Protein AF-A0A971SE73-F1 (afdb_monomer)

Mean predicted aligned error: 17.75 Å

Nearest PDB structures (foldseek):
  4hss-assembly1_A  TM=2.407E-01  e=1.839E-06  Corynebacterium diphtheriae NCTC 13129
  4hss-assembly2_B  TM=2.444E-01  e=2.147E-06  Corynebacterium diphtheriae NCTC 13129
  2xid-assembly2_B  TM=2.393E-01  e=1.839E-06  Streptococcus pyogenes
  2ww8-assembly1_A  TM=3.023E-01  e=3.687E-05  Streptococcus pneumoniae
  4hsq-assembly1_A  TM=2.725E-01  e=2.835E-03  Corynebacterium diphtheriae NCTC 13129

Foldseek 3Di:
DDPPPPDDDDDDDDDPVDDDAFDQDPVGDTDDDDDDPDDDQADPVRHGDDDDDDDPDDPPQWDFPDWDWDQDPNDTDIDTDIAGNFAFDKQKAKEFEFFAALQDDKFKKWKWKDLVVPDIDTDDIDIDRLPQAPVNDSGMRMDIDGGHGQDDSVRRGMQMAMDTPDDDPQWDWDADPSRRYIYTAGHFDWDKAKEKEAEAFEALADDKWKKWKWKAFVVGDIDTQDIDIDGQVQADPDPVRSRMGMDMDTGTGQADRNRGGIDMEMDTPDQDPQWDWDADPPGNYIYTQGFFDWFKFKEAEAEPFQQLADDWDKAKFKWWWDADPNDIDTHFFAASVRHGFGWDQDPVRMIMTGRTRQADSNRDGIKMWIDMDGCPPHQKDWDDKDIATFDADPVRDGDRDPVRRYIYTYIAGHQFFAKFKEAEAEPPQVPHDDWWKKKWKWKQDPVRDTDFDADPVRDGDMFTQDPRRMTMDGRHGQADRNRHGIKIWIDMDGCPPHQKDWDDKDIFRQWDQDVSHIDGDPVRRYIYTYIYRHDDDPDDDDDDDDDDDDDDDDDDDDDDDDDDDDDDDDDDDDDDDDDDDDDDDDDDDDDDDDDDDDDDDDDDDDDDDDDDDD

Structure (mmCIF, N/CA/C/O backbone):
data_AF-A0A971SE73-F1
#
_entry.id   AF-A0A971SE73-F1
#
loop_
_atom_site.group_PDB
_atom_site.id
_atom_site.type_symbol
_atom_site.label_atom_id
_atom_site.label_alt_id
_atom_site.label_comp_id
_atom_site.label_asym_id
_atom_site.label_entity_id
_atom_site.label_seq_id
_atom_site.pdbx_PDB_ins_code
_atom_site.Cartn_x
_atom_site.Cartn_y
_atom_site.Cartn_z
_atom_site.occupancy
_atom_site.B_iso_or_equiv
_atom_site.auth_seq_id
_atom_site.auth_comp_id
_atom_site.auth_asym_id
_atom_site.auth_atom_id
_atom_site.pdbx_PDB_model_num
ATOM 1 N N . ALA A 1 1 ? -63.101 -26.708 114.778 1.00 33.25 1 ALA A N 1
ATOM 2 C CA . ALA A 1 1 ? -63.716 -26.900 113.452 1.00 33.25 1 ALA A CA 1
ATOM 3 C C . ALA A 1 1 ? -64.573 -25.680 113.173 1.00 33.25 1 ALA A C 1
ATOM 5 O O . ALA A 1 1 ? -65.470 -25.439 113.961 1.00 33.25 1 ALA A O 1
ATOM 6 N N . GLY A 1 2 ? -64.327 -24.844 112.178 1.00 38.25 2 GLY A N 1
ATOM 7 C CA . GLY A 1 2 ? -63.104 -24.512 111.451 1.00 38.25 2 GLY A CA 1
ATOM 8 C C . GLY A 1 2 ? -63.043 -22.978 111.435 1.00 38.25 2 GLY A C 1
ATOM 9 O O . GLY A 1 2 ? -64.086 -22.339 111.562 1.00 38.25 2 GLY A O 1
ATOM 10 N N . VAL A 1 3 ? -61.849 -22.390 111.385 1.00 39.81 3 VAL A N 1
ATOM 11 C CA . VAL A 1 3 ? -61.738 -20.963 111.061 1.00 39.81 3 VAL A CA 1
ATOM 12 C C . VAL A 1 3 ? -62.053 -20.891 109.571 1.00 39.81 3 VAL A C 1
ATOM 14 O O . VAL A 1 3 ? -61.292 -21.414 108.762 1.00 39.81 3 VAL A O 1
ATOM 17 N N . GLU A 1 4 ? -63.244 -20.405 109.226 1.00 43.09 4 GLU A N 1
ATOM 18 C CA . GLU A 1 4 ? -63.487 -19.901 107.878 1.00 43.09 4 GLU A CA 1
ATOM 19 C C . GLU A 1 4 ? -62.623 -18.648 107.756 1.00 43.09 4 GLU A C 1
ATOM 21 O O . GLU A 1 4 ? -62.978 -17.598 108.290 1.00 43.09 4 GLU A O 1
ATOM 26 N N . ASP A 1 5 ? -61.461 -18.779 107.117 1.00 41.34 5 ASP A N 1
ATOM 27 C CA . ASP A 1 5 ? -60.777 -17.632 106.531 1.00 41.34 5 ASP A CA 1
ATOM 28 C C . ASP A 1 5 ? -61.692 -17.116 105.415 1.00 41.34 5 ASP A C 1
ATOM 30 O O . ASP A 1 5 ? -61.697 -17.620 104.292 1.00 41.34 5 ASP A O 1
ATOM 34 N N . THR A 1 6 ? -62.565 -16.169 105.751 1.00 50.62 6 THR A N 1
ATOM 35 C CA . THR A 1 6 ? -63.307 -15.401 104.755 1.00 50.62 6 THR A CA 1
ATOM 36 C C . THR A 1 6 ? -62.349 -14.378 104.159 1.00 50.62 6 THR A C 1
ATOM 38 O O . THR A 1 6 ? -62.182 -13.296 104.719 1.00 50.62 6 THR A O 1
ATOM 41 N N . GLU A 1 7 ? -61.700 -14.715 103.045 1.00 53.50 7 GLU A N 1
ATOM 42 C CA . GLU A 1 7 ? -61.069 -13.704 102.192 1.00 53.50 7 GLU A CA 1
ATOM 43 C C . GLU A 1 7 ? -62.166 -12.796 101.615 1.00 53.50 7 GLU A C 1
ATOM 45 O O . GLU A 1 7 ? -63.123 -13.267 100.996 1.00 53.50 7 GLU A O 1
ATOM 50 N N . PHE A 1 8 ? -62.064 -11.491 101.870 1.00 61.59 8 PHE A N 1
ATOM 51 C CA . PHE A 1 8 ? -62.980 -10.480 101.346 1.00 61.59 8 PHE A CA 1
ATOM 52 C C . PHE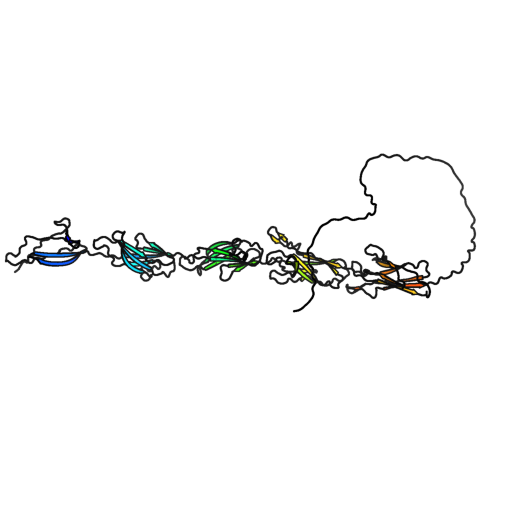 A 1 8 ? -62.237 -9.640 100.301 1.00 61.59 8 PHE A C 1
ATOM 54 O O . PHE A 1 8 ? -61.351 -8.862 100.650 1.00 61.59 8 PHE A O 1
ATOM 61 N N . ASN A 1 9 ? -62.589 -9.794 99.021 1.00 63.38 9 ASN A N 1
ATOM 62 C CA . ASN A 1 9 ? -61.958 -9.048 97.927 1.00 63.38 9 ASN A CA 1
ATOM 63 C C . ASN A 1 9 ? -62.709 -7.734 97.660 1.00 63.38 9 ASN A C 1
ATOM 65 O O . ASN A 1 9 ? -63.932 -7.727 97.521 1.00 63.38 9 ASN A O 1
ATOM 69 N N . MET A 1 10 ? -61.972 -6.626 97.537 1.00 74.50 10 MET A N 1
ATOM 70 C CA . MET A 1 10 ? -62.496 -5.298 97.181 1.00 74.50 10 MET A CA 1
ATOM 71 C C . MET A 1 10 ? -61.895 -4.834 95.840 1.00 74.50 10 MET A C 1
ATOM 73 O O . MET A 1 10 ? -60.922 -4.075 95.848 1.00 74.50 10 MET A O 1
ATOM 77 N N . PRO A 1 11 ? -62.422 -5.300 94.689 1.00 72.12 11 PRO A N 1
ATOM 78 C CA . PRO A 1 11 ? -61.826 -5.035 93.381 1.00 72.12 11 PRO A CA 1
ATOM 79 C C . PRO A 1 11 ? -61.981 -3.569 92.962 1.00 72.12 11 PRO A C 1
ATOM 81 O O . PRO A 1 11 ? -63.023 -2.949 93.179 1.00 72.12 11 PRO A O 1
ATOM 84 N N . VAL A 1 12 ? -60.947 -3.032 92.314 1.00 72.94 12 VAL A N 1
ATOM 85 C CA . VAL A 1 12 ? -60.910 -1.675 91.751 1.00 72.94 12 VAL A CA 1
ATOM 86 C C . VAL A 1 12 ? -60.341 -1.748 90.337 1.00 72.94 12 VAL A C 1
ATOM 88 O O . VAL A 1 12 ? -59.410 -2.506 90.080 1.00 72.94 12 VAL A O 1
ATOM 91 N N . THR A 1 13 ? -60.889 -0.953 89.418 1.00 68.06 13 THR A N 1
ATOM 92 C CA . THR A 1 13 ? -60.384 -0.817 88.044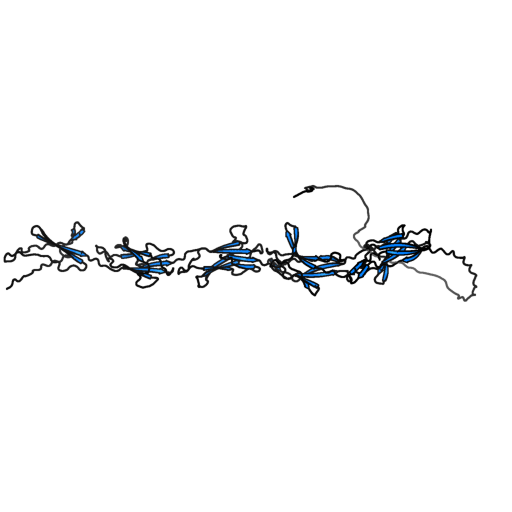 1.00 68.06 13 THR A CA 1
ATOM 93 C C . THR A 1 13 ? -59.889 0.608 87.825 1.00 68.06 13 THR A C 1
ATOM 95 O O . THR A 1 13 ? -60.645 1.556 88.035 1.00 68.06 13 THR A O 1
ATOM 98 N N . LEU A 1 14 ? -58.637 0.755 87.389 1.00 70.25 14 LEU A N 1
ATOM 99 C CA . LEU A 1 14 ? -58.025 2.038 87.036 1.00 70.25 14 LEU A CA 1
ATOM 100 C C . LEU A 1 14 ? -57.964 2.137 85.506 1.00 70.25 14 LEU A C 1
ATOM 102 O O . LEU A 1 14 ? -57.345 1.292 84.864 1.00 70.25 14 LEU A O 1
ATOM 106 N N . ASN A 1 15 ? -58.681 3.097 84.917 1.00 61.75 15 ASN A N 1
ATOM 107 C CA . ASN A 1 15 ? -58.697 3.377 83.477 1.00 61.75 15 ASN A CA 1
ATOM 108 C C . ASN A 1 15 ? -59.142 4.831 83.214 1.00 61.75 15 ASN A C 1
ATOM 110 O O . ASN A 1 15 ? -59.680 5.483 84.105 1.00 61.75 15 ASN A O 1
ATOM 114 N N . GLU A 1 16 ? -58.986 5.317 81.977 1.00 55.78 16 GLU A N 1
ATOM 115 C CA . GLU A 1 16 ? -59.330 6.696 81.565 1.00 55.78 16 GLU A CA 1
ATOM 116 C C . GLU A 1 16 ? -60.827 7.066 81.688 1.00 55.78 16 GLU A C 1
ATOM 118 O O . GLU A 1 16 ? -61.207 8.219 81.497 1.00 55.78 16 GLU A O 1
ATOM 123 N N . GLN A 1 17 ? -61.705 6.098 81.964 1.00 52.16 17 GLN A N 1
ATOM 124 C CA . GLN A 1 17 ? -63.161 6.284 82.057 1.00 52.16 17 GLN A CA 1
ATOM 125 C C . GLN A 1 17 ? -63.696 6.050 83.487 1.00 52.16 17 GLN A C 1
ATOM 127 O O . GLN A 1 17 ? -64.889 6.230 83.741 1.00 52.16 17 GLN A O 1
ATOM 132 N N . GLY A 1 18 ? -62.822 5.651 84.414 1.00 46.50 18 GLY A N 1
ATOM 133 C CA . GLY A 1 1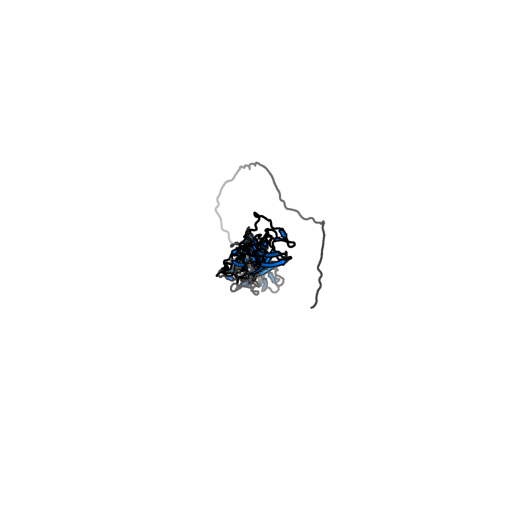8 ? -63.052 5.425 85.838 1.00 46.50 18 GLY A CA 1
ATOM 134 C C . GLY A 1 18 ? -62.462 6.562 86.672 1.00 46.50 18 GLY A C 1
ATOM 135 O O . GLY A 1 18 ? -61.909 7.512 86.137 1.00 46.50 18 GLY A O 1
ATOM 136 N N . GLN A 1 19 ? -62.641 6.526 87.991 1.00 49.53 19 GLN A N 1
ATOM 137 C CA . GLN A 1 19 ? -62.668 7.746 88.806 1.00 49.53 19 GLN A CA 1
ATOM 138 C C . GLN A 1 19 ? -61.375 8.574 88.941 1.00 49.53 19 GLN A C 1
ATOM 140 O O . GLN A 1 19 ? -61.496 9.634 89.543 1.00 49.53 19 GLN A O 1
ATOM 145 N N . GLU A 1 20 ? -60.209 8.228 88.378 1.00 56.81 20 GLU A N 1
ATOM 146 C CA . GLU A 1 20 ? -59.034 9.126 88.375 1.00 56.81 20 GLU A CA 1
ATOM 147 C C . GLU A 1 20 ? -58.127 8.942 87.139 1.00 56.81 20 GLU A C 1
ATOM 149 O O . GLU A 1 20 ? -57.825 7.818 86.742 1.00 56.81 20 GLU A O 1
ATOM 154 N N . ASN A 1 21 ? -57.681 10.065 86.556 1.00 54.16 21 ASN A N 1
ATOM 155 C CA . ASN A 1 21 ? -56.699 10.131 85.463 1.00 54.16 21 ASN A CA 1
ATOM 156 C C . ASN A 1 21 ? -55.265 9.919 85.987 1.00 54.16 21 ASN A C 1
ATOM 158 O O . ASN A 1 21 ? -54.983 10.305 87.125 1.00 54.16 21 ASN A O 1
ATOM 162 N N . PRO A 1 22 ? -54.334 9.412 85.159 1.00 64.75 22 PRO A N 1
ATOM 163 C CA . PRO A 1 22 ? -52.943 9.277 85.561 1.00 64.75 22 PRO A CA 1
ATOM 164 C C . PRO A 1 22 ? -52.305 10.660 85.721 1.00 64.75 22 PRO A C 1
ATOM 166 O O . PRO A 1 22 ? -52.560 11.575 84.933 1.00 64.75 22 PRO A O 1
ATOM 169 N N . LEU A 1 23 ? -51.455 10.812 86.736 1.00 60.31 23 LEU A N 1
ATOM 170 C CA . LEU A 1 23 ? -50.593 11.982 86.893 1.00 60.31 23 LEU A CA 1
ATOM 171 C C . LEU A 1 23 ? -49.153 11.569 86.564 1.00 60.31 23 LEU A C 1
ATOM 173 O O . LEU A 1 23 ? -48.710 10.523 87.043 1.00 60.31 23 LEU A O 1
ATOM 177 N N . PRO A 1 24 ? -48.412 12.351 85.762 1.00 57.25 24 PRO A N 1
ATOM 178 C CA . PRO A 1 24 ? -46.993 12.099 85.571 1.00 57.25 24 PRO A CA 1
ATOM 179 C C . PRO A 1 24 ? -46.245 12.358 86.886 1.00 57.25 24 PRO A C 1
ATOM 181 O O . PRO A 1 24 ? -46.482 13.378 87.541 1.00 57.25 24 PRO A O 1
ATOM 184 N N . ASP A 1 25 ? -45.352 11.452 87.280 1.00 67.75 25 ASP A N 1
ATOM 185 C CA . ASP A 1 25 ? -44.418 11.701 88.385 1.00 67.75 25 ASP A CA 1
ATOM 186 C C . ASP A 1 25 ? -43.281 12.665 87.976 1.00 67.75 25 ASP A C 1
ATOM 188 O O . ASP A 1 25 ? -43.220 13.140 86.838 1.00 67.75 25 ASP A O 1
ATOM 192 N N . GLU A 1 26 ? -42.365 12.981 88.904 1.00 62.94 26 GLU A N 1
ATOM 193 C CA . GLU A 1 26 ? -41.221 13.880 88.641 1.00 62.94 26 GLU A CA 1
ATOM 194 C C . GLU A 1 26 ? -40.262 13.356 87.547 1.00 62.94 26 GLU A C 1
ATOM 196 O O . GLU A 1 26 ? -39.436 14.115 87.039 1.00 62.94 26 GLU A O 1
ATOM 201 N N . GLU A 1 27 ? -40.394 12.088 87.147 1.00 63.06 27 GLU A N 1
ATOM 202 C CA . GLU A 1 27 ? -39.611 11.419 86.102 1.00 63.06 27 GLU A CA 1
ATOM 203 C C . GLU A 1 27 ? -40.415 11.219 84.799 1.00 63.06 27 GLU A C 1
ATOM 205 O O . GLU A 1 27 ? -39.880 10.698 83.818 1.00 63.06 27 GLU A O 1
ATOM 210 N N . GLY A 1 28 ? -41.678 11.662 84.757 1.00 60.47 28 GLY A N 1
ATOM 211 C CA . GLY A 1 28 ? -42.557 11.572 83.591 1.00 60.47 28 GLY A CA 1
ATOM 212 C C . GLY A 1 28 ? -43.202 10.201 83.369 1.00 60.47 28 GLY A C 1
ATOM 213 O O . GLY A 1 28 ? -43.691 9.948 82.268 1.00 60.47 28 GLY A O 1
ATOM 214 N N . LYS A 1 29 ? -43.213 9.313 84.372 1.00 66.94 29 LYS A N 1
ATOM 215 C CA . LYS A 1 29 ? -43.939 8.035 84.319 1.00 66.94 29 LYS A CA 1
ATOM 216 C C . LYS A 1 29 ? -45.411 8.256 84.625 1.00 66.94 29 LYS A C 1
ATOM 218 O O . LYS A 1 29 ? -45.757 9.021 85.523 1.00 66.94 29 LYS A O 1
ATOM 223 N N . GLU A 1 30 ? -46.279 7.556 83.906 1.00 70.62 30 GLU A N 1
ATOM 224 C CA . GLU A 1 30 ? -47.711 7.562 84.194 1.00 70.62 30 GLU A CA 1
ATOM 225 C C . GLU A 1 30 ? -47.986 6.816 85.499 1.00 70.62 30 GLU A C 1
ATOM 227 O O . GLU A 1 30 ? -47.786 5.603 85.595 1.00 70.62 30 GLU A O 1
ATOM 232 N N . VAL A 1 31 ? -48.454 7.548 86.510 1.00 73.62 31 VAL A N 1
ATOM 233 C CA . VAL A 1 31 ? -48.818 6.978 87.804 1.00 73.62 31 VAL A CA 1
ATOM 234 C C . VAL A 1 31 ? -50.327 7.018 87.972 1.00 73.62 31 VAL A C 1
ATOM 236 O O . VAL A 1 31 ? -50.958 8.075 87.936 1.00 73.62 31 VAL A O 1
ATOM 239 N N . TRP A 1 32 ? -50.890 5.842 88.218 1.00 77.94 32 TRP A N 1
ATOM 240 C CA . TRP A 1 32 ? -52.274 5.657 88.630 1.00 77.94 32 TRP A CA 1
ATOM 241 C C . TRP A 1 32 ? -52.296 5.409 90.137 1.00 77.94 32 TRP A C 1
ATOM 243 O O . TRP A 1 32 ? -51.492 4.627 90.647 1.00 77.94 32 TRP A O 1
ATOM 253 N N . SER A 1 33 ? -53.199 6.065 90.866 1.00 76.94 33 SER A N 1
ATOM 254 C CA . SER A 1 33 ? -53.289 5.919 92.321 1.00 76.94 33 SER A CA 1
ATOM 255 C C . SER A 1 33 ? -54.713 5.618 92.769 1.00 76.94 33 SER A C 1
ATOM 257 O O . SER A 1 33 ? -55.672 6.062 92.149 1.00 76.94 33 SER A O 1
ATOM 259 N N . TYR A 1 34 ? -54.851 4.855 93.852 1.00 79.75 34 TYR A N 1
ATOM 260 C CA . TYR A 1 34 ? -56.133 4.608 94.504 1.00 79.75 34 TYR A CA 1
ATOM 261 C C . TYR A 1 34 ? -55.932 4.437 96.008 1.00 79.75 34 TYR A C 1
ATOM 263 O O . TYR A 1 34 ? -54.919 3.897 96.455 1.00 79.75 34 TYR A O 1
ATOM 271 N N . THR A 1 35 ? -56.893 4.901 96.807 1.00 81.50 35 THR A N 1
ATOM 272 C CA . THR A 1 35 ? -56.892 4.716 98.263 1.00 81.50 35 THR A CA 1
ATOM 273 C C . THR A 1 35 ? -58.209 4.076 98.694 1.00 81.50 35 THR A C 1
ATOM 275 O O . THR A 1 35 ? -59.261 4.694 98.571 1.00 81.50 35 THR A O 1
ATOM 278 N N . TRP A 1 36 ? -58.145 2.869 99.260 1.00 80.44 36 TRP A N 1
ATOM 279 C CA . TRP A 1 36 ? -59.260 2.298 100.020 1.00 80.44 36 TRP A CA 1
ATOM 280 C C . TRP A 1 36 ? -59.380 3.022 101.372 1.00 80.44 36 TRP A C 1
ATOM 282 O O . TRP A 1 36 ? -58.388 3.149 102.094 1.00 80.44 36 TRP A O 1
ATOM 292 N N . THR A 1 37 ? -60.575 3.507 101.715 1.00 79.69 37 THR A N 1
ATOM 293 C CA . THR A 1 37 ? -60.887 4.127 103.018 1.00 79.69 37 THR A CA 1
ATOM 294 C C . THR A 1 37 ? -61.823 3.240 103.835 1.00 79.69 37 THR A C 1
ATOM 296 O O . THR A 1 37 ? -62.405 2.298 103.305 1.00 79.69 37 THR A O 1
ATOM 299 N N . ASP A 1 38 ? -61.960 3.539 105.131 1.00 79.62 38 ASP A N 1
ATOM 300 C CA . ASP A 1 38 ? -62.925 2.886 106.034 1.00 79.62 38 ASP A CA 1
ATOM 301 C C . ASP A 1 38 ? -62.744 1.361 106.176 1.00 79.62 38 ASP A C 1
ATOM 303 O O . ASP A 1 38 ? -63.705 0.616 106.354 1.00 79.62 38 ASP A O 1
ATOM 307 N N . LEU A 1 39 ? -61.491 0.900 106.113 1.00 80.25 39 LEU A N 1
ATOM 308 C CA . LEU A 1 39 ? -61.119 -0.496 106.335 1.00 80.25 39 LEU A CA 1
ATOM 309 C C . LEU A 1 39 ? -61.042 -0.823 107.834 1.00 80.25 39 LEU A C 1
ATOM 311 O O . LEU A 1 39 ? -60.464 -0.063 108.615 1.00 80.25 39 LEU A O 1
ATOM 315 N N . ASP A 1 40 ? -61.575 -1.979 108.233 1.00 80.81 40 ASP A N 1
ATOM 316 C CA . ASP A 1 40 ? -61.532 -2.438 109.624 1.00 80.81 40 ASP A CA 1
ATOM 317 C C . ASP A 1 40 ? -60.089 -2.744 110.059 1.00 80.81 40 ASP A C 1
ATOM 319 O O . ASP A 1 40 ? -59.347 -3.440 109.371 1.00 80.81 40 ASP A O 1
ATOM 323 N N . LEU A 1 41 ? -59.665 -2.270 111.232 1.00 75.88 41 LEU A N 1
ATOM 324 C CA . LEU A 1 41 ? -58.312 -2.555 111.734 1.00 75.88 41 LEU A CA 1
ATOM 325 C C . LEU A 1 41 ? -58.188 -3.980 112.300 1.00 75.88 41 LEU A C 1
ATOM 327 O O . LEU A 1 41 ? -57.131 -4.605 112.215 1.00 75.88 41 LEU A O 1
ATOM 331 N N . THR A 1 42 ? -59.266 -4.496 112.891 1.00 76.31 42 THR A N 1
ATOM 332 C CA . THR A 1 42 ? -59.311 -5.809 113.539 1.00 76.31 42 THR A CA 1
ATOM 333 C C . THR A 1 42 ? -60.620 -6.524 113.242 1.00 76.31 42 THR A C 1
ATOM 335 O O . THR A 1 42 ? -61.651 -5.878 113.064 1.00 76.31 42 THR A O 1
ATOM 338 N N . ASP A 1 43 ? -60.616 -7.852 113.297 1.00 76.56 43 ASP A N 1
ATOM 339 C CA . ASP A 1 43 ? -61.842 -8.643 113.276 1.00 76.56 43 ASP A CA 1
ATOM 340 C C . ASP A 1 43 ? -62.708 -8.417 114.539 1.00 76.56 43 ASP A C 1
ATOM 342 O O . ASP A 1 43 ? -62.325 -7.735 115.498 1.00 76.56 43 ASP A O 1
ATOM 346 N N . LYS A 1 44 ? -63.888 -9.051 114.582 1.00 81.56 44 LYS A N 1
ATOM 347 C CA . LYS A 1 44 ? -64.812 -9.012 115.737 1.00 81.56 44 LYS A CA 1
ATOM 348 C C . LYS A 1 44 ? -64.215 -9.538 117.057 1.00 81.56 44 LYS A C 1
ATOM 350 O O . LYS A 1 44 ? -64.850 -9.393 118.100 1.00 81.56 44 LYS A O 1
ATOM 355 N N . ASN A 1 45 ? -63.038 -10.167 117.015 1.00 82.56 45 ASN A N 1
ATOM 356 C CA . ASN A 1 45 ? -62.316 -10.720 118.159 1.00 82.56 45 ASN A CA 1
ATOM 357 C C . ASN A 1 45 ? -61.035 -9.926 118.496 1.00 82.56 45 ASN A C 1
ATOM 359 O O . ASN A 1 45 ? -60.239 -10.401 119.306 1.00 82.56 45 ASN A O 1
ATOM 363 N N . ALA A 1 46 ? -60.846 -8.731 117.919 1.00 77.38 46 ALA A N 1
ATOM 364 C CA . ALA A 1 46 ? -59.668 -7.871 118.076 1.00 77.38 46 ALA A CA 1
ATOM 365 C C . ALA A 1 46 ? -58.352 -8.431 117.486 1.00 77.38 46 ALA A C 1
ATOM 367 O O . ALA A 1 46 ? -57.265 -8.001 117.874 1.00 77.38 46 ALA A O 1
ATOM 368 N N . THR A 1 47 ? -58.428 -9.358 116.527 1.00 79.50 47 THR A N 1
ATOM 369 C CA . THR A 1 47 ? -57.268 -9.840 115.758 1.00 79.50 47 THR A CA 1
ATOM 370 C C . THR A 1 47 ? -57.001 -8.882 114.592 1.00 79.50 47 THR A C 1
ATOM 372 O O . THR A 1 47 ? -57.928 -8.646 113.818 1.00 79.50 47 THR A O 1
ATOM 375 N N . PRO A 1 48 ? -55.790 -8.314 114.431 1.00 78.94 48 PRO A N 1
ATOM 376 C CA . PRO A 1 48 ? -55.492 -7.401 113.326 1.00 78.94 48 PRO A CA 1
ATOM 377 C C . PRO A 1 48 ? -55.674 -8.055 111.957 1.00 78.94 48 PRO A C 1
ATOM 379 O O . PRO A 1 48 ? -55.197 -9.170 111.737 1.00 78.94 48 PRO A O 1
ATOM 382 N N . TYR A 1 49 ? -56.314 -7.346 111.027 1.00 77.56 49 TYR A N 1
ATOM 383 C CA . TYR A 1 49 ? -56.307 -7.753 109.624 1.00 77.56 49 TYR A CA 1
ATOM 384 C C . TYR A 1 49 ? -54.944 -7.458 108.994 1.00 77.56 49 TYR A C 1
ATOM 386 O O . TYR A 1 49 ? -54.303 -6.453 109.297 1.00 77.56 49 TYR A O 1
ATOM 394 N N . THR A 1 50 ? -54.507 -8.332 108.087 1.00 72.44 50 THR A N 1
ATOM 395 C CA . THR A 1 50 ? -53.374 -8.056 107.197 1.00 72.44 50 THR A CA 1
ATOM 396 C C . THR A 1 50 ? -53.924 -7.757 105.814 1.00 72.44 50 THR A C 1
ATOM 398 O O . THR A 1 50 ? -54.457 -8.645 105.154 1.00 72.44 50 THR A O 1
ATOM 401 N N . TYR A 1 51 ? -53.796 -6.506 105.381 1.00 76.75 51 TYR A N 1
ATOM 402 C CA . TYR A 1 51 ? -54.183 -6.095 104.037 1.00 76.75 51 TYR A CA 1
ATOM 403 C C . TYR A 1 51 ? -53.035 -6.312 103.057 1.00 76.75 51 TYR A C 1
ATOM 405 O O . TYR A 1 51 ? -51.865 -6.098 103.379 1.00 76.75 51 TYR A O 1
ATOM 413 N N . TYR A 1 52 ? -53.375 -6.711 101.840 1.00 71.25 52 TYR A N 1
ATOM 414 C CA . TYR A 1 52 ? -52.441 -6.797 100.732 1.00 71.25 52 TYR A CA 1
ATOM 415 C C . TYR A 1 52 ? -53.151 -6.383 99.445 1.00 71.25 52 TYR A C 1
ATOM 417 O O . TYR A 1 52 ? -54.354 -6.582 99.295 1.00 71.25 52 TYR A O 1
ATOM 425 N N . VAL A 1 53 ? -52.401 -5.777 98.530 1.00 79.50 53 VAL A N 1
ATOM 426 C CA . VAL A 1 53 ? -52.878 -5.459 97.184 1.00 79.50 53 VAL A CA 1
ATOM 427 C C . VAL A 1 53 ? -52.362 -6.544 96.251 1.00 79.50 53 VAL A C 1
ATOM 429 O O . VAL A 1 53 ? -51.218 -6.977 96.377 1.00 79.50 53 VAL A O 1
ATOM 432 N N . VAL A 1 54 ? -53.211 -6.996 95.336 1.00 75.06 54 VAL A N 1
ATOM 433 C CA . VAL A 1 54 ? -52.823 -7.854 94.217 1.00 75.06 54 VAL A CA 1
ATOM 434 C C . VAL A 1 54 ? -53.353 -7.199 92.959 1.00 75.06 54 VAL A C 1
ATOM 436 O O . VAL A 1 54 ? -54.503 -6.771 92.910 1.00 75.06 54 VAL A O 1
ATOM 439 N N . GLU A 1 55 ? -52.509 -7.123 91.941 1.00 79.94 55 GLU A N 1
ATOM 440 C CA . GLU A 1 55 ? -52.985 -6.843 90.596 1.00 79.94 55 GLU A CA 1
ATOM 441 C C . GLU A 1 55 ? -53.543 -8.151 90.033 1.00 79.94 55 GLU A C 1
ATOM 443 O O . GLU A 1 55 ? -52.786 -9.089 89.782 1.00 79.94 55 GLU A O 1
ATOM 448 N N . GLU A 1 56 ? -54.870 -8.242 89.923 1.00 77.94 56 GLU A N 1
ATOM 449 C CA . GLU A 1 56 ? -55.541 -9.477 89.496 1.00 77.94 56 GLU A CA 1
ATOM 450 C C . GLU A 1 56 ? -55.244 -9.827 88.032 1.00 77.94 56 GLU A C 1
ATOM 452 O O . GLU A 1 56 ? -55.156 -11.004 87.683 1.00 77.94 56 GLU A O 1
ATOM 457 N N . VAL A 1 57 ? -55.076 -8.817 87.174 1.00 76.69 57 VAL A N 1
ATOM 458 C CA . VAL A 1 57 ? -54.798 -8.990 85.746 1.00 76.69 57 VAL A CA 1
ATOM 459 C C . VAL A 1 57 ? -53.723 -7.998 85.334 1.00 76.69 57 VAL A C 1
ATOM 461 O O . VAL A 1 57 ? -53.972 -6.796 85.306 1.00 76.69 57 VAL A O 1
ATOM 464 N N . VAL A 1 58 ? -52.545 -8.508 84.975 1.00 78.38 58 VAL A N 1
ATOM 465 C CA . VAL A 1 58 ? -51.536 -7.693 84.294 1.00 78.38 58 VAL A CA 1
ATOM 466 C C . VAL A 1 58 ? -52.065 -7.381 82.889 1.00 78.38 58 VAL A C 1
ATOM 468 O O . VAL A 1 58 ? -52.470 -8.316 82.183 1.00 78.38 58 VAL A O 1
ATOM 471 N N . PRO A 1 59 ? -52.104 -6.104 82.465 1.00 76.56 59 PRO A N 1
ATOM 472 C CA . PRO A 1 59 ? -52.558 -5.740 81.131 1.00 76.56 59 PRO A CA 1
ATOM 473 C C . PRO A 1 59 ? -51.815 -6.521 80.043 1.00 76.56 59 PRO A C 1
ATOM 475 O O . PRO A 1 59 ? -50.605 -6.738 80.116 1.00 76.56 59 PRO A O 1
ATOM 478 N N . THR A 1 60 ? -52.540 -6.947 79.008 1.00 72.50 60 THR A N 1
ATOM 479 C CA . THR A 1 60 ? -51.923 -7.629 77.862 1.00 72.50 60 THR A CA 1
ATOM 480 C C . THR A 1 60 ? -50.865 -6.716 77.232 1.00 72.50 60 THR A C 1
ATOM 482 O O . THR A 1 60 ? -51.159 -5.562 76.937 1.00 72.50 60 THR A O 1
ATOM 485 N N . GLY A 1 61 ? -49.643 -7.224 77.039 1.00 72.31 61 GLY A N 1
ATOM 486 C CA . GLY A 1 61 ? -48.508 -6.440 76.530 1.00 72.31 61 GLY A CA 1
ATOM 487 C C . GLY A 1 61 ? -47.645 -5.775 77.610 1.00 72.31 61 GLY A C 1
ATOM 488 O O . GLY A 1 61 ? -46.713 -5.055 77.271 1.00 72.31 61 GLY A O 1
ATOM 489 N N . TYR A 1 62 ? -47.912 -6.029 78.893 1.00 79.25 62 TYR A N 1
ATOM 490 C CA . TYR A 1 62 ? -47.101 -5.560 80.016 1.00 79.25 62 TYR A CA 1
ATOM 491 C C . TYR A 1 62 ? -46.657 -6.733 80.892 1.00 79.25 62 TYR A C 1
ATOM 493 O O . TYR A 1 62 ? -47.341 -7.752 80.985 1.00 79.25 62 TYR A O 1
ATOM 501 N N . ASN A 1 63 ? -45.507 -6.587 81.548 1.00 81.00 63 ASN A N 1
ATOM 502 C CA . ASN A 1 63 ? -45.071 -7.467 82.627 1.00 81.00 63 ASN A CA 1
ATOM 503 C C . ASN A 1 63 ? -45.103 -6.695 83.943 1.00 81.00 63 ASN A C 1
ATOM 505 O O . ASN A 1 63 ? -44.576 -5.586 84.022 1.00 81.00 63 ASN A O 1
ATOM 509 N N . LYS A 1 64 ? -45.633 -7.317 84.998 1.00 82.56 64 LYS A N 1
ATOM 510 C CA . LYS A 1 64 ? -45.484 -6.808 86.361 1.00 82.56 64 LYS A CA 1
ATOM 511 C C . LYS A 1 64 ? -44.049 -7.052 86.826 1.00 82.56 64 LYS A C 1
ATOM 513 O O . LYS A 1 64 ? -43.662 -8.198 87.058 1.00 82.56 64 LYS A O 1
ATOM 518 N N . THR A 1 65 ? -43.251 -5.994 86.939 1.00 79.12 65 THR A N 1
ATOM 519 C CA . THR A 1 65 ? -41.813 -6.084 87.257 1.00 79.12 65 THR A CA 1
ATOM 520 C C . THR A 1 65 ? -41.491 -5.771 88.709 1.00 79.12 65 THR A C 1
ATOM 522 O O . THR A 1 65 ? -40.428 -6.153 89.200 1.00 79.12 65 THR A O 1
ATOM 525 N N . GLY A 1 66 ? -42.415 -5.140 89.434 1.00 72.25 66 GLY A N 1
ATOM 526 C CA . GLY A 1 66 ? -42.196 -4.783 90.826 1.00 72.25 66 GLY A CA 1
ATOM 527 C C . GLY A 1 66 ? -43.480 -4.677 91.631 1.00 72.25 66 GLY A C 1
ATOM 528 O O . GLY A 1 66 ? -44.518 -4.236 91.144 1.00 72.25 66 GLY A O 1
ATOM 529 N N . GLU A 1 67 ? -43.380 -5.067 92.897 1.00 78.69 67 GLU A N 1
ATOM 530 C CA . GLU A 1 67 ? -44.367 -4.751 93.918 1.00 78.69 67 GLU A CA 1
ATOM 531 C C . GLU A 1 67 ? -43.625 -4.310 95.177 1.00 78.69 67 GLU A C 1
ATOM 533 O O . GLU A 1 67 ? -42.941 -5.108 95.822 1.00 78.69 67 GLU A O 1
ATOM 538 N N . VAL A 1 68 ? -43.729 -3.029 95.517 1.00 77.44 68 VAL A N 1
ATOM 539 C CA . VAL A 1 68 ? -43.163 -2.491 96.757 1.00 77.44 68 VAL A CA 1
ATOM 540 C C . VAL A 1 68 ? -44.292 -2.319 97.758 1.00 77.44 68 VAL A C 1
ATOM 542 O O . VAL A 1 68 ? -45.306 -1.694 97.453 1.00 77.44 68 VAL A O 1
ATOM 545 N N . LYS A 1 69 ? -44.107 -2.873 98.960 1.00 77.56 69 LYS A N 1
ATOM 546 C CA . LYS A 1 69 ? -45.005 -2.689 100.103 1.00 77.56 69 LYS A CA 1
ATOM 547 C C . LYS A 1 69 ? -44.271 -1.911 101.173 1.00 77.56 69 LYS A C 1
ATOM 549 O O . LYS A 1 69 ? -43.233 -2.360 101.655 1.00 77.56 69 LYS A O 1
ATOM 554 N N . GLN A 1 70 ? -44.813 -0.763 101.547 1.00 79.44 70 GLN A N 1
ATOM 555 C CA . GLN A 1 70 ? -44.270 0.052 102.619 1.00 79.44 70 GLN A CA 1
ATOM 556 C C . GLN A 1 70 ? -45.389 0.482 103.558 1.00 79.44 70 GLN A C 1
ATOM 558 O O . GLN A 1 70 ? -46.483 0.828 103.120 1.00 79.44 70 GLN A O 1
ATOM 563 N N . GLU A 1 71 ? -45.102 0.477 104.854 1.00 74.25 71 GLU A N 1
ATOM 564 C CA . GLU A 1 71 ? -45.963 1.083 105.861 1.00 74.25 71 GLU A CA 1
ATOM 565 C C . GLU A 1 71 ? -45.365 2.438 106.249 1.00 74.25 71 GLU A C 1
ATOM 567 O O . GLU A 1 71 ? -44.230 2.513 106.725 1.00 74.25 71 GLU A O 1
ATOM 572 N N . VAL A 1 72 ? -46.102 3.517 105.986 1.00 75.19 72 VAL A N 1
ATOM 573 C CA . VAL A 1 72 ? -45.701 4.897 106.301 1.00 75.19 72 VAL A CA 1
ATOM 574 C C . VAL A 1 72 ? -46.823 5.526 107.118 1.00 75.19 72 VAL A C 1
ATOM 576 O O . VAL A 1 72 ? -47.965 5.546 106.668 1.00 75.19 72 VAL A O 1
ATOM 579 N N . ASP A 1 73 ? -46.520 5.988 108.335 1.00 74.50 73 ASP A N 1
ATOM 580 C CA . ASP A 1 73 ? -47.484 6.604 109.266 1.00 74.50 73 ASP A CA 1
ATOM 581 C C . ASP A 1 73 ? -48.776 5.784 109.493 1.00 74.50 73 ASP A C 1
ATOM 583 O O . ASP A 1 73 ? -49.868 6.332 109.633 1.00 74.50 73 ASP A O 1
ATOM 587 N N . GLY A 1 74 ? -48.665 4.449 109.523 1.00 69.56 74 GLY A N 1
ATOM 588 C CA . GLY A 1 74 ? -49.802 3.534 109.704 1.00 69.56 74 GLY A CA 1
ATOM 589 C C . GLY A 1 74 ? -50.678 3.337 108.458 1.00 69.56 74 GLY A C 1
ATOM 590 O O . GLY A 1 74 ? -51.736 2.717 108.553 1.00 69.56 74 GLY A O 1
ATOM 591 N N . LYS A 1 75 ? -50.260 3.844 107.288 1.00 74.31 75 LYS A N 1
ATOM 592 C CA . LYS A 1 75 ? -50.885 3.582 105.984 1.00 74.31 75 LYS A CA 1
ATOM 593 C C . LYS A 1 75 ? -50.065 2.550 105.209 1.00 74.31 75 LYS A C 1
ATOM 595 O O . LYS A 1 75 ? -48.859 2.719 105.027 1.00 74.31 75 LYS A O 1
ATOM 600 N N . LEU A 1 76 ? -50.735 1.518 104.696 1.00 75.69 76 LEU A N 1
ATOM 601 C CA . LEU A 1 76 ? -50.150 0.595 103.726 1.00 75.69 76 LEU A CA 1
ATOM 602 C C . LEU A 1 76 ? -50.093 1.274 102.350 1.00 75.69 76 LEU A C 1
ATOM 604 O O . LEU A 1 76 ? -51.124 1.654 101.796 1.00 75.69 76 LEU A O 1
ATOM 608 N N . ILE A 1 77 ? -48.891 1.411 101.797 1.00 79.00 77 ILE A N 1
ATOM 609 C CA . ILE A 1 77 ? -48.646 1.853 100.425 1.00 79.00 77 ILE A CA 1
ATOM 610 C C . ILE A 1 77 ? -48.167 0.639 99.637 1.00 79.00 77 ILE A C 1
ATOM 612 O O . ILE A 1 77 ? -47.161 0.018 99.987 1.00 79.00 77 ILE A O 1
ATOM 616 N N . SER A 1 78 ? -48.892 0.306 98.571 1.00 78.94 78 SER A N 1
ATOM 617 C CA . SER A 1 78 ? -48.476 -0.701 97.602 1.00 78.94 78 SER A CA 1
ATOM 618 C C . SER A 1 78 ? -48.261 -0.029 96.253 1.00 78.94 78 SER A C 1
ATOM 620 O O . SER A 1 78 ? -49.176 0.601 95.730 1.00 78.94 78 SER A O 1
ATOM 622 N N . VAL A 1 79 ? -47.050 -0.150 95.715 1.00 82.19 79 VAL A N 1
ATOM 623 C CA . VAL A 1 79 ? -46.704 0.315 94.368 1.00 82.19 79 VAL A CA 1
ATOM 624 C C . VAL A 1 79 ? -46.560 -0.910 93.486 1.00 82.19 79 VAL A C 1
ATOM 626 O O . VAL A 1 79 ? -45.724 -1.768 93.770 1.00 82.19 79 VAL A O 1
ATOM 629 N N . VAL A 1 80 ? -47.382 -0.990 92.445 1.00 81.31 80 VAL A N 1
ATOM 630 C CA . VAL A 1 80 ? -47.293 -2.014 91.403 1.00 81.31 80 VAL A CA 1
ATOM 631 C C . VAL A 1 80 ? -46.680 -1.366 90.168 1.00 81.31 80 VAL A C 1
ATOM 633 O O . VAL A 1 80 ? -47.193 -0.357 89.690 1.00 81.31 80 VAL A O 1
ATOM 636 N N . THR A 1 81 ? -45.583 -1.935 89.672 1.00 81.44 81 THR A N 1
ATOM 637 C CA . THR A 1 81 ? -44.894 -1.445 88.473 1.00 81.44 81 THR A CA 1
ATOM 638 C C . THR A 1 81 ? -45.124 -2.409 87.322 1.00 81.44 81 THR A C 1
ATOM 640 O O . THR A 1 81 ? -44.761 -3.584 87.420 1.00 81.44 81 THR A O 1
ATOM 643 N N . ASN A 1 82 ? -45.681 -1.886 86.229 1.00 77.56 82 ASN A N 1
ATOM 644 C CA . ASN A 1 82 ? -45.825 -2.586 84.961 1.00 77.56 82 ASN A CA 1
ATOM 645 C C . ASN A 1 82 ? -44.860 -1.994 83.935 1.00 77.56 82 ASN A C 1
ATOM 647 O O . ASN A 1 82 ? -44.866 -0.788 83.698 1.00 77.56 82 ASN A O 1
ATOM 651 N N . GLU A 1 83 ? -44.057 -2.844 83.305 1.00 77.81 83 GLU A N 1
ATOM 652 C CA . GLU A 1 83 ? -43.197 -2.458 82.187 1.00 77.81 83 GLU A CA 1
ATOM 653 C C . GLU A 1 83 ? -43.796 -2.949 80.875 1.00 77.81 83 GLU A C 1
ATOM 655 O O . GLU A 1 83 ? -44.224 -4.102 80.760 1.00 77.81 83 GLU A O 1
ATOM 660 N N . TYR A 1 84 ? -43.831 -2.054 79.887 1.00 77.50 84 TYR A N 1
ATOM 661 C CA . TYR A 1 84 ? -44.285 -2.377 78.543 1.00 77.50 84 TYR A CA 1
ATOM 662 C C . TYR A 1 84 ? -43.352 -3.410 77.908 1.00 77.50 84 TYR A C 1
ATOM 664 O O . TYR A 1 84 ? -42.132 -3.233 77.865 1.00 77.50 84 TYR A O 1
ATOM 672 N N . ILE A 1 85 ? -43.933 -4.494 77.405 1.00 77.38 85 ILE A N 1
ATOM 673 C CA . ILE A 1 85 ? -43.206 -5.524 76.675 1.00 77.38 85 ILE A CA 1
ATOM 674 C C . ILE A 1 85 ? -43.059 -5.031 75.240 1.00 77.38 85 ILE A C 1
ATOM 676 O O . ILE A 1 85 ? -44.003 -5.086 74.454 1.00 77.38 85 ILE A O 1
ATOM 680 N N . VAL A 1 86 ? -41.858 -4.572 74.889 1.00 82.12 86 VAL A N 1
ATOM 681 C CA . VAL A 1 86 ? -41.538 -4.235 73.500 1.00 82.12 86 VAL A CA 1
ATOM 682 C C . VAL A 1 86 ? -41.534 -5.523 72.687 1.00 82.12 86 VAL A C 1
ATOM 684 O O . VAL A 1 86 ? -40.626 -6.350 72.799 1.00 82.12 86 VAL A O 1
ATOM 687 N N . GLU A 1 87 ? -42.569 -5.707 71.872 1.00 87.00 87 GLU A N 1
ATOM 688 C CA . GLU A 1 87 ? -42.590 -6.796 70.907 1.00 87.00 87 GLU A CA 1
ATOM 689 C C . GLU A 1 87 ? -41.438 -6.636 69.915 1.00 87.00 87 GLU A C 1
ATOM 691 O O . GLU A 1 87 ? -41.107 -5.531 69.480 1.00 87.00 87 GLU A O 1
ATOM 696 N N . VAL A 1 88 ? -40.855 -7.762 69.519 1.00 89.31 88 VAL A N 1
ATOM 697 C CA . VAL A 1 88 ? -39.805 -7.806 68.504 1.00 89.31 88 VAL A CA 1
ATOM 698 C C . VAL A 1 88 ? -40.310 -8.479 67.234 1.00 89.31 88 VAL A C 1
ATOM 700 O O . VAL A 1 88 ? -41.276 -9.246 67.247 1.00 89.31 88 VAL A O 1
ATOM 703 N N . MET A 1 89 ? -39.659 -8.177 66.122 1.00 91.25 89 MET A N 1
ATOM 704 C CA . MET A 1 89 ? -39.860 -8.812 64.829 1.00 91.25 89 MET A CA 1
ATOM 705 C C . MET A 1 89 ? -38.519 -9.053 64.149 1.00 91.25 89 MET A C 1
ATOM 707 O O . MET A 1 89 ? -37.517 -8.425 64.482 1.00 91.25 89 MET A O 1
ATOM 711 N N . ASP A 1 90 ? -38.520 -9.933 63.161 1.00 94.94 90 ASP A N 1
ATOM 712 C CA . ASP A 1 90 ? -37.379 -10.102 62.277 1.00 94.94 90 ASP A CA 1
ATOM 713 C C . ASP A 1 90 ? -37.550 -9.169 61.073 1.00 94.94 90 ASP A C 1
ATOM 715 O O . ASP A 1 90 ? -38.614 -9.140 60.449 1.00 94.94 90 ASP A O 1
ATOM 719 N N . VAL A 1 91 ? -36.511 -8.396 60.754 1.00 95.31 91 VAL A N 1
ATOM 720 C CA . VAL A 1 91 ? -36.468 -7.548 59.556 1.00 95.31 91 VAL A CA 1
ATOM 721 C C . VAL A 1 91 ? -35.609 -8.257 58.524 1.00 95.31 91 VAL A C 1
ATOM 723 O O . VAL A 1 91 ? -34.417 -8.473 58.743 1.00 95.31 91 VAL A O 1
ATOM 726 N N . LYS A 1 92 ? -36.223 -8.646 57.409 1.00 94.06 92 LYS A N 1
ATOM 727 C CA . LYS A 1 92 ? -35.521 -9.256 56.281 1.00 94.06 92 LYS A CA 1
ATOM 728 C C . LYS A 1 92 ? -35.081 -8.175 55.304 1.00 94.06 92 LYS A C 1
ATOM 730 O O . LYS A 1 92 ? -35.866 -7.282 54.998 1.00 94.06 92 LYS A O 1
ATOM 735 N N . ALA A 1 93 ? -33.846 -8.276 54.837 1.00 94.38 93 ALA A N 1
ATOM 736 C CA . ALA A 1 93 ? -33.260 -7.394 53.845 1.00 94.38 93 ALA A CA 1
ATOM 737 C C . ALA A 1 93 ? -32.661 -8.206 52.693 1.00 94.38 93 ALA A C 1
ATOM 739 O O . ALA A 1 93 ? -32.169 -9.317 52.906 1.00 94.38 93 ALA A O 1
ATOM 740 N N . GLU A 1 94 ? -32.680 -7.631 51.492 1.00 94.12 94 GLU A N 1
ATOM 741 C CA . GLU A 1 94 ? -32.158 -8.252 50.273 1.00 94.12 94 GLU A CA 1
ATOM 742 C C . GLU A 1 94 ? -31.090 -7.368 49.615 1.00 94.12 94 GLU A C 1
ATOM 744 O O . GLU A 1 94 ? -31.261 -6.160 49.435 1.00 94.12 94 GLU A O 1
ATOM 749 N N . LYS A 1 95 ? -29.991 -7.989 49.195 1.00 94.75 95 LYS A N 1
ATOM 750 C CA . LYS A 1 95 ? -28.980 -7.406 48.320 1.00 94.75 95 LYS A CA 1
ATOM 751 C C . LYS A 1 95 ? -29.058 -8.080 46.961 1.00 94.75 95 LYS A C 1
ATOM 753 O O . LYS A 1 95 ? -28.788 -9.266 46.864 1.00 94.75 95 LYS A O 1
ATOM 758 N N . LYS A 1 96 ? -29.362 -7.327 45.908 1.00 95.00 96 LYS A N 1
ATOM 759 C CA . LYS A 1 96 ? -29.416 -7.832 44.530 1.00 95.00 96 LYS A CA 1
ATOM 760 C C . LYS A 1 96 ? -28.224 -7.350 43.718 1.00 95.00 96 LYS A C 1
ATOM 762 O O . LYS A 1 96 ? -27.803 -6.198 43.849 1.00 95.00 96 LYS A O 1
ATOM 767 N N . TRP A 1 97 ? -27.711 -8.221 42.862 1.00 95.56 97 TRP A N 1
ATOM 768 C CA . TRP A 1 97 ? -26.678 -7.923 41.878 1.00 95.56 97 TRP A CA 1
ATOM 769 C C . TRP A 1 97 ? -27.253 -8.079 40.471 1.00 95.56 97 TRP A C 1
ATOM 771 O O . TRP A 1 97 ? -27.896 -9.077 40.158 1.00 95.56 97 TRP A O 1
ATOM 781 N N . VAL A 1 98 ? -27.016 -7.086 39.619 1.00 95.69 98 VAL A N 1
ATOM 782 C CA . VAL A 1 98 ? -27.370 -7.106 38.197 1.00 95.69 98 VAL A CA 1
ATOM 783 C C . VAL A 1 98 ? -26.079 -6.939 37.399 1.00 95.69 98 VAL A C 1
ATOM 785 O O . VAL A 1 98 ? -25.468 -5.872 37.433 1.00 95.69 98 VAL A O 1
ATOM 788 N N . GLY A 1 99 ? -25.660 -7.996 36.698 1.00 94.62 99 GLY A N 1
ATOM 789 C CA . GLY A 1 99 ? -24.389 -8.040 35.964 1.00 94.62 99 GLY A CA 1
ATOM 790 C C . GLY A 1 99 ? -23.151 -8.097 36.870 1.00 94.62 99 GLY A C 1
ATOM 791 O O . GLY A 1 99 ? -23.262 -8.250 38.083 1.00 94.62 99 GLY A O 1
ATOM 792 N N . GLY A 1 100 ? -21.961 -7.978 36.284 1.00 94.19 100 GLY A N 1
ATOM 793 C CA . GLY A 1 100 ? -20.642 -8.027 36.913 1.00 94.19 100 GLY A CA 1
ATOM 794 C C . GLY A 1 100 ? -20.105 -9.445 37.137 1.00 94.19 100 GLY A C 1
ATOM 795 O O . GLY A 1 100 ? -20.783 -10.424 36.842 1.00 94.19 100 GLY A O 1
ATOM 796 N N . SER A 1 101 ? -18.903 -9.551 37.712 1.00 91.38 101 SER A N 1
ATOM 797 C CA . SER A 1 101 ? -18.232 -10.840 37.961 1.00 91.38 101 SER A CA 1
ATOM 798 C C . SER A 1 101 ? -18.994 -11.714 38.956 1.00 91.38 101 SER A C 1
ATOM 800 O O . SER A 1 101 ? -19.449 -11.204 39.980 1.00 91.38 101 SER A O 1
ATOM 802 N N . GLU A 1 102 ? -19.024 -13.029 38.720 1.00 87.94 102 GLU A N 1
ATOM 803 C CA . GLU A 1 102 ? -19.519 -14.037 39.677 1.00 87.94 102 GLU A CA 1
ATOM 804 C C . GLU A 1 102 ? -18.863 -13.901 41.065 1.00 87.94 102 GLU A C 1
ATOM 806 O O . GLU A 1 102 ? -19.494 -14.136 42.093 1.00 87.94 102 GLU A O 1
ATOM 811 N N . ASN A 1 103 ? -17.612 -13.429 41.122 1.00 88.25 103 ASN A N 1
ATOM 812 C CA . ASN A 1 103 ? -16.939 -13.107 42.378 1.00 88.25 103 ASN A CA 1
ATOM 813 C C . ASN A 1 103 ? -17.376 -11.723 42.879 1.00 88.25 103 ASN A C 1
ATOM 815 O O . ASN A 1 103 ? -16.694 -10.714 42.676 1.00 88.25 103 ASN A O 1
ATOM 819 N N . ARG A 1 104 ? -18.535 -11.679 43.537 1.00 90.12 104 ARG A N 1
ATOM 820 C CA . ARG A 1 104 ? -19.117 -10.448 44.084 1.00 90.12 104 ARG A CA 1
ATOM 821 C C . ARG A 1 104 ? -18.280 -9.890 45.252 1.00 90.12 104 ARG A C 1
ATOM 823 O O . ARG A 1 104 ? -17.871 -10.648 46.135 1.00 90.12 104 ARG A O 1
ATOM 830 N N . PRO A 1 105 ? -18.048 -8.568 45.319 1.00 92.44 105 PRO A N 1
ATOM 831 C CA . PRO A 1 105 ? -17.353 -7.950 46.445 1.00 92.44 105 PRO A CA 1
ATOM 832 C C . PRO A 1 105 ? -18.227 -7.945 47.707 1.00 92.44 105 PRO A C 1
ATOM 834 O O . PRO A 1 105 ? -19.449 -7.822 47.634 1.00 92.44 105 PRO A O 1
ATOM 837 N N . SER A 1 106 ? -17.601 -8.024 48.883 1.00 93.12 106 SER A N 1
ATOM 838 C CA . SER A 1 106 ? -18.318 -7.857 50.150 1.00 93.12 106 SER A CA 1
ATOM 839 C C . SER A 1 106 ? -18.763 -6.409 50.347 1.00 93.12 106 SER A C 1
ATOM 841 O O . SER A 1 106 ? -17.971 -5.498 50.097 1.00 93.12 106 SER A O 1
ATOM 843 N N . ILE A 1 107 ? -19.964 -6.201 50.882 1.00 95.38 107 ILE A N 1
ATOM 844 C CA . ILE A 1 107 ? -20.537 -4.868 51.105 1.00 95.38 107 ILE A CA 1
ATOM 845 C C . ILE A 1 107 ? -20.960 -4.663 52.570 1.00 95.38 107 ILE A C 1
ATOM 847 O O . ILE A 1 107 ? -21.397 -5.613 53.227 1.00 95.38 107 ILE A O 1
ATOM 851 N N . PRO A 1 108 ? -20.844 -3.443 53.117 1.00 95.81 108 PRO A N 1
ATOM 852 C CA . PRO A 1 108 ? -21.421 -3.093 54.409 1.00 95.81 108 PRO A CA 1
ATOM 853 C C . PRO A 1 108 ? -22.897 -2.690 54.264 1.00 95.81 108 PRO A C 1
ATOM 855 O O . PRO A 1 108 ? -23.226 -1.758 53.531 1.00 95.81 108 PRO A O 1
ATOM 858 N N . LEU A 1 109 ? -23.779 -3.359 55.006 1.00 96.06 109 LEU A N 1
ATOM 859 C CA . LEU A 1 109 ? -25.210 -3.075 55.050 1.00 96.06 109 LEU A CA 1
ATOM 860 C C . LEU A 1 109 ? -25.615 -2.548 56.432 1.00 96.06 109 LEU A C 1
ATOM 862 O O . LEU A 1 109 ? -25.518 -3.255 57.435 1.00 96.06 109 LEU A O 1
ATOM 866 N N . GLN A 1 110 ? -26.066 -1.298 56.480 1.00 97.44 110 GLN A N 1
ATOM 867 C CA . GLN A 1 110 ? -26.529 -0.614 57.685 1.00 97.44 110 GLN A CA 1
ATOM 868 C C . GLN A 1 110 ? -28.053 -0.699 57.780 1.00 97.44 110 GLN A C 1
ATOM 870 O O . GLN A 1 110 ? -28.746 -0.264 56.867 1.00 97.44 110 GLN A O 1
ATOM 875 N N . LEU A 1 111 ? -28.577 -1.214 58.894 1.00 97.50 111 LEU A N 1
ATOM 876 C CA . LEU A 1 111 ? -29.992 -1.097 59.248 1.00 97.50 111 LEU A CA 1
ATOM 877 C C . LEU A 1 111 ? -30.209 0.197 60.034 1.00 97.50 111 LEU A C 1
ATOM 879 O O . LEU A 1 111 ? -29.546 0.420 61.052 1.00 97.50 111 LEU A O 1
ATOM 883 N N . SER A 1 112 ? -31.174 1.004 59.614 1.00 97.25 112 SER A N 1
ATOM 884 C CA . SER A 1 112 ? -31.605 2.203 60.333 1.00 97.25 112 SER A CA 1
ATOM 885 C C . SER A 1 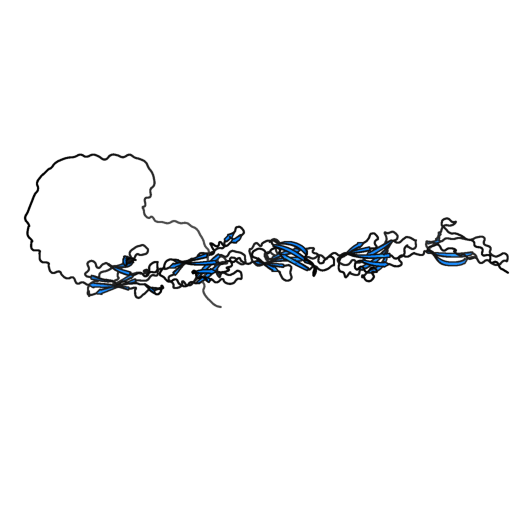112 ? -33.104 2.122 60.624 1.00 97.25 112 SER A C 1
ATOM 887 O O . SER A 1 112 ? -33.856 1.439 59.921 1.00 97.25 112 SER A O 1
ATOM 889 N N . ARG A 1 113 ? -33.557 2.827 61.661 1.00 96.50 113 ARG A N 1
ATOM 890 C CA . ARG A 1 113 ? -34.975 2.882 62.045 1.00 96.50 113 ARG A CA 1
ATOM 891 C C . ARG A 1 113 ? -35.447 4.304 62.320 1.00 96.50 113 ARG A C 1
ATOM 893 O O . ARG A 1 113 ? -34.636 5.180 62.612 1.00 96.50 113 ARG A O 1
ATOM 900 N N . SER A 1 114 ? -36.756 4.517 62.246 1.00 96.31 114 SER A N 1
ATOM 901 C CA . SER A 1 114 ? -37.404 5.801 62.529 1.00 96.31 114 SER A CA 1
ATOM 902 C C . SER A 1 114 ? -38.841 5.602 63.018 1.00 96.31 114 SER A C 1
ATOM 904 O O . SER A 1 114 ? -39.501 4.655 62.594 1.00 96.31 114 SER A O 1
ATOM 906 N N . THR A 1 115 ? -39.330 6.475 63.902 1.00 94.00 115 THR A N 1
ATOM 907 C CA . THR A 1 115 ? -40.743 6.508 64.332 1.00 94.00 115 THR A CA 1
ATOM 908 C C . THR A 1 115 ? -41.575 7.559 63.596 1.00 94.00 115 THR A C 1
ATOM 910 O O . THR A 1 115 ? -42.799 7.458 63.577 1.00 94.00 115 THR A O 1
ATOM 913 N N . ASP A 1 116 ? -40.933 8.556 62.981 1.00 92.12 116 ASP A N 1
ATOM 914 C CA . ASP A 1 116 ? -41.580 9.656 62.254 1.00 92.12 116 ASP A CA 1
ATOM 915 C C . ASP A 1 116 ? -41.354 9.596 60.730 1.00 92.12 116 ASP A C 1
ATOM 917 O O . ASP A 1 116 ? -42.027 10.296 59.977 1.00 92.12 116 ASP A O 1
ATOM 921 N N . GLY A 1 117 ? -40.440 8.736 60.269 1.00 88.94 117 GLY A N 1
ATOM 922 C CA . GLY A 1 117 ? -40.038 8.591 58.869 1.00 88.94 117 GLY A CA 1
ATOM 923 C C . GLY A 1 117 ? -39.045 9.654 58.383 1.00 88.94 117 GLY A C 1
ATOM 924 O O . GLY A 1 117 ? -38.511 9.524 57.278 1.00 88.94 117 GLY A O 1
ATOM 925 N N . GLU A 1 118 ? -38.744 10.668 59.195 1.00 91.06 118 GLU A N 1
ATOM 926 C CA . GLU A 1 118 ? -37.892 11.806 58.837 1.00 91.06 118 GLU A CA 1
ATOM 927 C C . GLU A 1 118 ? -36.515 11.709 59.499 1.00 91.06 118 GLU A C 1
ATOM 929 O O . GLU A 1 118 ? -35.488 11.842 58.827 1.00 91.06 118 GLU A O 1
ATOM 934 N N . VAL A 1 119 ? -36.477 11.427 60.803 1.00 93.31 119 VAL A N 1
ATOM 935 C CA . VAL A 1 119 ? -35.241 11.278 61.570 1.00 93.31 119 VAL A CA 1
ATOM 936 C C . VAL A 1 119 ? -34.922 9.798 61.704 1.00 93.31 119 VAL A C 1
ATOM 938 O O . VAL A 1 119 ? -35.672 9.029 62.303 1.00 93.31 119 VAL A O 1
ATOM 941 N N . TRP A 1 120 ? -33.789 9.401 61.133 1.00 96.00 120 TRP A N 1
ATOM 942 C CA . TRP A 1 120 ? -33.328 8.018 61.120 1.00 96.00 120 TRP A CA 1
ATOM 943 C C . TRP A 1 120 ? -32.134 7.849 62.052 1.00 96.00 120 TRP A C 1
ATOM 945 O O . TRP A 1 120 ? -31.205 8.655 62.021 1.00 96.00 120 TRP A O 1
ATOM 955 N N . GLU A 1 121 ? -32.155 6.787 62.853 1.00 95.12 121 GLU A N 1
ATOM 956 C CA . GLU A 1 121 ? -31.021 6.370 63.676 1.00 95.12 121 GLU A CA 1
ATOM 957 C C . GLU A 1 121 ? -30.480 5.016 63.219 1.00 95.12 121 GLU A C 1
ATOM 959 O O . GLU A 1 121 ? -31.237 4.125 62.821 1.00 95.12 121 GLU A O 1
ATOM 964 N N . ASP A 1 122 ? -29.161 4.864 63.288 1.00 96.19 122 ASP A N 1
ATOM 965 C CA . ASP A 1 122 ? -28.469 3.632 62.931 1.00 96.19 122 ASP A CA 1
ATOM 966 C C . ASP A 1 122 ? -28.586 2.600 64.051 1.00 96.19 122 ASP A C 1
ATOM 968 O O . ASP A 1 122 ? -28.328 2.884 65.221 1.00 96.19 122 ASP A O 1
ATOM 972 N N . VAL A 1 123 ? -28.977 1.382 63.680 1.00 93.50 123 VAL A N 1
ATOM 973 C CA . VAL A 1 123 ? -29.211 0.279 64.615 1.00 93.50 123 VAL A CA 1
ATOM 974 C C . VAL A 1 123 ? -28.005 -0.651 64.647 1.00 93.50 123 VAL A C 1
ATOM 976 O O . VAL A 1 123 ? -27.394 -0.859 65.693 1.00 93.50 123 VAL A O 1
ATOM 979 N N . ILE A 1 124 ? -27.668 -1.233 63.496 1.00 93.06 124 ILE A N 1
ATOM 980 C CA . ILE A 1 124 ? -26.600 -2.222 63.366 1.00 93.06 124 ILE A CA 1
ATOM 981 C C . ILE A 1 124 ? -26.087 -2.262 61.926 1.00 93.06 124 ILE A C 1
ATOM 983 O O . ILE A 1 124 ? -26.876 -2.206 60.985 1.00 93.06 124 ILE A O 1
ATOM 987 N N . GLN A 1 125 ? -24.769 -2.387 61.766 1.00 95.00 125 GLN A N 1
ATOM 988 C CA . GLN A 1 125 ? -24.134 -2.651 60.477 1.00 95.00 125 GLN A CA 1
ATOM 989 C C . GLN A 1 125 ? -23.652 -4.096 60.424 1.00 95.00 125 GLN A C 1
ATOM 991 O O . GLN A 1 125 ? -23.047 -4.590 61.378 1.00 95.00 125 GLN A O 1
ATOM 996 N N . VAL A 1 126 ? -23.868 -4.747 59.289 1.00 93.25 126 VAL A N 1
ATOM 997 C CA . VAL A 1 126 ? -23.364 -6.089 58.991 1.00 93.25 126 VAL A CA 1
ATOM 998 C C . VAL A 1 126 ? -22.569 -6.061 57.693 1.00 93.25 126 VAL A C 1
ATOM 1000 O O . VAL A 1 126 ? -22.757 -5.173 56.866 1.00 93.25 126 VAL A O 1
ATOM 1003 N N . THR A 1 127 ? -21.663 -7.015 57.508 1.00 93.56 127 THR A N 1
ATOM 1004 C CA . THR A 1 127 ? -20.941 -7.181 56.242 1.00 93.56 127 THR A CA 1
ATOM 1005 C C . THR A 1 127 ? -21.520 -8.382 55.519 1.00 93.56 127 THR A C 1
ATOM 1007 O O . THR A 1 127 ? -21.445 -9.489 56.043 1.00 93.56 127 THR A O 1
ATOM 1010 N N . LEU A 1 128 ? -22.060 -8.172 54.321 1.00 92.00 128 LEU A N 1
ATOM 1011 C CA . LEU A 1 128 ? -22.496 -9.259 53.451 1.00 92.00 128 LEU A CA 1
ATOM 1012 C C . LEU A 1 128 ? -21.354 -9.646 52.514 1.00 92.00 128 LEU A C 1
ATOM 1014 O O . LEU A 1 128 ? -20.744 -8.785 51.884 1.00 92.00 128 LEU A O 1
ATOM 1018 N N . ASN A 1 129 ? -21.057 -10.939 52.434 1.00 88.38 129 ASN A N 1
ATOM 1019 C CA . ASN A 1 129 ? -19.993 -11.517 51.606 1.00 88.38 129 ASN A CA 1
ATOM 1020 C C . ASN A 1 129 ? -20.483 -12.706 50.755 1.00 88.38 129 ASN A C 1
ATOM 1022 O O . ASN A 1 129 ? -19.662 -13.477 50.266 1.00 88.38 129 ASN A O 1
ATOM 1026 N N . GLY A 1 130 ? -21.803 -12.885 50.642 1.00 81.94 130 GLY A N 1
ATOM 1027 C CA . GLY A 1 130 ? -22.439 -13.986 49.912 1.00 81.94 130 GLY A CA 1
ATOM 1028 C C . GLY A 1 130 ? -22.436 -15.351 50.610 1.00 81.94 130 GLY A C 1
ATOM 1029 O O . GLY A 1 130 ? -22.987 -16.293 50.058 1.00 81.94 130 GLY A O 1
ATOM 1030 N N . VAL A 1 131 ? -21.848 -15.489 51.806 1.00 72.56 131 VAL A N 1
ATOM 1031 C CA . VAL A 1 131 ? -21.785 -16.781 52.528 1.00 72.56 131 VAL A CA 1
ATOM 1032 C C . VAL A 1 131 ? -23.018 -17.024 53.408 1.00 72.56 131 VAL A C 1
ATOM 1034 O O . VAL A 1 131 ? -23.385 -18.172 53.643 1.00 72.56 131 VAL A O 1
ATOM 1037 N N . ASP A 1 132 ? -23.660 -15.953 53.879 1.00 60.56 132 ASP A N 1
ATOM 1038 C CA . ASP A 1 132 ? -24.782 -16.004 54.829 1.00 60.56 132 ASP A CA 1
ATOM 1039 C C . ASP A 1 132 ? -26.167 -16.008 54.147 1.00 60.56 132 ASP A C 1
ATOM 1041 O O . ASP A 1 132 ? -27.176 -15.772 54.811 1.00 60.56 132 ASP A O 1
ATOM 1045 N N . ASP A 1 133 ? -26.226 -16.261 52.836 1.00 66.31 133 ASP A N 1
ATOM 1046 C CA . ASP A 1 133 ? -27.482 -16.279 52.083 1.00 66.31 133 ASP A CA 1
ATOM 1047 C C . ASP A 1 133 ? -28.242 -17.609 52.265 1.00 66.31 133 ASP A C 1
ATOM 1049 O O . ASP A 1 133 ? -27.729 -18.687 51.954 1.00 66.31 133 ASP A O 1
ATOM 1053 N N . GLU A 1 134 ? -29.475 -17.539 52.781 1.00 65.88 134 GLU A N 1
ATOM 1054 C CA . GLU A 1 134 ? -30.319 -18.721 53.023 1.00 65.88 134 GLU A CA 1
ATOM 1055 C C . GLU A 1 134 ? -30.885 -19.319 51.720 1.00 65.88 134 GLU A C 1
ATOM 1057 O O . GLU A 1 134 ? -31.133 -20.528 51.670 1.00 65.88 134 GLU A O 1
ATOM 1062 N N . ASP A 1 135 ? -31.056 -18.501 50.675 1.00 67.25 135 ASP A N 1
ATOM 1063 C CA . ASP A 1 135 ? -31.738 -18.876 49.428 1.00 67.25 135 ASP A CA 1
ATOM 1064 C C . ASP A 1 135 ? -30.787 -19.434 48.343 1.00 67.25 135 ASP A C 1
ATOM 1066 O O . ASP A 1 135 ? -31.249 -20.045 47.376 1.00 67.25 135 ASP A O 1
ATOM 1070 N N . GLN A 1 136 ? -29.467 -19.324 48.550 1.00 68.38 136 GLN A N 1
ATOM 1071 C CA . GLN A 1 136 ? -28.394 -19.758 47.638 1.00 68.38 136 GLN A CA 1
ATOM 1072 C C . GLN A 1 136 ? -28.523 -19.200 46.212 1.00 68.38 136 GLN A C 1
ATOM 1074 O O . GLN A 1 136 ? -28.119 -19.854 45.247 1.00 68.38 136 GLN A O 1
ATOM 1079 N N . ASP A 1 137 ? -29.076 -17.997 46.070 1.00 79.44 137 ASP A N 1
ATOM 1080 C CA . ASP A 1 137 ? -29.078 -17.292 44.794 1.00 79.44 137 ASP A CA 1
ATOM 1081 C C . ASP A 1 137 ? -27.802 -16.449 44.715 1.00 79.44 137 ASP A C 1
ATOM 1083 O O . ASP A 1 137 ? -27.612 -15.475 45.440 1.00 79.44 137 ASP A O 1
ATOM 1087 N N . GLU A 1 138 ? -26.897 -16.812 43.809 1.00 77.62 138 GLU A N 1
ATOM 1088 C CA . GLU A 1 138 ? -25.605 -16.132 43.647 1.00 77.62 138 GLU A CA 1
ATOM 1089 C C . GLU A 1 138 ? -25.750 -14.625 43.339 1.00 77.62 138 GLU A C 1
ATOM 1091 O O . GLU A 1 138 ? -24.820 -13.846 43.574 1.00 77.62 138 GLU A O 1
ATOM 1096 N N . ASN A 1 139 ? -26.924 -14.193 42.859 1.00 88.19 139 ASN A N 1
ATOM 1097 C CA . ASN A 1 139 ? -27.239 -12.800 42.555 1.00 88.19 139 ASN A CA 1
ATOM 1098 C C . ASN A 1 139 ? -28.129 -12.115 43.599 1.00 88.19 139 ASN A C 1
ATOM 1100 O O . ASN A 1 139 ? -28.361 -10.908 43.479 1.00 88.19 139 ASN A O 1
ATOM 1104 N N . VAL A 1 140 ? -28.613 -12.828 44.618 1.00 91.12 140 VAL A N 1
ATOM 1105 C CA . VAL A 1 140 ? -29.443 -12.257 45.683 1.00 91.12 140 VAL A CA 1
ATOM 1106 C C . VAL A 1 140 ? -28.940 -12.729 47.035 1.00 91.12 140 VAL A C 1
ATOM 1108 O O . VAL A 1 140 ? -29.088 -13.885 47.382 1.00 91.12 140 VAL A O 1
ATOM 1111 N N . TRP A 1 141 ? -28.389 -11.824 47.840 1.00 92.69 141 TRP A N 1
ATOM 1112 C CA . TRP A 1 141 ? -28.016 -12.139 49.215 1.00 92.69 141 TRP A CA 1
ATOM 1113 C C . TRP A 1 141 ? -29.093 -11.671 50.172 1.00 92.69 141 TRP A C 1
ATOM 1115 O O . TRP A 1 141 ? -29.429 -10.486 50.216 1.00 92.69 141 TRP A O 1
ATOM 1125 N N . THR A 1 142 ? -29.601 -12.589 50.976 1.00 90.81 142 THR A N 1
ATOM 1126 C CA . THR A 1 142 ? -30.568 -12.292 52.026 1.00 90.81 142 THR A CA 1
ATOM 1127 C C . THR A 1 142 ? -29.882 -12.130 53.381 1.00 90.81 142 THR A C 1
ATOM 1129 O O . THR A 1 142 ? -28.879 -12.774 53.685 1.00 90.81 142 THR A O 1
ATOM 1132 N N . TYR A 1 143 ? -30.412 -11.244 54.226 1.00 91.69 143 TYR A N 1
ATOM 1133 C CA . TYR A 1 143 ? -29.996 -11.138 55.624 1.00 91.69 143 TYR A CA 1
ATOM 1134 C C . TYR A 1 143 ? -31.194 -10.845 56.519 1.00 91.69 143 TYR A C 1
ATOM 1136 O O . TYR A 1 143 ? -32.014 -9.974 56.227 1.00 91.69 143 TYR A O 1
ATOM 1144 N N . THR A 1 144 ? -31.292 -11.562 57.639 1.00 93.38 144 THR A N 1
ATOM 1145 C CA . THR A 1 144 ? -32.372 -11.373 58.614 1.00 93.38 144 THR A CA 1
ATOM 1146 C C . THR A 1 144 ? -31.830 -10.755 59.898 1.00 93.38 144 THR A C 1
ATOM 1148 O O . THR A 1 144 ? -31.151 -11.416 60.686 1.00 93.38 144 THR A O 1
ATOM 1151 N N . PHE A 1 145 ? -32.192 -9.498 60.153 1.00 93.38 145 PHE A N 1
ATOM 1152 C CA . PHE A 1 145 ? -31.957 -8.833 61.431 1.00 93.38 145 PHE A CA 1
ATOM 1153 C C . PHE A 1 145 ? -32.975 -9.346 62.453 1.00 93.38 145 PHE A C 1
ATOM 1155 O O . PHE A 1 145 ? -34.155 -8.991 62.408 1.00 93.38 145 PHE A O 1
ATOM 1162 N N . LYS A 1 146 ? -32.523 -10.218 63.358 1.00 92.12 146 LYS A N 1
ATOM 1163 C CA . LYS A 1 146 ? -33.394 -10.881 64.338 1.00 92.12 146 LYS A CA 1
ATOM 1164 C C . LYS A 1 146 ? -33.706 -9.997 65.537 1.00 92.12 146 LYS A C 1
ATOM 1166 O O . LYS A 1 146 ? -32.841 -9.260 66.005 1.00 92.12 146 LYS A O 1
ATOM 1171 N N . SER A 1 147 ? -34.904 -10.155 66.091 1.00 91.06 147 SER A N 1
ATOM 1172 C CA . SER A 1 147 ? -35.315 -9.512 67.350 1.00 91.06 147 SER A CA 1
ATOM 1173 C C . SER A 1 147 ? -35.255 -7.973 67.331 1.00 91.06 147 SER A C 1
ATOM 1175 O O . SER A 1 147 ? -34.878 -7.344 68.321 1.00 91.06 147 SER A O 1
ATOM 1177 N N . MET A 1 148 ? -35.631 -7.353 66.212 1.00 95.31 148 MET A N 1
ATOM 1178 C CA . MET A 1 148 ? -35.719 -5.899 66.072 1.00 95.31 148 MET A CA 1
ATOM 1179 C C . MET A 1 148 ? -37.004 -5.357 66.728 1.00 95.31 148 MET A C 1
ATOM 1181 O O . MET A 1 148 ? -38.083 -5.894 66.472 1.00 95.31 148 MET A O 1
ATOM 1185 N N . PRO A 1 149 ? -36.942 -4.307 67.571 1.00 92.94 149 PRO A N 1
ATOM 1186 C CA . PRO A 1 149 ? -38.119 -3.725 68.228 1.00 92.94 149 PRO A CA 1
ATOM 1187 C C . PRO A 1 149 ? -39.218 -3.278 67.255 1.00 92.94 149 PRO A C 1
ATOM 1189 O O . PRO A 1 149 ? -38.940 -2.566 66.294 1.00 92.94 149 PRO A O 1
ATOM 1192 N N . LYS A 1 150 ? -40.484 -3.608 67.512 1.00 91.94 150 LYS A N 1
ATOM 1193 C CA . LYS A 1 150 ? -41.602 -3.091 66.702 1.00 91.94 150 LYS A CA 1
ATOM 1194 C C . LYS A 1 150 ? -41.941 -1.638 67.018 1.00 91.94 150 LYS A C 1
ATOM 1196 O O . LYS A 1 150 ? -42.419 -0.930 66.138 1.00 91.94 150 LYS A O 1
ATOM 1201 N N . THR A 1 151 ? -41.711 -1.199 68.252 1.00 89.94 151 THR A N 1
ATOM 1202 C CA . THR A 1 151 ? -42.027 0.154 68.717 1.00 89.94 151 THR A CA 1
ATOM 1203 C C . THR A 1 151 ? -40.907 0.721 69.579 1.00 89.94 151 THR A C 1
ATOM 1205 O O . THR A 1 151 ? -40.076 -0.024 70.107 1.00 89.94 151 THR A O 1
ATOM 1208 N N . ASP A 1 152 ? -40.911 2.037 69.770 1.00 87.81 152 ASP A N 1
ATOM 1209 C CA . ASP A 1 152 ? -40.158 2.673 70.848 1.00 87.81 152 ASP A CA 1
ATOM 1210 C C . ASP A 1 152 ? -40.792 2.376 72.229 1.00 87.81 152 ASP A C 1
ATOM 1212 O O . ASP A 1 152 ? -41.817 1.694 72.347 1.00 87.81 152 ASP A O 1
ATOM 1216 N N . LEU A 1 153 ? -40.185 2.909 73.295 1.00 83.00 153 LEU A N 1
ATOM 1217 C CA . LEU A 1 153 ? -40.686 2.770 74.672 1.00 83.00 153 LEU A CA 1
ATOM 1218 C C . LEU A 1 153 ? -42.014 3.506 74.928 1.00 83.00 153 LEU A C 1
ATOM 1220 O O . LEU A 1 153 ? -42.621 3.308 75.976 1.00 83.00 153 LEU A O 1
ATOM 1224 N N . LYS A 1 154 ? -42.452 4.362 74.001 1.00 82.75 154 LYS A N 1
ATOM 1225 C CA . LYS A 1 154 ? -43.723 5.094 74.056 1.00 82.75 154 LYS A CA 1
ATOM 1226 C C . LYS A 1 154 ? -44.810 4.417 73.211 1.00 82.75 154 LYS A C 1
ATOM 1228 O O . LYS A 1 154 ? -45.913 4.943 73.121 1.00 82.75 154 LYS A O 1
ATOM 1233 N N . GLY A 1 155 ? -44.507 3.276 72.588 1.00 81.56 155 GLY A N 1
ATOM 1234 C CA . GLY A 1 155 ? -45.428 2.541 71.725 1.00 81.56 155 GLY A CA 1
ATOM 1235 C C . GLY A 1 155 ? -45.528 3.069 70.289 1.00 81.56 155 GLY A C 1
ATOM 1236 O O . GLY A 1 155 ? -46.369 2.582 69.536 1.00 81.56 155 GLY A O 1
ATOM 1237 N N . ASN A 1 156 ? -44.686 4.022 69.867 1.00 87.88 156 ASN A N 1
ATOM 1238 C CA . ASN A 1 156 ? -44.669 4.488 68.476 1.00 87.88 156 ASN A CA 1
ATOM 1239 C C . ASN A 1 156 ? -44.004 3.433 67.580 1.00 87.88 156 ASN A C 1
ATOM 1241 O O . ASN A 1 156 ? -42.899 2.994 67.910 1.00 87.88 156 ASN A O 1
ATOM 1245 N N . PRO A 1 157 ? -44.620 3.026 66.457 1.00 93.44 157 PRO A N 1
ATOM 1246 C CA . PRO A 1 157 ? -44.076 1.982 65.599 1.00 93.44 157 PRO A CA 1
ATOM 1247 C C . PRO A 1 157 ? -42.789 2.427 64.903 1.00 93.44 157 PRO A C 1
ATOM 1249 O O . PRO A 1 157 ? -42.694 3.547 64.404 1.00 93.44 157 PRO A O 1
ATOM 1252 N N . TYR A 1 158 ? -41.814 1.524 64.829 1.00 95.50 158 TYR A N 1
ATOM 1253 C CA . TYR A 1 158 ? -40.617 1.719 64.023 1.00 95.50 158 TYR A CA 1
ATOM 1254 C C . TYR A 1 158 ? -40.869 1.323 62.569 1.00 95.50 158 TYR A C 1
ATOM 1256 O O . TYR A 1 158 ? -41.394 0.250 62.276 1.00 95.50 158 TYR A O 1
ATOM 1264 N N . THR A 1 159 ? -40.405 2.171 61.657 1.00 96.56 159 THR A N 1
ATOM 1265 C CA . THR A 1 159 ? -40.133 1.817 60.263 1.00 96.56 159 THR A CA 1
ATOM 1266 C C . THR A 1 159 ? -38.643 1.541 60.121 1.00 96.56 159 THR A C 1
ATOM 1268 O O . THR A 1 159 ? -37.825 2.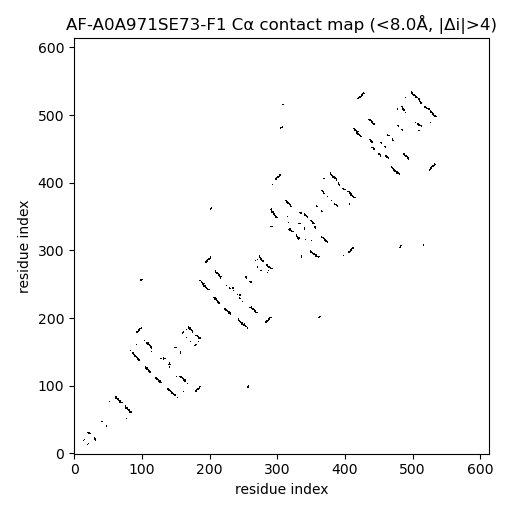270 60.684 1.00 96.56 159 THR A O 1
ATOM 1271 N N . TYR A 1 160 ? -38.294 0.499 59.372 1.00 97.19 160 TYR A N 1
ATOM 1272 C CA . TYR A 1 160 ? -36.916 0.088 59.118 1.00 97.19 160 TYR A CA 1
ATOM 1273 C C . TYR A 1 160 ? -36.549 0.317 57.656 1.00 97.19 160 TYR A C 1
ATOM 1275 O O . TYR A 1 160 ? -37.396 0.163 56.783 1.00 97.19 160 TYR A O 1
ATOM 1283 N N . LYS A 1 161 ? -35.284 0.653 57.404 1.00 97.25 161 LYS A N 1
ATOM 1284 C CA . LYS A 1 161 ? -34.691 0.687 56.064 1.00 97.25 161 LYS A CA 1
ATOM 1285 C C . LYS A 1 161 ? -33.228 0.274 56.129 1.00 97.25 161 LYS A C 1
ATOM 1287 O O . LYS A 1 161 ? -32.606 0.363 57.190 1.00 97.25 161 LYS A O 1
ATOM 1292 N N . ILE A 1 162 ? -32.676 -0.117 54.993 1.00 97.75 162 ILE A N 1
ATOM 1293 C CA . ILE A 1 162 ? -31.255 -0.396 54.836 1.00 97.75 162 ILE A CA 1
ATOM 1294 C C . ILE A 1 162 ? -30.547 0.723 54.075 1.00 97.75 162 ILE A C 1
ATOM 1296 O O . ILE A 1 162 ? -31.156 1.471 53.313 1.00 97.75 162 ILE A O 1
ATOM 1300 N N . ASN A 1 163 ? -29.239 0.813 54.283 1.00 95.38 163 ASN A N 1
ATOM 1301 C CA . ASN A 1 163 ? -28.331 1.658 53.528 1.00 95.38 163 ASN A CA 1
ATOM 1302 C C . ASN A 1 163 ? -27.013 0.904 53.290 1.00 95.38 163 ASN A C 1
ATOM 1304 O O . ASN A 1 163 ? -26.400 0.404 54.233 1.00 95.38 163 ASN A O 1
ATOM 1308 N N . GLU A 1 164 ? -26.569 0.824 52.042 1.00 96.25 164 GLU A N 1
ATOM 1309 C CA . GLU A 1 164 ? -25.242 0.338 51.667 1.00 96.25 164 GLU A CA 1
ATOM 1310 C C . GLU A 1 164 ? -24.248 1.488 51.804 1.00 96.25 164 GLU A C 1
ATOM 1312 O O . GLU A 1 164 ? -24.281 2.460 51.052 1.00 96.25 164 GLU A O 1
ATOM 1317 N N . THR A 1 165 ? -23.376 1.416 52.809 1.00 93.81 165 THR A N 1
ATOM 1318 C CA . THR A 1 165 ? -22.506 2.554 53.150 1.00 93.81 165 THR A CA 1
ATOM 1319 C C . THR A 1 165 ? -21.290 2.677 52.233 1.00 93.81 165 THR A C 1
ATOM 1321 O O . THR A 1 165 ? -20.656 3.732 52.202 1.00 93.81 165 THR A O 1
ATOM 1324 N N . ILE A 1 166 ? -20.962 1.621 51.480 1.00 95.06 166 ILE A N 1
ATOM 1325 C CA . ILE A 1 166 ? -19.887 1.596 50.485 1.00 95.06 166 ILE A CA 1
ATOM 1326 C C . ILE A 1 166 ? -20.356 0.785 49.282 1.00 95.06 166 ILE A C 1
ATOM 1328 O O . ILE A 1 166 ? -20.531 -0.428 49.386 1.00 95.06 166 ILE A O 1
ATOM 1332 N N . VAL A 1 167 ? -20.489 1.458 48.144 1.00 95.31 167 VAL A N 1
ATOM 1333 C CA . VAL A 1 167 ? -20.839 0.839 46.863 1.00 95.31 167 VAL A CA 1
ATOM 1334 C C . VAL A 1 167 ? -19.543 0.463 46.137 1.00 95.31 167 VAL A C 1
ATOM 1336 O O . VAL A 1 167 ? -18.635 1.298 46.053 1.00 95.31 167 VAL A O 1
ATOM 1339 N N . PRO A 1 168 ? -19.396 -0.778 45.644 1.00 95.00 168 PRO A N 1
ATOM 1340 C CA . PRO A 1 168 ? -18.189 -1.200 44.944 1.00 95.00 168 PRO A CA 1
ATOM 1341 C C . PRO A 1 168 ? -17.941 -0.429 43.644 1.00 95.00 168 PRO A C 1
ATOM 1343 O O . PRO A 1 168 ? -18.866 0.047 42.988 1.00 95.00 168 PRO A O 1
ATOM 1346 N N . GLU A 1 169 ? -16.674 -0.367 43.234 1.00 94.31 169 GLU A N 1
ATOM 1347 C CA . GLU A 1 169 ? -16.277 0.248 41.966 1.00 94.31 169 GLU A CA 1
ATOM 1348 C C . GLU A 1 169 ? -16.991 -0.414 40.778 1.00 94.31 169 GLU A C 1
ATOM 1350 O O . GLU A 1 169 ? -17.153 -1.634 40.750 1.00 94.31 169 GLU A O 1
ATOM 1355 N N . ASN A 1 170 ? -17.379 0.391 39.784 1.00 95.50 170 ASN A N 1
ATOM 1356 C CA . ASN A 1 170 ? -18.117 -0.041 38.591 1.00 95.50 170 ASN A CA 1
ATOM 1357 C C . ASN A 1 170 ? -19.544 -0.544 38.864 1.00 95.50 170 ASN A C 1
ATOM 1359 O O . ASN A 1 170 ? -20.128 -1.203 38.008 1.00 95.50 170 ASN A O 1
ATOM 1363 N N . TYR A 1 171 ? -20.128 -0.220 40.020 1.00 96.31 171 TYR A N 1
ATOM 1364 C CA . TYR A 1 171 ? -21.544 -0.453 40.301 1.00 96.31 171 TYR A CA 1
ATOM 1365 C C . TYR A 1 171 ? -22.276 0.845 40.643 1.00 96.31 171 TYR A C 1
ATOM 1367 O O . TYR A 1 171 ? -21.686 1.802 41.141 1.00 96.31 171 TYR A O 1
ATOM 1375 N N . THR A 1 172 ? -23.583 0.848 40.395 1.00 96.12 172 THR A N 1
ATOM 1376 C CA . THR A 1 172 ? -24.523 1.870 40.874 1.00 96.12 172 THR A CA 1
ATOM 1377 C C . THR A 1 172 ? -25.633 1.219 41.686 1.00 96.12 172 THR A C 1
ATOM 1379 O O . THR A 1 172 ? -26.173 0.190 41.266 1.00 96.12 172 THR A O 1
ATOM 1382 N N . GLU A 1 173 ? -26.006 1.827 42.803 1.00 96.94 173 GLU A N 1
ATOM 1383 C CA . GLU A 1 173 ? -27.003 1.332 43.744 1.00 96.94 173 GLU A CA 1
ATOM 1384 C C . GLU A 1 173 ? -28.396 1.941 43.525 1.00 96.94 173 GLU A C 1
ATOM 1386 O O . GLU A 1 173 ? -28.561 3.101 43.148 1.00 96.94 173 GLU A O 1
ATOM 1391 N N . THR A 1 174 ? -29.430 1.149 43.801 1.00 97.88 174 THR A N 1
ATOM 1392 C CA . THR A 1 174 ? -30.834 1.586 43.856 1.00 97.88 174 THR A CA 1
ATOM 1393 C C . THR A 1 174 ? -31.557 0.866 44.989 1.00 97.88 174 THR A C 1
ATOM 1395 O O . THR A 1 174 ? -31.159 -0.236 45.365 1.00 97.88 174 THR A O 1
ATOM 1398 N N . TYR A 1 175 ? -32.622 1.466 45.524 1.00 97.44 175 TYR A N 1
ATOM 1399 C CA . TYR A 1 175 ? -33.398 0.904 46.633 1.00 97.44 175 TYR A CA 1
ATOM 1400 C C . TYR A 1 175 ? -34.848 0.643 46.224 1.00 97.44 175 TYR A C 1
ATOM 1402 O O . TYR A 1 175 ? -35.401 1.369 45.396 1.00 97.44 175 TYR A O 1
ATOM 1410 N N . SER A 1 176 ? -35.461 -0.383 46.811 1.00 97.38 176 SER A N 1
ATOM 1411 C CA . SER A 1 176 ? -36.905 -0.624 46.718 1.00 97.38 176 SER A CA 1
ATOM 1412 C C . SER A 1 176 ? -37.713 0.441 47.466 1.00 97.38 176 SER A C 1
ATOM 1414 O O . SER A 1 176 ? -37.200 1.118 48.356 1.00 97.38 176 SER A O 1
ATOM 1416 N N . ASP A 1 177 ? -39.007 0.550 47.150 1.00 95.88 177 ASP A N 1
ATOM 1417 C CA . ASP A 1 177 ? -39.921 1.511 47.789 1.00 95.88 177 ASP A CA 1
ATOM 1418 C C . ASP A 1 177 ? -40.051 1.307 49.310 1.00 95.88 177 ASP A C 1
ATOM 1420 O O . ASP A 1 177 ? -40.254 2.267 50.051 1.00 95.88 177 ASP A O 1
ATOM 1424 N N . ASP A 1 178 ? -39.922 0.064 49.789 1.00 94.38 178 ASP A N 1
ATOM 1425 C CA . ASP A 1 178 ? -39.912 -0.265 51.221 1.00 94.38 178 ASP A CA 1
ATOM 1426 C C . ASP A 1 178 ? -38.552 -0.016 51.895 1.00 94.38 178 ASP A C 1
ATOM 1428 O O . ASP A 1 178 ? -38.439 -0.112 53.115 1.00 94.38 178 ASP A O 1
ATOM 1432 N N . GLY A 1 179 ? -37.520 0.311 51.112 1.00 96.12 179 GLY A N 1
ATOM 1433 C CA . GLY A 1 179 ? -36.170 0.566 51.588 1.00 96.12 179 GLY A CA 1
ATOM 1434 C C . GLY A 1 179 ? -35.473 -0.651 52.189 1.00 96.12 179 GLY A C 1
ATOM 1435 O O . GLY A 1 179 ? -34.522 -0.449 52.933 1.00 96.12 179 GLY A O 1
ATOM 1436 N N . LEU A 1 180 ? -35.924 -1.883 51.922 1.00 96.94 180 LEU A N 1
ATOM 1437 C CA . LEU A 1 180 ? -35.340 -3.123 52.463 1.00 96.94 180 LEU A CA 1
ATOM 1438 C C . LEU A 1 180 ? -34.643 -3.994 51.409 1.00 96.94 180 LEU A C 1
ATOM 1440 O O . LEU A 1 180 ? -34.059 -5.021 51.748 1.00 96.94 180 LEU A O 1
ATOM 1444 N N . THR A 1 181 ? -34.647 -3.576 50.144 1.00 97.00 181 THR A N 1
ATOM 1445 C CA . THR A 1 181 ? -33.833 -4.169 49.080 1.00 97.00 181 THR A CA 1
ATOM 1446 C C . THR A 1 181 ? -32.896 -3.122 48.501 1.00 97.00 181 THR A C 1
ATOM 1448 O O . THR A 1 181 ? -33.337 -2.027 48.156 1.00 97.00 181 THR A O 1
ATOM 1451 N N . VAL A 1 182 ? -31.622 -3.472 48.332 1.00 97.81 182 VAL A N 1
ATOM 1452 C CA . VAL A 1 182 ? -30.643 -2.663 47.597 1.00 97.81 182 VAL A CA 1
ATOM 1453 C C . VAL A 1 182 ? -30.129 -3.448 46.392 1.00 97.81 182 VAL A C 1
ATOM 1455 O O . VAL A 1 182 ? -29.747 -4.608 46.518 1.00 97.81 182 VAL A O 1
ATOM 1458 N N . THR A 1 183 ? -30.118 -2.836 45.209 1.00 97.56 183 THR A N 1
ATOM 1459 C CA . THR A 1 183 ? -29.688 -3.466 43.950 1.00 97.56 183 THR A CA 1
ATOM 1460 C C . THR A 1 183 ? -28.459 -2.758 43.398 1.00 97.56 183 THR A C 1
ATOM 1462 O O . THR A 1 183 ? -28.548 -1.578 43.068 1.00 97.56 183 THR A O 1
ATOM 1465 N N . ASN A 1 184 ? -27.338 -3.476 43.260 1.00 97.50 184 ASN A N 1
ATOM 1466 C CA . ASN A 1 184 ? -26.152 -2.995 42.545 1.00 97.50 184 ASN A CA 1
ATOM 1467 C C . ASN A 1 184 ? -26.210 -3.433 41.087 1.00 97.50 184 ASN A C 1
ATOM 1469 O O . ASN A 1 184 ? -26.290 -4.625 40.800 1.00 97.50 184 ASN A O 1
ATOM 1473 N N . THR A 1 185 ? -26.115 -2.468 40.177 1.00 97.25 185 THR A N 1
ATOM 1474 C CA . THR A 1 185 ? -26.055 -2.706 38.731 1.00 97.25 185 THR A CA 1
ATOM 1475 C C . THR A 1 185 ? -24.649 -2.431 38.223 1.00 97.25 185 THR A C 1
ATOM 1477 O O . THR A 1 185 ? -24.130 -1.335 38.433 1.00 97.25 185 THR A O 1
ATOM 1480 N N . TYR A 1 186 ? -24.028 -3.424 37.587 1.00 97.50 186 TYR A N 1
ATOM 1481 C CA . TYR A 1 186 ? -22.692 -3.304 37.017 1.00 97.50 186 TYR A CA 1
ATOM 1482 C C . TYR A 1 186 ? -22.685 -2.365 35.809 1.00 97.50 186 TYR A C 1
ATOM 1484 O O . TYR A 1 186 ? -23.588 -2.379 34.976 1.00 97.50 186 TYR A O 1
ATOM 1492 N N . SER A 1 187 ? -21.636 -1.560 35.702 1.00 96.25 187 SER A N 1
ATOM 1493 C CA . SER A 1 187 ? -21.352 -0.684 34.572 1.00 96.25 187 SER A CA 1
ATOM 1494 C C . SER A 1 187 ? -19.906 -0.892 34.147 1.00 96.25 187 SER A C 1
ATOM 1496 O O . SER A 1 187 ? -18.996 -0.588 34.913 1.00 96.25 187 SER A O 1
ATOM 1498 N N . SER A 1 188 ? -19.677 -1.384 32.926 1.00 96.75 188 SER A N 1
ATOM 1499 C CA . SER A 1 188 ? -18.315 -1.575 32.414 1.00 96.75 188 SER A CA 1
ATOM 1500 C C . SER A 1 188 ? -17.510 -0.265 32.485 1.00 96.75 188 SER A C 1
ATOM 1502 O O . SER A 1 188 ? -18.000 0.774 32.020 1.00 96.75 188 SER A O 1
ATOM 1504 N N . PRO A 1 189 ? -16.245 -0.306 32.953 1.00 96.69 189 PRO A N 1
ATOM 1505 C CA . PRO A 1 189 ? -15.294 0.777 32.737 1.00 96.69 189 PRO A CA 1
ATOM 1506 C C . PRO A 1 189 ? -15.220 1.165 31.258 1.00 96.69 189 PRO A C 1
ATOM 1508 O O . PRO A 1 189 ? -15.403 0.321 30.374 1.00 96.69 189 PRO A O 1
ATOM 1511 N N . LYS A 1 190 ? -14.925 2.439 30.988 1.00 96.25 190 LYS A N 1
ATOM 1512 C CA . LYS A 1 190 ? -14.752 2.957 29.627 1.00 96.25 190 LYS A CA 1
ATOM 1513 C C . LYS A 1 190 ? -13.274 3.087 29.280 1.00 96.25 190 LYS A C 1
ATOM 1515 O O . LYS A 1 190 ? -12.490 3.579 30.088 1.00 96.25 190 LYS A O 1
ATOM 1520 N N . ILE A 1 191 ? -12.910 2.668 28.075 1.00 97.62 191 ILE A N 1
ATOM 1521 C CA . ILE A 1 191 ? -11.551 2.733 27.534 1.00 97.62 191 ILE A CA 1
ATOM 1522 C C . ILE A 1 191 ? -11.544 3.364 26.142 1.00 97.62 191 ILE A C 1
ATOM 1524 O O . ILE A 1 191 ? -12.584 3.541 25.504 1.00 97.62 191 ILE A O 1
ATOM 1528 N N . GLU A 1 192 ? -10.344 3.669 25.663 1.00 97.62 192 GLU A N 1
ATOM 1529 C CA . GLU A 1 192 ? -10.090 4.103 24.295 1.00 97.62 192 GLU A CA 1
ATOM 1530 C C . GLU A 1 192 ? -9.201 3.098 23.550 1.00 97.62 192 GLU A C 1
ATOM 1532 O O . GLU A 1 192 ? -8.391 2.381 24.149 1.00 97.62 192 GLU A O 1
ATOM 1537 N N . LYS A 1 193 ? -9.357 3.030 22.227 1.00 97.50 193 LYS A N 1
ATOM 1538 C CA . LYS A 1 193 ? -8.534 2.207 21.334 1.00 97.50 193 LYS A CA 1
ATOM 1539 C C . LYS A 1 193 ? -8.095 3.024 20.128 1.00 97.50 193 LYS A C 1
ATOM 1541 O O . LYS A 1 193 ? -8.924 3.587 19.418 1.00 97.50 193 LYS A O 1
ATOM 1546 N N . VAL A 1 194 ? -6.789 3.047 19.881 1.00 96.00 194 VAL A N 1
ATOM 1547 C CA . VAL A 1 194 ? -6.190 3.760 18.747 1.00 96.00 194 VAL A CA 1
ATOM 1548 C C . VAL A 1 194 ? -5.967 2.791 17.596 1.00 96.00 194 VAL A C 1
ATOM 1550 O O . VAL A 1 194 ? -5.277 1.785 17.763 1.00 96.00 194 VAL A O 1
ATOM 1553 N N . VAL A 1 195 ? -6.524 3.116 16.432 1.00 96.69 195 VAL A N 1
ATOM 1554 C CA . VAL A 1 195 ? -6.244 2.445 15.163 1.00 96.69 195 VAL A CA 1
ATOM 1555 C C . VAL A 1 195 ? -5.159 3.207 14.414 1.00 96.69 195 VAL A C 1
ATOM 1557 O O . VAL A 1 195 ? -5.192 4.437 14.350 1.00 96.69 195 VAL A O 1
ATOM 1560 N N . ILE A 1 196 ? -4.203 2.470 13.848 1.00 94.88 196 ILE A N 1
ATOM 1561 C CA . ILE A 1 196 ? -3.068 3.020 13.097 1.00 94.88 196 ILE A CA 1
ATOM 1562 C C . ILE A 1 196 ? -3.111 2.490 11.665 1.00 94.88 196 ILE A C 1
ATOM 1564 O O . ILE A 1 196 ? -3.148 1.283 11.435 1.00 94.88 196 ILE A O 1
ATOM 1568 N N . LYS A 1 197 ? -3.051 3.386 10.687 1.00 95.81 197 LYS A N 1
ATOM 1569 C CA . LYS A 1 197 ? -2.846 3.050 9.284 1.00 95.81 197 LYS A CA 1
ATOM 1570 C C . LYS A 1 197 ? -1.483 3.549 8.855 1.00 95.81 197 LYS A C 1
ATOM 1572 O O . LYS A 1 197 ? -1.217 4.734 8.967 1.00 95.81 197 LYS A O 1
ATOM 1577 N N . GLU A 1 198 ? -0.659 2.667 8.317 1.00 94.88 198 GLU A N 1
ATOM 1578 C CA . GLU A 1 198 ? 0.626 3.036 7.726 1.00 94.88 198 GLU A CA 1
ATOM 1579 C C . GLU A 1 198 ? 0.609 2.725 6.227 1.00 94.88 198 GLU A C 1
ATOM 1581 O O . GLU A 1 198 ? 0.111 1.683 5.795 1.00 94.88 198 GLU A O 1
ATOM 1586 N N . TRP A 1 199 ? 1.132 3.640 5.423 1.00 95.19 199 TRP A N 1
ATOM 1587 C CA . TRP A 1 199 ? 1.332 3.482 3.991 1.00 95.19 199 TRP A CA 1
ATOM 1588 C C . TRP A 1 199 ? 2.824 3.335 3.713 1.00 95.19 199 TRP A C 1
ATOM 1590 O O . TRP A 1 199 ? 3.629 4.163 4.120 1.00 95.19 199 TRP A O 1
ATOM 1600 N N . VAL A 1 200 ? 3.211 2.288 2.990 1.00 93.88 200 VAL A N 1
ATOM 1601 C CA . VAL A 1 200 ? 4.596 2.094 2.551 1.00 93.88 200 VAL A CA 1
ATOM 1602 C C . VAL A 1 200 ? 4.630 2.240 1.037 1.00 93.88 200 VAL A C 1
ATOM 1604 O O . VAL A 1 200 ? 4.259 1.320 0.306 1.00 93.88 200 VAL A O 1
ATOM 1607 N N . GLY A 1 201 ? 5.064 3.414 0.581 1.00 91.00 201 GLY A N 1
ATOM 1608 C CA . GLY A 1 201 ? 5.106 3.782 -0.832 1.00 91.00 201 GLY A CA 1
ATOM 1609 C C . GLY A 1 201 ? 3.735 4.110 -1.439 1.00 91.00 201 GLY A C 1
ATOM 1610 O O . GLY A 1 201 ? 2.737 4.345 -0.754 1.00 91.00 201 GLY A O 1
ATOM 1611 N N . GLY A 1 202 ? 3.704 4.110 -2.766 1.00 90.38 202 GLY A N 1
ATOM 1612 C CA . GLY A 1 202 ? 2.578 4.453 -3.618 1.00 90.38 202 GLY A CA 1
ATOM 1613 C C . GLY A 1 202 ? 2.441 5.950 -3.888 1.00 90.38 202 GLY A C 1
ATOM 1614 O O . GLY A 1 202 ? 3.248 6.751 -3.407 1.00 90.38 202 GLY A O 1
ATOM 1615 N N . PRO A 1 203 ? 1.405 6.329 -4.660 1.00 88.88 203 PRO A N 1
ATOM 1616 C CA . PRO A 1 203 ? 1.118 7.715 -5.007 1.00 88.88 203 PRO A CA 1
ATOM 1617 C C . PRO A 1 203 ? 1.079 8.638 -3.792 1.00 88.88 203 PRO A C 1
ATOM 1619 O O . PRO A 1 203 ? 0.747 8.226 -2.679 1.00 88.88 203 PRO A O 1
ATOM 1622 N N . LYS A 1 204 ? 1.387 9.921 -4.013 1.00 86.19 204 LYS A N 1
ATOM 1623 C CA . LYS A 1 204 ? 1.286 10.951 -2.970 1.00 86.19 204 LYS A CA 1
ATOM 1624 C C . LYS A 1 204 ? -0.109 10.963 -2.338 1.00 86.19 204 LYS A C 1
ATOM 1626 O O . LYS A 1 204 ? -0.223 10.941 -1.115 1.00 86.19 204 LYS A O 1
ATOM 1631 N N . ASP A 1 205 ? -1.136 10.951 -3.180 1.00 88.56 205 ASP A N 1
ATOM 1632 C CA . ASP A 1 205 ? -2.527 10.901 -2.753 1.00 88.56 205 ASP A CA 1
ATOM 1633 C C . ASP A 1 205 ? -2.907 9.450 -2.449 1.00 88.56 205 ASP A C 1
ATOM 1635 O O . ASP A 1 205 ? -2.879 8.585 -3.326 1.00 88.56 205 ASP A O 1
ATOM 1639 N N . LYS A 1 206 ? -3.233 9.178 -1.185 1.00 90.69 206 LYS A N 1
ATOM 1640 C CA . LYS A 1 206 ? -3.590 7.837 -0.719 1.00 90.69 206 LYS A CA 1
ATOM 1641 C C . LYS A 1 206 ? -5.112 7.645 -0.755 1.00 90.69 206 LYS A C 1
ATOM 1643 O O . LYS A 1 206 ? -5.849 8.581 -0.430 1.00 90.69 206 LYS A O 1
ATOM 1648 N N . PRO A 1 207 ? -5.603 6.451 -1.120 1.00 92.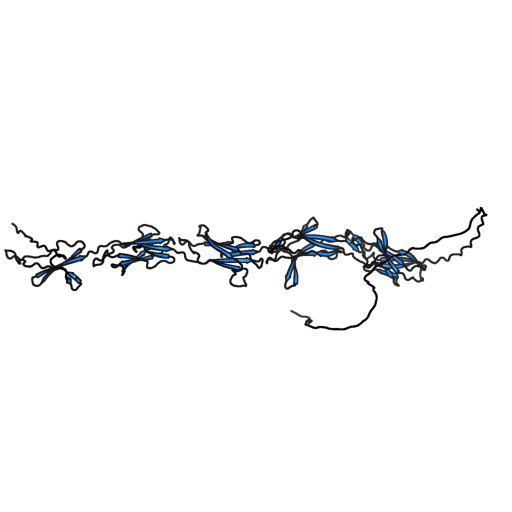81 207 PRO A N 1
ATOM 1649 C CA . PRO A 1 207 ? -7.034 6.174 -1.145 1.00 92.81 207 PRO A CA 1
ATOM 1650 C C . PRO A 1 207 ? -7.620 6.128 0.272 1.00 92.81 207 PRO A C 1
ATOM 1652 O O . PRO A 1 207 ? -6.937 5.777 1.234 1.00 92.81 207 PRO A O 1
ATOM 1655 N N . ALA A 1 208 ? -8.907 6.456 0.397 1.00 95.00 208 ALA A N 1
ATOM 1656 C CA . ALA A 1 208 ? -9.635 6.274 1.648 1.00 95.00 208 ALA A CA 1
ATOM 1657 C C . ALA A 1 208 ? -9.761 4.779 1.987 1.00 95.00 208 ALA A C 1
ATOM 1659 O O . ALA A 1 208 ? -9.927 3.951 1.090 1.00 95.00 208 ALA A O 1
ATOM 1660 N N . VAL A 1 209 ? -9.708 4.445 3.275 1.00 96.69 209 VAL A N 1
ATOM 1661 C CA . VAL A 1 209 ? -9.803 3.062 3.768 1.00 96.69 209 VAL A CA 1
ATOM 1662 C C . VAL A 1 209 ? -10.757 2.980 4.950 1.00 96.69 209 VAL A C 1
ATOM 1664 O O . VAL A 1 209 ? -10.752 3.849 5.823 1.00 96.69 209 VAL A O 1
ATOM 1667 N N . THR A 1 210 ? -11.580 1.936 4.990 1.00 97.50 210 THR A N 1
ATOM 1668 C CA . THR A 1 210 ? -12.568 1.731 6.053 1.00 97.50 210 THR A CA 1
ATOM 1669 C C . THR A 1 210 ? -12.095 0.651 7.013 1.00 97.50 210 THR A C 1
ATOM 1671 O O . THR A 1 210 ? -11.766 -0.461 6.604 1.00 97.50 210 THR A O 1
ATOM 1674 N N . PHE A 1 211 ? -12.074 0.991 8.298 1.00 97.38 211 PHE A N 1
ATOM 1675 C CA . PHE A 1 211 ? -11.730 0.103 9.394 1.00 97.38 211 PHE A CA 1
ATOM 1676 C C . PHE A 1 211 ? -12.963 -0.237 10.219 1.00 97.38 211 PHE A C 1
ATOM 1678 O O . PHE A 1 211 ? -13.743 0.646 10.586 1.00 97.38 211 PHE A O 1
ATOM 1685 N N . VAL A 1 212 ? -13.082 -1.515 10.566 1.00 97.62 212 VAL A N 1
ATOM 1686 C CA . VAL A 1 212 ? -14.060 -2.022 11.527 1.00 97.62 212 VAL A CA 1
ATOM 1687 C C . VAL A 1 212 ? -13.306 -2.496 12.762 1.00 97.62 212 VAL A C 1
ATOM 1689 O O . VAL A 1 212 ? -12.435 -3.366 12.681 1.00 97.62 212 VAL A O 1
ATOM 1692 N N . LEU A 1 213 ? -13.624 -1.887 13.901 1.00 98.12 213 LEU A N 1
ATOM 1693 C CA . LEU A 1 213 ? -13.169 -2.314 15.213 1.00 98.12 213 LEU A CA 1
ATOM 1694 C C . LEU A 1 213 ? -14.140 -3.375 15.723 1.00 98.12 213 LEU A C 1
ATOM 1696 O O . LEU A 1 213 ? -15.324 -3.096 15.905 1.00 98.12 213 LEU A O 1
ATOM 1700 N N . ASN A 1 214 ? -13.629 -4.569 15.991 1.00 97.50 214 ASN A N 1
ATOM 1701 C CA . ASN A 1 214 ? -14.392 -5.657 16.581 1.00 97.50 214 ASN A CA 1
ATOM 1702 C C . ASN A 1 214 ? -13.954 -5.905 18.026 1.00 97.50 214 ASN A C 1
ATOM 1704 O O . ASN A 1 214 ? -12.789 -5.697 18.378 1.00 97.50 214 ASN A O 1
ATOM 1708 N N . ARG A 1 215 ? -14.877 -6.406 18.840 1.00 97.69 215 ARG A N 1
ATOM 1709 C CA . ARG A 1 215 ? -14.642 -6.892 20.200 1.00 97.69 215 ARG A CA 1
ATOM 1710 C C . ARG A 1 215 ? -15.199 -8.305 20.357 1.00 97.69 215 ARG A C 1
ATOM 1712 O O . ARG A 1 215 ? -16.129 -8.681 19.655 1.00 97.69 215 ARG A O 1
ATOM 1719 N N . GLN A 1 216 ? -14.629 -9.074 21.271 1.00 97.56 216 GLN A N 1
ATOM 1720 C CA . GLN A 1 216 ? -15.142 -10.383 21.685 1.00 97.56 216 GLN A CA 1
ATOM 1721 C C . GLN A 1 216 ? -14.616 -10.716 23.080 1.00 97.56 216 GLN A C 1
ATOM 1723 O O . GLN A 1 216 ? -13.535 -10.258 23.446 1.00 97.56 216 GLN A O 1
ATOM 1728 N N . ILE A 1 217 ? -15.335 -11.530 23.842 1.00 96.88 217 ILE A N 1
ATOM 1729 C CA . ILE A 1 217 ? -14.774 -12.190 25.030 1.00 96.88 217 ILE A CA 1
ATOM 1730 C C . ILE A 1 217 ? -14.035 -13.470 24.612 1.00 96.88 217 ILE A C 1
ATOM 1732 O O . ILE A 1 217 ? -14.181 -13.942 23.481 1.00 96.88 217 ILE A O 1
ATOM 1736 N N . GLU A 1 218 ? -13.222 -14.047 25.496 1.00 94.94 218 GLU A N 1
ATOM 1737 C CA . GLU A 1 218 ? -12.509 -15.293 25.195 1.00 94.94 218 GLU A CA 1
ATOM 1738 C C . GLU A 1 218 ? -13.494 -16.427 24.846 1.00 94.94 218 GLU A C 1
ATOM 1740 O O . GLU A 1 218 ? -14.346 -16.803 25.646 1.00 94.94 218 GLU A O 1
ATOM 1745 N N . GLY A 1 219 ? -13.394 -16.961 23.622 1.00 92.06 219 GLY A N 1
ATOM 1746 C CA . GLY A 1 219 ? -14.297 -18.001 23.113 1.00 92.06 219 GLY A CA 1
ATOM 1747 C C . GLY A 1 219 ? -15.696 -17.518 22.696 1.00 92.06 219 GLY A C 1
ATOM 1748 O O . GLY A 1 219 ? -16.522 -18.356 22.334 1.00 92.06 219 GLY A O 1
ATOM 1749 N N . GLY A 1 220 ? -15.960 -16.207 22.736 1.00 93.44 220 GLY A N 1
ATOM 1750 C CA . GLY A 1 220 ? -17.221 -15.595 22.309 1.00 93.44 220 GLY A CA 1
ATOM 1751 C C . GLY A 1 220 ? -17.315 -15.335 20.802 1.00 93.44 220 GLY A C 1
ATOM 1752 O O . GLY A 1 220 ? -16.396 -15.631 20.037 1.00 93.44 220 GLY A O 1
ATOM 1753 N N . GLU A 1 221 ? -18.445 -14.766 20.374 1.00 94.88 221 GLU A N 1
ATOM 1754 C CA . GLU A 1 221 ? -18.621 -14.285 19.000 1.00 94.88 221 GLU A CA 1
ATOM 1755 C C . GLU A 1 221 ? -17.995 -12.895 18.811 1.00 94.88 221 GLU A C 1
ATOM 1757 O O . GLU A 1 221 ? -17.910 -12.091 19.741 1.00 94.88 221 GLU A O 1
ATOM 1762 N N . LEU A 1 222 ? -17.547 -12.620 17.584 1.00 95.38 222 LEU A N 1
ATOM 1763 C CA . LEU A 1 222 ? -17.056 -11.304 17.182 1.00 95.38 222 LEU A CA 1
ATOM 1764 C C . LEU A 1 222 ? -18.225 -10.337 17.002 1.00 95.38 222 LEU A C 1
ATOM 1766 O O . LEU A 1 222 ? -19.119 -10.576 16.192 1.00 95.38 222 LEU A O 1
ATOM 1770 N N . GLU A 1 223 ? -18.153 -9.208 17.694 1.00 96.56 223 GLU A N 1
ATOM 1771 C CA . GLU A 1 223 ? -19.108 -8.110 17.602 1.00 96.56 223 GLU A CA 1
ATOM 1772 C C . GLU A 1 223 ? -18.430 -6.846 17.082 1.00 96.56 223 GLU A C 1
ATOM 1774 O O . GLU A 1 223 ? -17.301 -6.527 17.455 1.00 96.56 223 GLU A O 1
ATOM 1779 N N . GLU A 1 224 ? -19.139 -6.072 16.266 1.00 97.38 224 GLU A N 1
ATOM 1780 C CA . GLU A 1 224 ? -18.670 -4.755 15.846 1.00 97.38 224 GLU A CA 1
ATOM 1781 C C . GLU A 1 224 ? -18.795 -3.750 17.000 1.00 97.38 224 GLU A C 1
ATOM 1783 O O . GLU A 1 224 ? -19.890 -3.458 17.479 1.00 97.38 224 GLU A O 1
ATOM 1788 N N . ALA A 1 225 ? -17.663 -3.184 17.416 1.00 97.19 225 ALA A N 1
ATOM 1789 C CA . ALA A 1 225 ? -17.581 -2.130 18.424 1.00 97.19 225 ALA A CA 1
ATOM 1790 C C . ALA A 1 225 ? -17.537 -0.722 17.804 1.00 97.19 225 ALA A C 1
ATOM 1792 O O . ALA A 1 225 ? -17.815 0.266 18.482 1.00 97.19 225 ALA A O 1
ATOM 1793 N N . GLY A 1 226 ? -17.180 -0.611 16.522 1.00 97.12 226 GLY A N 1
ATOM 1794 C CA . GLY A 1 226 ? -17.186 0.654 15.795 1.00 97.12 226 GLY A CA 1
ATOM 1795 C C . GLY A 1 226 ? -16.697 0.530 14.355 1.00 97.12 226 GLY A C 1
ATOM 1796 O O . GLY A 1 226 ? -16.052 -0.446 13.977 1.00 97.12 226 GLY A O 1
ATOM 1797 N N . ARG A 1 227 ? -16.970 1.559 13.548 1.00 97.38 227 ARG A N 1
ATOM 1798 C CA . ARG A 1 227 ? -16.526 1.665 12.152 1.00 97.38 227 ARG A CA 1
ATOM 1799 C C . ARG A 1 227 ? -16.076 3.091 11.850 1.00 97.38 227 ARG A C 1
ATOM 1801 O O . ARG A 1 227 ? -16.740 4.043 12.252 1.00 97.38 227 ARG A O 1
ATOM 1808 N N . ILE A 1 228 ? -14.983 3.236 11.107 1.00 97.25 228 ILE A N 1
ATOM 1809 C CA . ILE A 1 228 ? -14.461 4.533 10.663 1.00 97.25 228 ILE A CA 1
ATOM 1810 C C . ILE A 1 228 ? -13.887 4.439 9.250 1.00 97.25 228 ILE A C 1
ATOM 1812 O O . ILE A 1 228 ? -13.297 3.430 8.882 1.00 97.25 228 ILE A O 1
ATOM 1816 N N . THR A 1 229 ? -14.036 5.497 8.453 1.00 96.62 229 THR A N 1
ATOM 1817 C CA . THR A 1 229 ? -13.308 5.648 7.184 1.00 96.62 229 THR A CA 1
ATOM 1818 C C . THR A 1 229 ? -12.217 6.689 7.360 1.00 96.62 229 THR A C 1
ATOM 1820 O O . THR A 1 229 ? -12.514 7.849 7.639 1.00 96.62 229 THR A O 1
ATOM 1823 N N . LEU A 1 230 ? -10.964 6.267 7.206 1.00 95.38 230 LEU A N 1
ATOM 1824 C CA . LEU A 1 230 ? -9.804 7.145 7.257 1.00 95.38 230 LEU A CA 1
ATOM 1825 C C . LEU A 1 230 ? -9.518 7.721 5.872 1.00 95.38 230 LEU A C 1
ATOM 1827 O O . LEU A 1 230 ? -9.620 7.044 4.848 1.00 95.38 230 LEU A O 1
ATOM 1831 N N . THR A 1 231 ? -9.139 8.990 5.877 1.00 93.12 231 THR A N 1
ATOM 1832 C CA . THR A 1 231 ? -8.737 9.790 4.718 1.00 93.12 231 THR A CA 1
ATOM 1833 C C . THR A 1 231 ? -7.447 10.530 5.065 1.00 93.12 231 THR A C 1
ATOM 1835 O O . THR A 1 231 ? -6.993 10.491 6.211 1.00 93.12 231 THR A O 1
ATOM 1838 N N . SER A 1 232 ? -6.901 11.282 4.110 1.00 88.25 232 SER A N 1
ATOM 1839 C CA . SER A 1 232 ? -5.738 12.153 4.316 1.00 88.25 232 SER A CA 1
ATOM 1840 C C . SER A 1 232 ? -5.888 13.187 5.439 1.00 88.25 232 SER A C 1
ATOM 1842 O O . SER A 1 232 ? -4.889 13.774 5.827 1.00 88.25 232 SER A O 1
ATOM 1844 N N . ASP A 1 233 ? -7.091 13.422 5.969 1.00 87.25 233 ASP A N 1
ATOM 1845 C CA . ASP A 1 233 ? -7.321 14.370 7.070 1.00 87.25 233 ASP A CA 1
ATOM 1846 C C . ASP A 1 233 ? -7.011 13.768 8.455 1.00 87.25 233 ASP A C 1
ATOM 1848 O O . ASP A 1 233 ? -6.967 14.486 9.451 1.00 87.25 233 ASP A O 1
ATOM 1852 N N . HIS A 1 234 ? -6.778 12.454 8.532 1.00 89.38 234 HIS A N 1
ATOM 1853 C CA . HIS A 1 234 ? -6.528 11.719 9.776 1.00 89.38 234 HIS A CA 1
ATOM 1854 C C . HIS A 1 234 ? -5.030 11.510 10.061 1.00 89.38 234 HIS A C 1
ATOM 1856 O O . HIS A 1 234 ? -4.647 10.481 10.614 1.00 89.38 234 HIS A O 1
ATOM 1862 N N . LEU A 1 235 ? -4.164 12.446 9.661 1.00 82.25 235 LEU A N 1
ATOM 1863 C CA . LEU A 1 235 ? -2.710 12.317 9.832 1.00 82.25 235 LEU A CA 1
ATOM 1864 C C . LEU A 1 235 ? -2.313 12.187 11.310 1.00 82.25 235 LEU A C 1
ATOM 1866 O O . LEU A 1 235 ? -2.843 12.891 12.174 1.00 82.25 235 LEU A O 1
ATOM 1870 N N . ALA A 1 236 ? -1.315 11.345 11.588 1.00 76.62 236 ALA A N 1
ATOM 1871 C CA . ALA A 1 236 ? -0.588 11.409 12.850 1.00 76.62 236 ALA A CA 1
ATOM 1872 C C . ALA A 1 236 ? 0.015 12.821 13.011 1.00 76.62 236 ALA A C 1
ATOM 1874 O O . ALA A 1 236 ? 0.416 13.434 12.028 1.00 76.62 236 ALA A O 1
ATOM 1875 N N . THR A 1 237 ? 0.037 13.337 14.243 1.00 58.16 237 THR A N 1
ATOM 1876 C CA . THR A 1 237 ? 0.169 14.744 14.708 1.00 58.16 237 THR A CA 1
ATOM 1877 C C . THR A 1 237 ? 1.346 15.619 14.211 1.00 58.16 237 THR A C 1
ATOM 1879 O O . THR A 1 237 ? 1.676 16.630 14.830 1.00 58.16 237 THR A O 1
ATOM 1882 N N . ASN A 1 238 ? 1.994 15.298 13.100 1.00 56.97 238 ASN A N 1
ATOM 1883 C CA . ASN A 1 238 ? 3.142 15.994 12.550 1.00 56.97 238 ASN A CA 1
ATOM 1884 C C . ASN A 1 238 ? 3.171 15.836 11.021 1.00 56.97 238 ASN A C 1
ATOM 1886 O O . ASN A 1 238 ? 3.173 14.722 10.508 1.00 56.97 238 ASN A O 1
ATOM 1890 N N . GLU A 1 239 ? 3.266 16.961 10.298 1.00 56.66 239 GLU A N 1
ATOM 1891 C CA . GLU A 1 239 ? 3.302 17.029 8.820 1.00 56.66 239 GLU A CA 1
ATOM 1892 C C . GLU A 1 239 ? 4.455 16.227 8.182 1.00 56.66 239 GLU A C 1
ATOM 1894 O O . GLU A 1 239 ? 4.470 16.018 6.974 1.00 56.66 239 GLU A O 1
ATOM 1899 N N . GLU A 1 240 ? 5.417 15.756 8.977 1.00 57.34 240 GLU A N 1
ATOM 1900 C CA . GLU A 1 240 ? 6.506 14.886 8.524 1.00 57.34 240 GLU A CA 1
ATOM 1901 C C . GLU A 1 240 ? 6.070 13.426 8.319 1.00 57.34 240 GLU A C 1
ATOM 1903 O O . GLU A 1 240 ? 6.790 12.669 7.674 1.00 57.34 240 GLU A O 1
ATOM 1908 N N . ASN A 1 241 ? 4.903 13.023 8.838 1.00 65.12 241 ASN A N 1
ATOM 1909 C CA . ASN A 1 241 ? 4.444 11.634 8.830 1.00 65.12 241 ASN A CA 1
ATOM 1910 C C . ASN A 1 241 ? 3.155 11.444 8.011 1.00 65.12 241 ASN A C 1
ATOM 1912 O O . ASN A 1 241 ? 2.195 10.822 8.461 1.00 65.12 241 ASN A O 1
ATOM 1916 N N . ILE A 1 242 ? 3.136 12.010 6.797 1.00 73.56 242 ILE A N 1
ATOM 1917 C CA . ILE A 1 242 ? 1.984 11.992 5.869 1.00 73.56 242 ILE A CA 1
ATOM 1918 C C . ILE A 1 242 ? 1.482 10.586 5.507 1.00 73.56 242 ILE A C 1
ATOM 1920 O O . ILE A 1 242 ? 0.342 10.430 5.067 1.00 73.56 242 ILE A O 1
ATOM 1924 N N . ASP A 1 243 ? 2.324 9.573 5.698 1.00 88.12 243 ASP A N 1
ATOM 1925 C CA . ASP A 1 243 ? 2.031 8.177 5.393 1.00 88.12 243 ASP A CA 1
ATOM 1926 C C . ASP A 1 243 ? 1.497 7.394 6.607 1.00 88.12 243 ASP A C 1
ATOM 1928 O O . ASP A 1 243 ? 1.234 6.199 6.489 1.00 88.12 243 ASP A O 1
ATOM 1932 N N . ILE A 1 244 ? 1.279 8.042 7.758 1.00 91.94 244 ILE A N 1
ATOM 1933 C CA . ILE A 1 244 ? 0.638 7.418 8.922 1.00 91.94 244 ILE A CA 1
ATOM 1934 C C . ILE A 1 244 ? -0.645 8.158 9.284 1.00 91.94 244 ILE A C 1
ATOM 1936 O O . ILE A 1 244 ? -0.631 9.350 9.596 1.00 91.94 244 ILE A O 1
ATOM 1940 N N . TRP A 1 245 ? -1.764 7.435 9.282 1.00 94.56 245 TRP A N 1
ATOM 1941 C CA . TRP A 1 245 ? -3.063 7.925 9.736 1.00 94.56 245 TRP A CA 1
ATOM 1942 C C . TRP A 1 245 ? -3.461 7.257 11.044 1.00 94.56 245 TRP A C 1
ATOM 1944 O O . TRP A 1 245 ? -3.163 6.086 11.275 1.00 94.56 245 TRP A O 1
ATOM 1954 N N . THR A 1 246 ? -4.153 7.989 11.908 1.00 94.00 246 THR A N 1
ATOM 1955 C CA . THR A 1 246 ? -4.575 7.489 13.219 1.00 94.00 246 THR A CA 1
ATOM 1956 C C . THR A 1 246 ? -5.994 7.912 13.545 1.00 94.00 246 THR A C 1
ATOM 1958 O O . THR A 1 246 ? -6.416 9.010 13.187 1.00 94.00 246 THR A O 1
ATOM 1961 N N . TYR A 1 247 ? -6.712 7.066 14.276 1.00 95.69 247 TYR A N 1
ATOM 1962 C CA . TYR A 1 247 ? -8.024 7.399 14.821 1.00 95.69 247 TYR A CA 1
ATOM 1963 C C . TYR A 1 247 ? -8.232 6.737 16.179 1.00 95.69 247 TYR A C 1
ATOM 1965 O O . TYR A 1 247 ? -7.879 5.571 16.359 1.00 95.69 247 TYR A O 1
ATOM 1973 N N . THR A 1 248 ? -8.829 7.467 17.119 1.00 96.81 248 THR A N 1
ATOM 1974 C CA . THR A 1 248 ? -9.134 6.970 18.463 1.00 96.81 248 THR A CA 1
ATOM 1975 C C . THR A 1 248 ? -10.627 6.707 18.584 1.00 96.81 248 THR A C 1
ATOM 1977 O O . THR A 1 248 ? -11.439 7.622 18.473 1.00 96.81 248 THR A O 1
ATOM 1980 N N . PHE A 1 249 ? -10.988 5.452 18.841 1.00 97.56 249 PHE A N 1
ATOM 1981 C CA . PHE A 1 249 ? -12.315 5.095 19.323 1.00 97.56 249 PHE A CA 1
ATOM 1982 C C . PHE A 1 249 ? -12.364 5.334 20.831 1.00 97.56 249 PHE A C 1
ATOM 1984 O O . PHE A 1 249 ? -11.613 4.708 21.577 1.00 97.56 249 PHE A O 1
ATOM 1991 N N . GLU A 1 250 ? -13.239 6.231 21.271 1.00 97.38 250 GLU A N 1
ATOM 1992 C CA . GLU A 1 250 ? -13.427 6.588 22.679 1.00 97.38 250 GLU A CA 1
ATOM 1993 C C . GLU A 1 250 ? -14.678 5.913 23.263 1.00 97.38 250 GLU A C 1
ATOM 1995 O O . GLU A 1 250 ? -15.570 5.485 22.530 1.00 97.38 250 GLU A O 1
ATOM 2000 N N . ASN A 1 251 ? -14.785 5.887 24.595 1.00 96.69 251 ASN A N 1
ATOM 2001 C CA . ASN A 1 251 ? -15.969 5.416 25.330 1.00 96.69 251 ASN A CA 1
ATOM 2002 C C . ASN A 1 251 ? -16.367 3.952 25.052 1.00 96.69 251 ASN A C 1
ATOM 2004 O O . ASN A 1 251 ? -17.545 3.596 25.144 1.00 96.69 251 ASN A O 1
ATOM 2008 N N . LEU A 1 252 ? -15.391 3.097 24.750 1.00 98.06 252 LEU A N 1
ATOM 2009 C CA . LEU A 1 252 ? -15.591 1.667 24.536 1.00 98.06 252 LEU A CA 1
ATOM 2010 C C . LEU A 1 252 ? -15.697 0.925 25.870 1.00 98.06 252 LEU A C 1
ATOM 2012 O O . LEU A 1 252 ? -15.010 1.277 26.825 1.00 98.06 252 LEU A O 1
ATOM 2016 N N . ASP A 1 253 ? -16.516 -0.121 25.941 1.00 97.94 253 ASP A N 1
ATOM 2017 C CA . ASP A 1 253 ? -16.596 -0.973 27.134 1.00 97.94 253 ASP A CA 1
ATOM 2018 C C . ASP A 1 253 ? -15.313 -1.796 27.309 1.00 97.94 253 ASP A C 1
ATOM 2020 O O . ASP A 1 253 ? -14.856 -2.452 26.375 1.00 97.94 253 ASP A O 1
ATOM 2024 N N . LEU A 1 254 ? -14.722 -1.801 28.501 1.00 97.81 254 LEU A N 1
ATOM 2025 C CA . LEU A 1 254 ? -13.642 -2.732 28.826 1.00 97.81 254 LEU A CA 1
ATOM 2026 C C . LEU A 1 254 ? -14.148 -4.174 28.933 1.00 97.81 254 LEU A C 1
ATOM 2028 O O . LEU A 1 254 ? -13.439 -5.092 28.528 1.00 97.81 254 LEU A O 1
ATOM 2032 N N . THR A 1 255 ? -15.352 -4.368 29.464 1.00 96.94 255 THR A N 1
ATOM 2033 C CA . THR A 1 255 ? -15.902 -5.680 29.801 1.00 96.94 255 THR A CA 1
ATOM 2034 C C . THR A 1 255 ? -17.332 -5.859 29.302 1.00 96.94 255 THR A C 1
ATOM 2036 O O . THR A 1 255 ? -18.043 -4.891 29.023 1.00 96.94 255 THR A O 1
ATOM 2039 N N . ASP A 1 256 ? -17.765 -7.112 29.193 1.00 95.94 256 ASP A N 1
ATOM 2040 C CA . ASP A 1 256 ? -19.172 -7.452 28.999 1.00 95.94 256 ASP A CA 1
ATOM 2041 C C . ASP A 1 256 ? -20.010 -7.215 30.273 1.00 95.94 256 ASP A C 1
ATOM 2043 O O . ASP A 1 256 ? -19.526 -6.761 31.315 1.00 95.94 256 ASP A O 1
ATOM 2047 N N . GLU A 1 257 ? -21.301 -7.545 30.204 1.00 94.81 257 GLU A N 1
ATOM 2048 C CA . GLU A 1 257 ? -22.219 -7.421 31.338 1.00 94.81 257 GLU A CA 1
ATOM 2049 C C . GLU A 1 257 ? -21.861 -8.312 32.536 1.00 94.81 257 GLU A C 1
ATOM 2051 O O . GLU A 1 257 ? -22.369 -8.052 33.618 1.00 94.81 257 GLU A O 1
ATOM 2056 N N . ASN A 1 258 ? -20.979 -9.304 32.378 1.00 93.25 258 ASN A N 1
ATOM 2057 C CA . ASN A 1 258 ? -20.522 -10.233 33.418 1.00 93.25 258 ASN A CA 1
ATOM 2058 C C . ASN A 1 258 ? -19.088 -9.921 33.890 1.00 93.25 258 ASN A C 1
ATOM 2060 O O . ASN A 1 258 ? -18.472 -10.712 34.604 1.00 93.25 258 ASN A O 1
ATOM 2064 N N . ALA A 1 259 ? -18.563 -8.747 33.527 1.00 94.88 259 ALA A N 1
ATOM 2065 C CA . ALA A 1 259 ? -17.202 -8.299 33.812 1.00 94.88 259 ALA A CA 1
ATOM 2066 C C . ALA A 1 259 ? -16.078 -9.137 33.160 1.00 94.88 259 ALA A C 1
ATOM 2068 O O . ALA A 1 259 ? -14.936 -9.082 33.619 1.00 94.88 259 ALA A O 1
ATOM 2069 N N . ASN A 1 260 ? -16.359 -9.868 32.079 1.00 95.00 260 ASN A N 1
ATOM 2070 C CA . ASN A 1 260 ? -15.327 -10.498 31.255 1.00 95.00 260 ASN A CA 1
ATOM 2071 C C . ASN A 1 260 ? -14.699 -9.452 30.330 1.00 95.00 260 ASN A C 1
ATOM 2073 O O . ASN A 1 260 ? -15.415 -8.741 29.627 1.00 95.00 260 ASN A O 1
ATOM 2077 N N . GLU A 1 261 ? -13.369 -9.349 30.305 1.00 97.38 261 GLU A N 1
ATOM 2078 C CA . GLU A 1 261 ? -12.673 -8.364 29.467 1.00 97.38 261 GLU A CA 1
ATOM 2079 C C . GLU A 1 261 ? -12.826 -8.652 27.968 1.00 97.38 261 GLU A C 1
ATOM 2081 O O . GLU A 1 261 ? -12.655 -9.779 27.497 1.00 97.38 261 GLU A O 1
ATOM 2086 N N . TYR A 1 262 ? -13.094 -7.596 27.200 1.00 98.12 262 TYR A N 1
ATOM 2087 C CA . TYR A 1 262 ? -13.131 -7.655 25.747 1.00 98.12 262 TYR A CA 1
ATOM 2088 C C . TYR A 1 262 ? -11.723 -7.652 25.140 1.00 98.12 262 TYR A C 1
ATOM 2090 O O . TYR A 1 262 ? -10.888 -6.781 25.399 1.00 98.12 262 TYR A O 1
ATOM 2098 N N . ILE A 1 263 ? -11.507 -8.568 24.202 1.00 97.38 263 ILE A N 1
ATOM 2099 C CA . ILE A 1 263 ? -10.387 -8.581 23.267 1.00 97.38 263 ILE A CA 1
ATOM 2100 C C . ILE A 1 263 ? -10.792 -7.780 22.030 1.00 97.38 263 ILE A C 1
ATOM 2102 O O . ILE A 1 263 ? -11.702 -8.159 21.293 1.00 97.38 263 ILE A O 1
ATOM 2106 N N . TYR A 1 264 ? -10.083 -6.680 21.786 1.00 97.50 264 TYR A N 1
ATOM 2107 C CA . TYR A 1 264 ? -10.300 -5.822 20.624 1.00 97.50 264 TYR A CA 1
ATOM 2108 C C . TYR A 1 264 ? -9.407 -6.226 19.450 1.00 97.50 264 TYR A C 1
ATOM 2110 O O . TYR A 1 264 ? -8.228 -6.533 19.629 1.00 97.50 264 TYR A O 1
ATOM 2118 N N . SER A 1 265 ? -9.957 -6.172 18.241 1.00 96.38 265 SER A N 1
ATOM 2119 C CA . SER A 1 265 ? -9.246 -6.412 16.982 1.00 96.38 265 SER A CA 1
ATOM 2120 C C . SER A 1 265 ? -9.742 -5.454 15.903 1.00 96.38 265 SER A C 1
ATOM 2122 O O . SER A 1 265 ? -10.835 -4.905 16.013 1.00 96.38 265 SER A O 1
ATOM 2124 N N . VAL A 1 266 ? -8.944 -5.228 14.861 1.00 96.94 266 VAL A N 1
ATOM 2125 C CA . VAL A 1 266 ? -9.322 -4.344 13.754 1.00 96.94 266 VAL A CA 1
ATOM 2126 C C . VAL A 1 266 ? -9.159 -5.063 12.421 1.00 96.94 266 VAL A C 1
ATOM 2128 O O . VAL A 1 266 ? -8.235 -5.858 12.247 1.00 96.94 266 VAL A O 1
ATOM 2131 N N . VAL A 1 267 ? -10.052 -4.771 11.482 1.00 95.38 267 VAL A N 1
ATOM 2132 C CA . VAL A 1 267 ? -9.972 -5.224 10.092 1.00 95.38 267 VAL A CA 1
ATOM 2133 C C . VAL A 1 267 ? -10.152 -4.036 9.147 1.00 95.38 267 VAL A C 1
ATOM 2135 O O . VAL A 1 267 ? -10.969 -3.155 9.407 1.00 95.38 267 VAL A O 1
ATOM 2138 N N . GLU A 1 268 ? -9.378 -4.004 8.063 1.00 96.50 268 GLU A N 1
ATOM 2139 C CA . GLU A 1 268 ? -9.604 -3.111 6.920 1.00 96.50 268 GLU A CA 1
ATOM 2140 C C . GLU A 1 268 ? -10.599 -3.809 5.979 1.00 96.50 268 GLU A C 1
ATOM 2142 O O . GLU A 1 268 ? -10.320 -4.912 5.509 1.00 96.50 268 GLU A O 1
ATOM 2147 N N . GLU A 1 269 ? -11.778 -3.217 5.746 1.00 94.62 269 GLU A N 1
ATOM 2148 C CA . GLU A 1 269 ? -12.868 -3.862 4.985 1.00 94.62 269 GLU A CA 1
ATOM 2149 C C . GLU A 1 269 ? -12.440 -4.215 3.555 1.00 94.62 269 GLU A C 1
ATOM 2151 O O . GLU A 1 269 ? -12.785 -5.278 3.036 1.00 94.62 269 GLU A O 1
ATOM 2156 N N . THR A 1 270 ? -11.680 -3.323 2.918 1.00 92.56 270 THR A N 1
ATOM 2157 C CA . THR A 1 270 ? -11.186 -3.500 1.552 1.00 92.56 270 THR A CA 1
ATOM 2158 C C . THR A 1 270 ? -9.780 -2.946 1.420 1.00 92.56 270 THR A C 1
ATOM 2160 O O . THR A 1 270 ? -9.560 -1.763 1.678 1.00 92.56 270 THR A O 1
ATOM 2163 N N . VAL A 1 271 ? -8.858 -3.777 0.936 1.00 94.62 271 VAL A N 1
ATOM 2164 C CA . VAL A 1 271 ? -7.505 -3.341 0.579 1.00 94.62 271 VAL A CA 1
ATOM 2165 C C . VAL A 1 271 ? -7.557 -2.652 -0.792 1.00 94.62 271 VAL A C 1
ATOM 2167 O O . VAL A 1 271 ? -8.077 -3.251 -1.740 1.00 94.62 271 VAL A O 1
ATOM 2170 N N . PRO A 1 272 ? -7.042 -1.420 -0.936 1.00 93.56 272 PRO A N 1
ATOM 2171 C CA . PRO A 1 272 ? -7.020 -0.721 -2.217 1.00 93.56 272 PRO A CA 1
ATOM 2172 C C . PRO A 1 272 ? -6.216 -1.457 -3.296 1.00 93.56 272 PRO A C 1
ATOM 2174 O O . PRO A 1 272 ? -5.226 -2.132 -3.007 1.00 93.56 272 PRO A O 1
ATOM 2177 N N . GLU A 1 273 ? -6.610 -1.285 -4.562 1.00 89.12 273 GLU A N 1
ATOM 2178 C CA . GLU A 1 273 ? -5.893 -1.867 -5.704 1.00 89.12 273 GLU A CA 1
ATOM 2179 C C . GLU A 1 273 ? -4.423 -1.415 -5.719 1.00 89.12 273 GLU A C 1
ATOM 2181 O O . GLU A 1 273 ? -4.119 -0.237 -5.535 1.00 89.12 273 GLU A O 1
ATOM 2186 N N . GLY A 1 274 ? -3.506 -2.355 -5.963 1.00 89.19 274 GLY A N 1
ATOM 2187 C CA . GLY A 1 274 ? -2.067 -2.078 -6.001 1.00 89.19 274 GLY A CA 1
ATOM 2188 C C . GLY A 1 274 ? -1.388 -2.059 -4.631 1.00 89.19 274 GLY A C 1
ATOM 2189 O O . GLY A 1 274 ? -0.211 -1.722 -4.557 1.00 89.19 274 GLY A O 1
ATOM 2190 N N . TYR A 1 275 ? -2.086 -2.437 -3.555 1.00 93.69 275 TYR A N 1
ATOM 2191 C CA . TYR A 1 275 ? -1.506 -2.547 -2.218 1.00 93.69 275 TYR A CA 1
ATOM 2192 C C . TYR A 1 275 ? -1.604 -3.966 -1.652 1.00 93.69 275 TYR A C 1
ATOM 2194 O O . TYR A 1 275 ? -2.558 -4.702 -1.900 1.00 93.69 275 TYR A O 1
ATOM 2202 N N . LEU A 1 276 ? -0.610 -4.332 -0.844 1.00 94.44 276 LEU A N 1
ATOM 2203 C CA . LEU A 1 276 ? -0.623 -5.506 0.022 1.00 94.44 276 LEU A CA 1
ATOM 2204 C C . LEU A 1 276 ? -0.795 -5.071 1.475 1.00 94.44 276 LEU A C 1
ATOM 2206 O O . LEU A 1 276 ? -0.097 -4.176 1.949 1.00 94.44 276 LEU A O 1
ATOM 2210 N N . MET A 1 277 ? -1.699 -5.742 2.181 1.00 95.56 277 MET A N 1
ATOM 2211 C CA . MET A 1 277 ? -2.033 -5.458 3.574 1.00 95.56 277 MET A CA 1
ATOM 2212 C C . MET A 1 277 ? -1.218 -6.332 4.535 1.00 95.56 277 MET A C 1
ATOM 2214 O O . MET A 1 277 ? -1.085 -7.539 4.322 1.00 95.56 277 MET A O 1
ATOM 2218 N N . GLN A 1 278 ? -0.725 -5.744 5.628 1.00 95.38 278 GLN A N 1
ATOM 2219 C CA . GLN A 1 278 ? -0.071 -6.454 6.732 1.00 95.38 278 GLN A CA 1
ATOM 2220 C C . GLN A 1 278 ? -0.493 -5.873 8.093 1.00 95.38 278 GLN A C 1
ATOM 2222 O O . GLN A 1 278 ? -0.516 -4.654 8.239 1.00 95.38 278 GLN A O 1
ATOM 2227 N N . PRO A 1 279 ? -0.805 -6.695 9.112 1.00 95.06 279 PRO A N 1
ATOM 2228 C CA . PRO A 1 279 ? -1.089 -6.187 10.452 1.00 95.06 279 PRO A CA 1
ATOM 2229 C C . PRO A 1 279 ? 0.190 -5.702 11.150 1.00 95.06 279 PRO A C 1
ATOM 2231 O O . PRO A 1 279 ? 1.265 -6.281 10.980 1.00 95.06 279 PRO A O 1
ATOM 2234 N N . ILE A 1 280 ? 0.065 -4.681 11.996 1.00 92.62 280 ILE A N 1
ATOM 2235 C CA . ILE A 1 280 ? 1.136 -4.211 12.878 1.00 92.62 280 ILE A CA 1
ATOM 2236 C C . ILE A 1 280 ? 1.077 -5.032 14.170 1.00 92.62 280 ILE A C 1
ATOM 2238 O O . ILE A 1 280 ? 0.117 -4.962 14.936 1.00 92.62 280 ILE A O 1
ATOM 2242 N N . ALA A 1 281 ? 2.102 -5.850 14.408 1.00 89.81 281 ALA A N 1
ATOM 2243 C CA . ALA A 1 281 ? 2.119 -6.773 15.538 1.00 89.81 281 ALA A CA 1
ATOM 2244 C C . ALA A 1 281 ? 2.001 -6.038 16.887 1.00 89.81 281 ALA A C 1
ATOM 2246 O O . ALA A 1 281 ? 2.738 -5.094 17.163 1.00 89.81 281 ALA A O 1
ATOM 2247 N N . GLY A 1 282 ? 1.091 -6.513 17.744 1.00 89.12 282 GLY A N 1
ATOM 2248 C CA . GLY A 1 282 ? 0.874 -5.961 19.084 1.00 89.12 282 GLY A CA 1
ATOM 2249 C C . GLY A 1 282 ? 0.080 -4.651 19.127 1.00 89.12 282 GLY A C 1
ATOM 2250 O O . GLY A 1 282 ? -0.058 -4.078 20.204 1.00 89.12 282 GLY A O 1
ATOM 2251 N N . THR A 1 283 ? -0.452 -4.177 17.997 1.00 92.50 283 THR A N 1
ATOM 2252 C CA . THR A 1 283 ? -1.284 -2.967 17.933 1.00 92.50 283 THR A CA 1
ATOM 2253 C C . THR A 1 283 ? -2.567 -3.224 17.138 1.00 92.50 283 THR A C 1
ATOM 2255 O O . THR A 1 283 ? -2.722 -4.259 16.491 1.00 92.50 283 THR A O 1
ATOM 2258 N N . LEU A 1 284 ? -3.503 -2.271 17.171 1.00 95.75 284 LEU A N 1
ATOM 2259 C CA . LEU A 1 284 ? -4.648 -2.232 16.256 1.00 95.75 284 LEU A CA 1
ATOM 2260 C C . LEU A 1 284 ? -4.257 -1.483 14.976 1.00 95.75 284 LEU A C 1
ATOM 2262 O O . LEU A 1 284 ? -4.855 -0.471 14.620 1.00 95.75 284 LEU A O 1
ATOM 2266 N N . GLY A 1 285 ? -3.188 -1.938 14.327 1.00 94.62 285 GLY A N 1
ATOM 2267 C CA . GLY A 1 285 ? -2.593 -1.245 13.193 1.00 94.62 285 GLY A CA 1
ATOM 2268 C C . GLY A 1 285 ? -2.520 -2.088 11.926 1.00 94.62 285 GLY A C 1
ATOM 2269 O O . GLY A 1 285 ? -2.395 -3.310 11.998 1.00 94.62 285 GLY A O 1
ATOM 2270 N N . ILE A 1 286 ? -2.567 -1.437 10.761 1.00 97.25 286 ILE A N 1
ATOM 2271 C CA . ILE A 1 286 ? -2.446 -2.080 9.446 1.00 97.25 286 ILE A CA 1
ATOM 2272 C C . ILE A 1 286 ? -1.541 -1.259 8.517 1.00 97.25 286 ILE A C 1
ATOM 2274 O O . ILE A 1 286 ? -1.788 -0.079 8.268 1.00 97.25 286 ILE A O 1
ATOM 2278 N N . ILE A 1 287 ? -0.551 -1.917 7.919 1.00 96.69 287 ILE A N 1
ATOM 2279 C CA . ILE A 1 287 ? 0.320 -1.401 6.859 1.00 96.69 287 ILE A CA 1
ATOM 2280 C C . ILE A 1 287 ? -0.271 -1.757 5.488 1.00 96.69 287 ILE A C 1
ATOM 2282 O O . ILE A 1 287 ? -0.572 -2.922 5.240 1.00 96.69 287 ILE A O 1
ATOM 2286 N N . ASN A 1 288 ? -0.394 -0.780 4.584 1.00 97.25 288 ASN A N 1
ATOM 2287 C CA . ASN A 1 288 ? -0.583 -1.012 3.148 1.00 97.25 288 ASN A CA 1
ATOM 2288 C C . ASN A 1 288 ? 0.720 -0.710 2.412 1.00 97.25 288 ASN A C 1
ATOM 2290 O O . ASN A 1 288 ? 1.135 0.444 2.317 1.00 97.25 288 ASN A O 1
ATOM 2294 N N . LYS A 1 289 ? 1.349 -1.746 1.857 1.00 95.12 289 LYS A N 1
ATOM 2295 C CA . LYS A 1 289 ? 2.558 -1.632 1.041 1.00 95.12 289 LYS A CA 1
ATOM 2296 C C . LYS A 1 289 ? 2.196 -1.595 -0.438 1.00 95.12 289 LYS A C 1
ATOM 2298 O O . LYS A 1 289 ? 1.561 -2.524 -0.928 1.00 95.12 289 LYS A O 1
ATOM 2303 N N . PHE A 1 290 ? 2.606 -0.542 -1.136 1.00 93.62 290 PHE A N 1
ATOM 2304 C CA . PHE A 1 290 ? 2.384 -0.407 -2.571 1.00 93.62 290 PHE A CA 1
ATOM 2305 C C . PHE A 1 290 ? 3.196 -1.442 -3.356 1.00 93.62 290 PHE A C 1
ATOM 2307 O O . PHE A 1 290 ? 4.354 -1.715 -3.033 1.00 93.62 290 PHE A O 1
ATOM 2314 N N . VAL A 1 291 ? 2.582 -2.002 -4.394 1.00 91.06 291 VAL A N 1
ATOM 2315 C CA . VAL A 1 291 ? 3.204 -2.919 -5.347 1.00 91.06 291 VAL A CA 1
ATOM 2316 C C . VAL A 1 291 ? 3.114 -2.283 -6.734 1.00 91.06 291 VAL A C 1
ATOM 2318 O O . VAL A 1 291 ? 2.009 -2.178 -7.277 1.00 91.06 291 VAL A O 1
ATOM 2321 N N . PRO A 1 292 ? 4.248 -1.849 -7.316 1.00 89.31 292 PRO A N 1
ATOM 2322 C CA . PRO A 1 292 ? 4.285 -1.313 -8.671 1.00 89.31 292 PRO A CA 1
ATOM 2323 C C . PRO A 1 292 ? 3.648 -2.270 -9.682 1.00 89.31 292 PRO A C 1
ATOM 2325 O O . PRO A 1 292 ? 3.908 -3.474 -9.656 1.00 89.31 292 PRO A O 1
ATOM 2328 N N . LYS A 1 293 ? 2.837 -1.743 -10.608 1.00 88.50 293 LYS A N 1
ATOM 2329 C CA . LYS A 1 293 ? 2.320 -2.554 -11.722 1.00 88.50 293 LYS A CA 1
ATOM 2330 C C . LYS A 1 293 ? 3.475 -3.028 -12.604 1.00 88.50 293 LYS A C 1
ATOM 2332 O O . LYS A 1 293 ? 4.398 -2.255 -12.864 1.00 88.50 293 LYS A O 1
ATOM 2337 N N . SER A 1 294 ? 3.384 -4.251 -13.118 1.00 89.44 294 SER A N 1
ATOM 2338 C CA . SER A 1 294 ? 4.362 -4.810 -14.052 1.00 89.44 294 SER A CA 1
ATOM 2339 C C . SER A 1 294 ? 3.742 -5.355 -15.331 1.00 89.44 294 SER A C 1
ATOM 2341 O O . SER A 1 294 ? 2.540 -5.620 -15.399 1.00 89.44 294 SER A O 1
ATOM 2343 N N . ALA A 1 295 ? 4.577 -5.494 -16.360 1.00 90.06 295 ALA A N 1
ATOM 2344 C CA . ALA A 1 295 ? 4.251 -6.207 -17.588 1.00 90.06 295 ALA A CA 1
ATOM 2345 C C . ALA A 1 295 ? 5.510 -6.642 -18.337 1.00 90.06 295 ALA A C 1
ATOM 2347 O O . ALA A 1 295 ? 6.614 -6.178 -18.053 1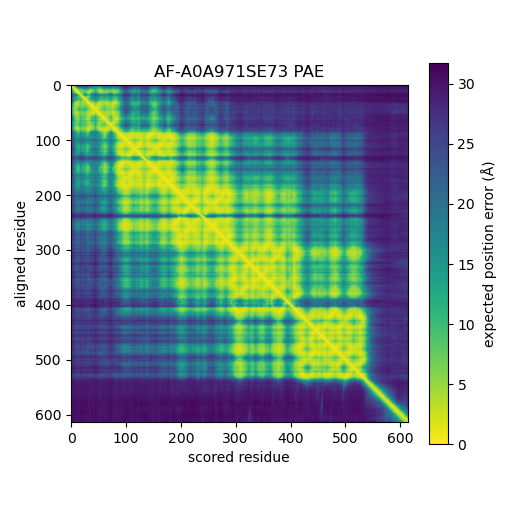.00 90.06 295 ALA A O 1
ATOM 2348 N N . ASP A 1 296 ? 5.316 -7.485 -19.344 1.00 90.94 296 ASP A N 1
ATOM 2349 C CA . ASP A 1 296 ? 6.377 -7.854 -20.269 1.00 90.94 296 ASP A CA 1
ATOM 2350 C C . ASP A 1 296 ? 6.550 -6.760 -21.330 1.00 90.94 296 ASP A C 1
ATOM 2352 O O . ASP A 1 296 ? 5.578 -6.291 -21.932 1.00 90.94 296 ASP A O 1
ATOM 2356 N N . LEU A 1 297 ? 7.800 -6.365 -21.568 1.00 92.06 297 LEU A N 1
ATOM 2357 C CA . LEU A 1 297 ? 8.185 -5.488 -22.672 1.00 92.06 297 LEU A CA 1
ATOM 2358 C C . LEU A 1 297 ? 8.957 -6.285 -23.720 1.00 92.06 297 LEU A C 1
ATOM 2360 O O . LEU A 1 297 ? 9.583 -7.301 -23.411 1.00 92.06 297 LEU A O 1
ATOM 2364 N N . THR A 1 298 ? 8.937 -5.820 -24.965 1.00 92.56 298 THR A N 1
ATOM 2365 C CA . THR A 1 298 ? 9.657 -6.463 -26.070 1.00 92.56 298 THR A CA 1
ATOM 2366 C C . THR A 1 298 ? 10.548 -5.474 -26.810 1.00 92.56 298 THR A C 1
ATOM 2368 O O . THR A 1 298 ? 10.375 -4.260 -26.693 1.00 92.56 298 THR A O 1
ATOM 2371 N N . ALA A 1 299 ? 11.510 -5.986 -27.573 1.00 93.38 299 ALA A N 1
ATOM 2372 C CA . ALA A 1 299 ? 12.266 -5.191 -28.532 1.00 93.38 299 ALA A CA 1
ATOM 2373 C C . ALA A 1 299 ? 12.567 -5.980 -29.812 1.00 93.38 299 ALA A C 1
ATOM 2375 O O . ALA A 1 299 ? 12.738 -7.198 -29.772 1.00 93.38 299 ALA A O 1
ATOM 2376 N N . ASP A 1 300 ? 12.701 -5.282 -30.933 1.00 93.00 300 ASP A N 1
ATOM 2377 C CA . ASP A 1 300 ? 13.157 -5.829 -32.212 1.00 93.00 300 ASP A CA 1
ATOM 2378 C C . ASP A 1 300 ? 14.284 -4.981 -32.801 1.00 93.00 300 ASP A C 1
ATOM 2380 O O . ASP A 1 300 ? 14.401 -3.780 -32.546 1.00 93.00 300 ASP A O 1
ATOM 2384 N N . VAL A 1 301 ? 15.132 -5.642 -33.588 1.00 93.81 301 VAL A N 1
ATOM 2385 C CA . VAL A 1 301 ? 16.280 -5.024 -34.246 1.00 93.81 301 VAL A CA 1
ATOM 2386 C C . VAL A 1 301 ? 16.098 -5.112 -35.755 1.00 93.81 301 VAL A C 1
ATOM 2388 O O . VAL A 1 301 ? 16.202 -6.185 -36.353 1.00 93.81 301 VAL A O 1
ATOM 2391 N N . GLU A 1 302 ? 15.876 -3.963 -36.377 1.00 94.19 302 GLU A N 1
ATOM 2392 C CA . GLU A 1 302 ? 15.885 -3.776 -37.819 1.00 94.19 302 GLU A CA 1
ATOM 2393 C C . GLU A 1 302 ? 17.299 -3.414 -38.293 1.00 94.19 302 GLU A C 1
ATOM 2395 O O . GLU A 1 302 ? 17.990 -2.578 -37.706 1.00 94.19 302 GLU A O 1
ATOM 2400 N N . TRP A 1 303 ? 17.730 -4.037 -39.387 1.00 94.69 303 TRP A N 1
ATOM 2401 C CA . TRP A 1 303 ? 19.008 -3.757 -40.034 1.00 94.69 303 TRP A CA 1
ATOM 2402 C C . TRP A 1 303 ? 18.731 -3.202 -41.424 1.00 94.69 303 TRP A C 1
ATOM 2404 O O . TRP A 1 303 ? 18.182 -3.912 -42.267 1.00 94.69 303 TRP A O 1
ATOM 2414 N N . ILE A 1 304 ? 19.108 -1.948 -41.658 1.00 94.75 304 ILE A N 1
ATOM 2415 C CA . ILE A 1 304 ? 18.925 -1.284 -42.948 1.00 94.75 304 ILE A CA 1
ATOM 2416 C C . ILE A 1 304 ? 20.261 -1.145 -43.673 1.00 94.75 304 ILE A C 1
ATOM 2418 O O . ILE A 1 304 ? 21.290 -0.866 -43.049 1.00 94.75 304 ILE A O 1
ATOM 2422 N N . ASN A 1 305 ? 20.222 -1.283 -45.002 1.00 93.56 305 ASN A N 1
ATOM 2423 C CA . ASN A 1 305 ? 21.409 -1.364 -45.861 1.00 93.56 305 ASN A CA 1
ATOM 2424 C C . ASN A 1 305 ? 22.298 -2.579 -45.498 1.00 93.56 305 ASN A C 1
ATOM 2426 O O . ASN A 1 305 ? 21.987 -3.342 -44.587 1.00 93.56 305 ASN A O 1
ATOM 2430 N N . GLY A 1 306 ? 23.380 -2.815 -46.243 1.00 90.69 306 GLY A N 1
ATOM 2431 C CA . GLY A 1 306 ? 24.335 -3.887 -45.939 1.00 90.69 306 GLY A CA 1
ATOM 2432 C C . GLY A 1 306 ? 23.748 -5.301 -46.008 1.00 90.69 306 GLY A C 1
ATOM 2433 O O . GLY A 1 306 ? 24.138 -6.156 -45.216 1.00 90.69 306 GLY A O 1
ATOM 2434 N N . GLU A 1 307 ? 22.807 -5.565 -46.924 1.00 91.44 307 GLU A N 1
ATOM 2435 C CA . GLU A 1 307 ? 22.128 -6.867 -47.064 1.00 91.44 307 GLU A CA 1
ATOM 2436 C C . GLU A 1 307 ? 23.100 -8.057 -47.162 1.00 91.44 307 GLU A C 1
ATOM 2438 O O . GLU A 1 307 ? 22.797 -9.147 -46.674 1.00 91.44 307 GLU A O 1
ATOM 2443 N N . ASN A 1 308 ? 24.281 -7.837 -47.748 1.00 89.19 308 ASN A N 1
ATOM 2444 C CA . ASN A 1 308 ? 25.319 -8.847 -47.959 1.00 89.19 308 ASN A CA 1
ATOM 2445 C C . ASN A 1 308 ? 26.422 -8.828 -46.885 1.00 89.19 308 ASN A C 1
ATOM 2447 O O . ASN A 1 308 ? 27.453 -9.483 -47.047 1.00 89.19 308 ASN A O 1
ATOM 2451 N N . VAL A 1 309 ? 26.221 -8.086 -45.794 1.00 90.06 309 VAL A N 1
ATOM 2452 C CA . VAL A 1 309 ? 27.158 -7.968 -44.672 1.00 90.06 309 VAL A CA 1
ATOM 2453 C C . VAL A 1 309 ? 26.635 -8.753 -43.474 1.00 90.06 309 VAL A C 1
ATOM 2455 O O . VAL A 1 309 ? 25.454 -8.692 -43.124 1.00 90.06 309 VAL A O 1
ATOM 2458 N N . SER A 1 310 ? 27.530 -9.480 -42.806 1.00 90.19 310 SER A N 1
ATOM 2459 C CA . SER A 1 310 ? 27.209 -10.167 -41.558 1.00 90.19 310 SER A CA 1
ATOM 2460 C C . SER A 1 310 ? 26.789 -9.169 -40.480 1.00 90.19 310 SER A C 1
ATOM 2462 O O . SER A 1 310 ? 27.422 -8.128 -40.276 1.00 90.19 310 SER A O 1
ATOM 2464 N N . LYS A 1 311 ? 25.722 -9.514 -39.761 1.00 91.12 311 LYS A N 1
ATOM 2465 C CA . LYS A 1 311 ? 25.231 -8.757 -38.609 1.00 91.12 311 LYS A CA 1
ATOM 2466 C C . LYS A 1 311 ? 26.014 -9.205 -37.368 1.00 91.12 311 LYS A C 1
ATOM 2468 O O . LYS A 1 311 ? 26.193 -10.412 -37.205 1.00 91.12 311 LYS A O 1
ATOM 2473 N N . PRO A 1 312 ? 26.528 -8.286 -36.538 1.00 91.12 312 PRO A N 1
ATOM 2474 C CA . PRO A 1 312 ? 27.212 -8.650 -35.303 1.00 91.12 312 PRO A CA 1
ATOM 2475 C C . PRO A 1 312 ? 26.222 -9.174 -34.255 1.00 91.12 312 PRO A C 1
ATOM 2477 O O . PRO A 1 312 ? 25.043 -8.815 -34.268 1.00 91.12 312 PRO A O 1
ATOM 2480 N N . ASP A 1 313 ? 26.727 -9.972 -33.315 1.00 90.62 313 ASP A N 1
ATOM 2481 C CA . ASP A 1 313 ? 25.970 -10.357 -32.125 1.00 90.62 313 ASP A CA 1
ATOM 2482 C C . ASP A 1 313 ? 25.791 -9.134 -31.219 1.00 90.62 313 ASP A C 1
ATOM 2484 O O . ASP A 1 313 ? 26.764 -8.487 -30.818 1.00 90.62 313 ASP A O 1
ATOM 2488 N N . VAL A 1 314 ? 24.542 -8.821 -30.880 1.00 91.50 314 VAL A N 1
ATOM 2489 C CA . VAL A 1 314 ? 24.197 -7.696 -30.006 1.00 91.50 314 VAL A CA 1
ATOM 2490 C C . VAL A 1 314 ? 23.597 -8.186 -28.696 1.00 91.50 314 VAL A C 1
ATOM 2492 O O . VAL A 1 314 ? 22.939 -9.223 -28.648 1.00 91.50 314 VAL A O 1
ATOM 2495 N N . GLN A 1 315 ? 23.803 -7.422 -27.625 1.00 91.06 315 GLN A N 1
ATOM 2496 C CA . GLN A 1 315 ? 23.097 -7.615 -26.357 1.00 91.06 315 GLN A CA 1
ATOM 2497 C C . GLN A 1 315 ? 22.301 -6.362 -26.017 1.00 91.06 315 GLN A C 1
ATOM 2499 O O . GLN A 1 315 ? 22.798 -5.245 -26.190 1.00 91.06 315 GLN A O 1
ATOM 2504 N N . LEU A 1 316 ? 21.079 -6.562 -25.522 1.00 92.88 316 LEU A N 1
ATOM 2505 C CA . LEU A 1 316 ? 20.196 -5.488 -25.087 1.00 92.88 316 LEU A CA 1
ATOM 2506 C C . LEU A 1 316 ? 20.056 -5.489 -23.567 1.00 92.88 316 LEU A C 1
ATOM 2508 O O . LEU A 1 316 ? 19.806 -6.521 -22.945 1.00 92.88 316 LEU A O 1
ATOM 2512 N N . THR A 1 317 ? 20.167 -4.308 -22.971 1.00 92.44 317 THR A N 1
ATOM 2513 C CA . THR A 1 317 ? 19.844 -4.078 -21.561 1.00 92.44 317 THR A CA 1
ATOM 2514 C C . THR A 1 317 ? 18.732 -3.048 -21.469 1.00 92.44 317 THR A C 1
ATOM 2516 O O . THR A 1 317 ? 18.889 -1.928 -21.960 1.00 92.44 317 THR A O 1
ATOM 2519 N N . LEU A 1 318 ? 17.616 -3.418 -20.841 1.00 94.81 318 LEU A N 1
ATOM 2520 C CA . LEU A 1 318 ? 16.504 -2.506 -20.606 1.00 94.81 318 LEU A CA 1
ATOM 2521 C C . LEU A 1 318 ? 16.866 -1.525 -19.490 1.00 94.81 318 LEU A C 1
ATOM 2523 O O . LEU A 1 318 ? 17.287 -1.923 -18.401 1.00 94.81 318 LEU A O 1
ATOM 2527 N N . LYS A 1 319 ? 16.685 -0.237 -19.766 1.00 93.94 319 LYS A N 1
ATOM 2528 C CA . LYS A 1 319 ? 16.925 0.846 -18.821 1.00 93.94 319 LYS A CA 1
ATOM 2529 C C . LYS A 1 319 ? 15.660 1.669 -18.640 1.00 93.94 319 LYS A C 1
ATOM 2531 O O . LYS A 1 319 ? 14.901 1.848 -19.590 1.00 93.94 319 LYS A O 1
ATOM 2536 N N . TYR A 1 320 ? 15.480 2.228 -17.450 1.00 93.38 320 TYR A N 1
ATOM 2537 C CA . TYR A 1 320 ? 14.490 3.267 -17.206 1.00 93.38 320 TYR A CA 1
ATOM 2538 C C . TYR A 1 320 ? 15.149 4.619 -16.940 1.00 93.38 320 TYR A C 1
ATOM 2540 O O . TYR A 1 320 ? 16.276 4.703 -16.438 1.00 93.38 320 TYR A O 1
ATOM 2548 N N . LYS A 1 321 ? 14.432 5.684 -17.283 1.00 90.94 321 LYS A N 1
ATOM 2549 C CA . LYS A 1 321 ? 14.864 7.064 -17.108 1.00 90.94 321 LYS A CA 1
ATOM 2550 C C . LYS A 1 321 ? 14.579 7.541 -15.688 1.00 90.94 321 LYS A C 1
ATOM 2552 O O . LYS A 1 321 ? 13.449 7.471 -15.210 1.00 90.94 321 LYS A O 1
ATOM 2557 N N . LYS A 1 322 ? 15.592 8.097 -15.028 1.00 90.06 322 LYS A N 1
ATOM 2558 C CA . LYS A 1 322 ? 15.476 8.767 -13.730 1.00 90.06 322 LYS A CA 1
ATOM 2559 C C . LYS A 1 322 ? 16.057 10.171 -13.818 1.00 90.06 322 LYS A C 1
ATOM 2561 O O . LYS A 1 322 ? 17.185 10.346 -14.267 1.00 90.06 322 LYS A O 1
ATOM 2566 N N . ILE A 1 323 ? 15.306 11.166 -13.355 1.00 86.44 323 ILE A N 1
ATOM 2567 C CA . ILE A 1 323 ? 15.771 12.555 -13.286 1.00 86.44 323 ILE A CA 1
ATOM 2568 C C . ILE A 1 323 ? 16.153 12.859 -11.838 1.00 86.44 323 ILE A C 1
ATOM 2570 O O . ILE A 1 323 ? 15.317 12.755 -10.943 1.00 86.44 323 ILE A O 1
ATOM 2574 N N . VAL A 1 324 ? 17.410 13.231 -11.601 1.00 87.62 324 VAL A N 1
ATOM 2575 C CA . VAL A 1 324 ? 17.916 13.631 -10.278 1.00 87.62 324 VAL A CA 1
ATOM 2576 C C . VAL A 1 324 ? 18.552 15.006 -10.414 1.00 87.62 324 VAL A C 1
ATOM 2578 O O . VAL A 1 324 ? 19.458 15.185 -11.226 1.00 87.62 324 VAL A O 1
ATOM 2581 N N . ASP A 1 325 ? 18.043 15.990 -9.670 1.00 88.44 325 ASP A N 1
ATOM 2582 C CA . ASP A 1 325 ? 18.493 17.391 -9.717 1.00 88.44 325 ASP A CA 1
ATOM 2583 C C . ASP A 1 325 ? 18.538 17.993 -11.139 1.00 88.44 325 ASP A C 1
ATOM 2585 O O . ASP A 1 325 ? 19.396 18.809 -11.473 1.00 88.44 325 ASP A O 1
ATOM 2589 N N . GLY A 1 326 ? 17.605 17.576 -12.003 1.00 87.44 326 GLY A N 1
ATOM 2590 C CA . GLY A 1 326 ? 17.518 18.022 -13.399 1.00 87.44 326 GLY A CA 1
ATOM 2591 C C . GLY A 1 326 ? 18.482 17.326 -14.366 1.00 87.44 326 GLY A C 1
ATOM 2592 O O . GLY A 1 326 ? 18.519 17.691 -15.538 1.00 87.44 326 GLY A O 1
ATOM 2593 N N . VAL A 1 327 ? 19.242 16.329 -13.907 1.00 90.62 327 VAL A N 1
ATOM 2594 C CA . VAL A 1 327 ? 20.117 15.497 -14.744 1.00 90.62 327 VAL A CA 1
ATOM 2595 C C . VAL A 1 327 ? 19.448 14.152 -15.011 1.00 90.62 327 VAL A C 1
ATOM 2597 O O . VAL A 1 327 ? 18.911 13.526 -14.097 1.00 90.62 327 VAL A O 1
ATOM 2600 N N . GLU A 1 328 ? 19.483 13.712 -16.267 1.00 91.12 328 GLU A N 1
ATOM 2601 C CA . GLU A 1 328 ? 18.911 12.437 -16.703 1.00 91.12 328 GLU A CA 1
ATOM 2602 C C . GLU A 1 328 ? 19.907 11.285 -16.520 1.00 91.12 328 GLU A C 1
ATOM 2604 O O . GLU A 1 328 ? 21.072 11.377 -16.910 1.00 91.12 328 GLU A O 1
ATOM 2609 N N . TYR A 1 329 ? 19.422 10.181 -15.956 1.00 91.38 329 TYR A N 1
ATOM 2610 C CA . TYR A 1 329 ? 20.154 8.935 -15.764 1.00 91.38 329 TYR A CA 1
ATOM 2611 C C . TYR A 1 329 ? 19.351 7.768 -16.335 1.00 91.38 329 TYR A C 1
ATOM 2613 O O . TYR A 1 329 ? 18.136 7.704 -16.155 1.00 91.38 329 TYR A O 1
ATOM 2621 N N . TRP A 1 330 ? 20.044 6.818 -16.961 1.00 91.31 330 TRP A N 1
ATOM 2622 C CA . TRP A 1 330 ? 19.470 5.555 -17.424 1.00 91.31 330 TRP A CA 1
ATOM 2623 C C . TRP A 1 330 ? 19.940 4.422 -16.514 1.00 91.31 330 TRP A C 1
ATOM 2625 O O . TRP A 1 330 ? 21.130 4.102 -16.466 1.00 91.31 330 TRP A O 1
ATOM 2635 N N . ILE A 1 331 ? 19.009 3.843 -15.762 1.00 93.69 331 ILE A N 1
ATOM 2636 C CA . ILE A 1 331 ? 19.265 2.843 -14.716 1.00 93.69 331 ILE A CA 1
ATOM 2637 C C . ILE A 1 331 ? 18.691 1.501 -15.162 1.00 93.69 331 ILE A C 1
ATOM 2639 O O . ILE A 1 331 ? 17.708 1.483 -15.893 1.00 93.69 331 ILE A O 1
ATOM 2643 N N . ASP A 1 332 ? 19.309 0.385 -14.768 1.00 94.31 332 ASP A N 1
ATOM 2644 C CA . ASP A 1 332 ? 18.777 -0.957 -15.049 1.00 94.31 332 ASP A CA 1
ATOM 2645 C C . ASP A 1 332 ? 17.324 -1.094 -14.599 1.00 94.31 332 ASP A C 1
ATOM 2647 O O . ASP A 1 332 ? 16.985 -0.754 -13.465 1.00 94.31 332 ASP A O 1
ATOM 2651 N N . ALA A 1 333 ? 16.471 -1.570 -15.507 1.00 93.88 333 ALA A N 1
ATOM 2652 C CA . ALA A 1 333 ? 15.081 -1.863 -15.196 1.00 93.88 333 ALA A CA 1
ATOM 2653 C C . ALA A 1 333 ? 14.988 -2.998 -14.172 1.00 93.88 333 ALA A C 1
ATOM 2655 O O . ALA A 1 333 ? 15.760 -3.960 -14.219 1.00 93.88 333 ALA A O 1
ATOM 2656 N N . LEU A 1 334 ? 14.035 -2.867 -13.251 1.00 93.94 334 LEU A N 1
ATOM 2657 C CA . LEU A 1 334 ? 13.796 -3.817 -12.172 1.00 93.94 334 LEU A CA 1
ATOM 2658 C C . LEU A 1 334 ? 12.396 -4.429 -12.300 1.00 93.94 334 LEU A C 1
ATOM 2660 O O . LEU A 1 334 ? 11.511 -3.839 -12.925 1.00 93.94 334 LEU A O 1
ATOM 2664 N N . ASP A 1 335 ? 12.200 -5.598 -11.704 1.00 92.19 335 ASP A N 1
ATOM 2665 C CA . ASP A 1 335 ? 10.873 -6.153 -11.432 1.00 92.19 335 ASP A CA 1
ATOM 2666 C C . ASP A 1 335 ? 10.242 -5.500 -10.174 1.00 92.19 335 ASP A C 1
ATOM 2668 O O . ASP A 1 335 ? 10.923 -4.742 -9.469 1.00 92.19 335 ASP A O 1
ATOM 2672 N N . PRO A 1 336 ? 8.946 -5.729 -9.870 1.00 89.69 336 PRO A N 1
ATOM 2673 C CA . PRO A 1 336 ? 8.299 -5.192 -8.665 1.00 89.69 336 PRO A CA 1
ATOM 2674 C C . PRO A 1 336 ? 8.957 -5.608 -7.344 1.00 89.69 336 PRO A C 1
ATOM 2676 O O . PRO A 1 336 ? 8.774 -4.945 -6.322 1.00 89.69 336 PRO A O 1
ATOM 2679 N N . GLU A 1 337 ? 9.720 -6.700 -7.345 1.00 88.50 337 GLU A N 1
ATOM 2680 C CA . GLU A 1 337 ? 10.486 -7.185 -6.202 1.00 88.50 337 GLU A CA 1
ATOM 2681 C C . GLU A 1 337 ? 11.853 -6.486 -6.049 1.00 88.50 337 GLU A C 1
ATOM 2683 O O . GLU A 1 337 ? 12.491 -6.611 -5.000 1.00 88.50 337 GLU A O 1
ATOM 2688 N N . GLY A 1 338 ? 12.285 -5.712 -7.050 1.00 88.81 338 GLY A N 1
ATOM 2689 C CA . GLY A 1 338 ? 13.541 -4.962 -7.067 1.00 88.81 338 GLY A CA 1
ATOM 2690 C C . GLY A 1 338 ? 14.730 -5.715 -7.674 1.00 88.81 338 GLY A C 1
ATOM 2691 O O . GLY A 1 338 ? 15.872 -5.284 -7.497 1.00 88.81 338 GLY A O 1
ATOM 2692 N N . ASN A 1 339 ? 14.503 -6.826 -8.377 1.00 90.56 339 ASN A N 1
ATOM 2693 C CA . ASN A 1 339 ? 15.549 -7.579 -9.065 1.00 90.56 339 ASN A CA 1
ATOM 2694 C C . ASN A 1 339 ? 15.792 -7.027 -10.479 1.00 90.56 339 ASN A C 1
ATOM 2696 O O . ASN A 1 339 ? 14.840 -6.621 -11.142 1.00 90.56 339 ASN A O 1
ATOM 2700 N N . PRO A 1 340 ? 17.038 -7.048 -10.990 1.00 90.38 340 PRO A N 1
ATOM 2701 C CA . PRO A 1 340 ? 17.331 -6.644 -12.363 1.00 90.38 340 PRO A CA 1
ATOM 2702 C C . PRO A 1 340 ? 16.591 -7.494 -13.399 1.00 90.38 340 PRO A C 1
ATOM 2704 O O . PRO A 1 340 ? 16.672 -8.724 -13.371 1.00 90.38 340 PRO A O 1
ATOM 2707 N N . VAL A 1 341 ? 15.938 -6.838 -14.357 1.00 92.88 341 VAL A N 1
ATOM 2708 C CA . VAL A 1 341 ? 15.314 -7.510 -15.500 1.00 92.88 341 VAL A CA 1
ATOM 2709 C C . VAL A 1 341 ? 16.376 -7.824 -16.548 1.00 92.88 341 VAL A C 1
ATOM 2711 O O . VAL A 1 341 ? 17.126 -6.952 -16.988 1.00 92.88 341 VAL A O 1
ATOM 2714 N N . ILE A 1 342 ? 16.421 -9.084 -16.976 1.00 87.38 342 ILE A N 1
ATOM 2715 C CA . ILE A 1 342 ? 17.365 -9.574 -17.983 1.00 87.38 342 ILE A CA 1
ATOM 2716 C C . ILE A 1 342 ? 16.615 -9.790 -19.298 1.00 87.38 342 ILE A C 1
ATOM 2718 O O . ILE A 1 342 ? 15.564 -10.429 -19.319 1.00 87.38 342 ILE A O 1
ATOM 2722 N N . GLY A 1 343 ? 17.166 -9.268 -20.396 1.00 88.81 343 GLY A N 1
ATOM 2723 C CA . GLY A 1 343 ? 16.631 -9.497 -21.736 1.00 88.81 343 GLY A CA 1
ATOM 2724 C C . GLY A 1 343 ? 16.854 -10.933 -22.206 1.00 88.81 343 GLY A C 1
ATOM 2725 O O . GLY A 1 343 ? 17.952 -11.475 -22.073 1.00 88.81 343 GLY A O 1
ATOM 2726 N N . VAL A 1 344 ? 15.820 -11.532 -22.788 1.00 92.50 344 VAL A N 1
ATOM 2727 C CA . VAL A 1 344 ? 15.852 -12.872 -23.383 1.00 92.50 344 VAL A CA 1
ATOM 2728 C C . VAL A 1 344 ? 15.695 -12.743 -24.894 1.00 92.50 344 VAL A C 1
ATOM 2730 O O . VAL A 1 344 ? 14.710 -12.170 -25.350 1.00 92.50 344 VA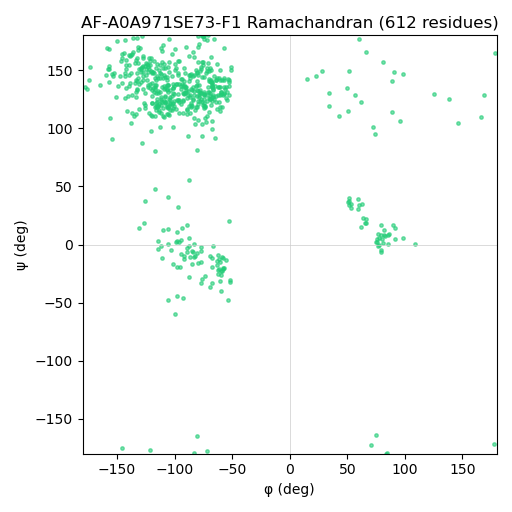L A O 1
ATOM 2733 N N . LEU A 1 345 ? 16.652 -13.268 -25.663 1.00 93.69 345 LEU A N 1
ATOM 2734 C CA . LEU A 1 345 ? 16.543 -13.374 -27.120 1.00 93.69 345 LEU A CA 1
ATOM 2735 C C . LEU A 1 345 ? 15.679 -14.590 -27.483 1.00 93.69 345 LEU A C 1
ATOM 2737 O O . LEU A 1 345 ? 15.992 -15.717 -27.096 1.00 93.69 345 LEU A O 1
ATOM 2741 N N . ASN A 1 346 ? 14.614 -14.351 -28.237 1.00 92.69 346 ASN A N 1
ATOM 2742 C CA . ASN A 1 346 ? 13.668 -15.361 -28.693 1.00 92.69 346 ASN A CA 1
ATOM 2743 C C . ASN A 1 346 ? 14.112 -16.001 -30.019 1.00 92.69 346 ASN A C 1
ATOM 2745 O O . ASN A 1 346 ? 14.912 -15.443 -30.771 1.00 92.69 346 ASN A O 1
ATOM 2749 N N . GLU A 1 347 ? 13.542 -17.168 -30.342 1.00 91.62 347 GLU A N 1
ATOM 2750 C CA . GLU A 1 347 ? 13.830 -17.894 -31.592 1.00 91.62 347 GLU A CA 1
ATOM 2751 C C . GLU A 1 347 ? 13.443 -17.110 -32.859 1.00 91.62 347 GLU A C 1
ATOM 2753 O O . GLU A 1 347 ? 14.022 -17.330 -33.921 1.00 91.62 347 GLU A O 1
ATOM 2758 N N . ASP A 1 348 ? 12.480 -16.192 -32.755 1.00 89.56 348 ASP A N 1
ATOM 2759 C CA . ASP A 1 348 ? 12.037 -15.326 -33.853 1.00 89.56 348 ASP A CA 1
ATOM 2760 C C . ASP A 1 348 ? 12.916 -14.074 -34.045 1.00 89.56 348 ASP A C 1
ATOM 2762 O O . ASP A 1 348 ? 12.658 -13.274 -34.944 1.00 89.56 348 ASP A O 1
ATOM 2766 N N . GLY A 1 349 ? 13.965 -13.914 -33.230 1.00 86.06 349 GLY A N 1
ATOM 2767 C CA . GLY A 1 349 ? 14.890 -12.783 -33.276 1.00 86.06 349 GLY A CA 1
ATOM 2768 C C . GLY A 1 349 ? 14.436 -11.547 -32.494 1.00 86.06 349 GLY A C 1
ATOM 2769 O O . GLY A 1 349 ? 15.166 -10.555 -32.474 1.00 86.06 349 GLY A O 1
ATOM 2770 N N . THR A 1 350 ? 13.272 -11.588 -31.840 1.00 92.00 350 THR A N 1
ATOM 2771 C CA . THR A 1 350 ? 12.829 -10.534 -30.914 1.00 92.00 350 THR A CA 1
ATOM 2772 C C . THR A 1 350 ? 13.433 -10.724 -29.524 1.00 92.00 350 THR A C 1
ATOM 2774 O O . THR A 1 350 ? 13.890 -11.808 -29.166 1.00 92.00 350 THR A O 1
ATOM 2777 N N . TRP A 1 351 ? 13.424 -9.670 -28.716 1.00 94.38 351 TRP A N 1
ATOM 2778 C CA . TRP A 1 351 ? 13.814 -9.709 -27.312 1.00 94.38 351 TRP A CA 1
ATOM 2779 C C . TRP A 1 351 ? 12.597 -9.551 -26.410 1.00 94.38 351 TRP A C 1
ATOM 2781 O O . TRP A 1 351 ? 11.701 -8.760 -26.704 1.00 94.38 351 TRP A O 1
ATOM 2791 N N . SER A 1 352 ? 12.601 -10.249 -25.278 1.00 93.94 352 SER A N 1
ATOM 2792 C CA . SER A 1 352 ? 11.598 -10.118 -24.223 1.00 93.94 352 SER A CA 1
ATOM 2793 C C . SER A 1 352 ? 12.237 -9.732 -22.893 1.00 93.94 352 SER A C 1
ATOM 2795 O O . SER A 1 352 ? 13.271 -10.272 -22.502 1.00 93.94 352 SER A O 1
ATOM 2797 N N . PHE A 1 353 ? 11.585 -8.817 -22.185 1.00 94.81 353 PHE A N 1
ATOM 2798 C CA . PHE A 1 353 ? 11.929 -8.356 -20.845 1.00 94.81 353 PHE A CA 1
ATOM 2799 C C . PHE A 1 353 ? 10.734 -8.659 -19.936 1.00 94.81 353 PHE A C 1
ATOM 2801 O O . PHE A 1 353 ? 9.746 -7.920 -19.973 1.00 94.81 353 PHE A O 1
ATOM 2808 N N . PRO A 1 354 ? 10.763 -9.774 -19.191 1.00 93.19 354 PRO A N 1
ATOM 2809 C CA . PRO A 1 354 ? 9.608 -10.211 -18.421 1.00 93.19 354 PRO A CA 1
ATOM 2810 C C . PRO A 1 354 ? 9.438 -9.407 -17.128 1.00 93.19 354 PRO A C 1
ATOM 2812 O O . PRO A 1 354 ? 10.426 -9.008 -16.512 1.00 93.19 354 PRO A O 1
ATOM 2815 N N . ASN A 1 355 ? 8.188 -9.243 -16.688 1.00 92.62 355 ASN A N 1
ATOM 2816 C CA . ASN A 1 355 ? 7.818 -8.692 -15.376 1.00 92.62 355 ASN A CA 1
ATOM 2817 C C . ASN A 1 355 ? 8.477 -7.337 -15.037 1.00 92.62 355 ASN A C 1
ATOM 2819 O O . ASN A 1 355 ? 8.883 -7.099 -13.903 1.00 92.62 355 ASN A O 1
ATOM 2823 N N . VAL A 1 356 ? 8.588 -6.429 -16.005 1.00 92.81 356 VAL A N 1
ATOM 2824 C CA . VAL A 1 356 ? 9.183 -5.103 -15.796 1.00 92.81 356 VAL A CA 1
ATOM 2825 C C . VAL A 1 356 ? 8.255 -4.259 -14.931 1.00 92.81 356 VAL A C 1
ATOM 2827 O O . VAL A 1 356 ? 7.094 -4.074 -15.296 1.00 92.81 356 VAL A O 1
ATOM 2830 N N . ALA A 1 357 ? 8.753 -3.705 -13.823 1.00 92.12 357 ALA A N 1
ATOM 2831 C CA . ALA A 1 357 ? 8.020 -2.712 -13.045 1.00 92.12 357 ALA A CA 1
ATOM 2832 C C . ALA A 1 357 ? 7.849 -1.436 -13.870 1.00 92.12 357 ALA A C 1
ATOM 2834 O O . ALA A 1 357 ? 8.823 -0.858 -14.333 1.00 92.12 357 ALA A O 1
ATOM 2835 N N . LEU A 1 358 ? 6.612 -0.980 -14.034 1.00 90.06 358 LEU A N 1
ATOM 2836 C CA . LEU A 1 358 ? 6.234 0.176 -14.858 1.00 90.06 358 LEU A CA 1
ATOM 2837 C C . LEU A 1 358 ? 6.134 1.462 -14.040 1.00 90.06 358 LEU A C 1
ATOM 2839 O O . LEU A 1 358 ? 5.904 2.541 -14.594 1.00 90.06 358 LEU A O 1
ATOM 2843 N N . GLN A 1 359 ? 6.234 1.321 -12.719 1.00 89.31 359 GLN A N 1
ATOM 2844 C CA . GLN A 1 359 ? 6.145 2.391 -11.743 1.00 89.31 359 GLN A CA 1
ATOM 2845 C C . GLN A 1 359 ? 7.327 2.352 -10.792 1.00 89.31 359 GLN A C 1
ATOM 2847 O O . GLN A 1 359 ? 7.852 1.279 -10.498 1.00 89.31 359 GLN A O 1
ATOM 2852 N N . ASP A 1 360 ? 7.708 3.520 -10.281 1.00 88.88 360 ASP A N 1
ATOM 2853 C CA . ASP A 1 360 ? 8.534 3.584 -9.081 1.00 88.88 360 ASP A CA 1
ATOM 2854 C C . ASP A 1 360 ? 7.715 3.247 -7.820 1.00 88.88 360 ASP A C 1
ATOM 2856 O O . ASP A 1 360 ? 6.500 3.012 -7.860 1.00 88.88 360 ASP A O 1
ATOM 2860 N N . ASN A 1 361 ? 8.399 3.216 -6.676 1.00 88.50 361 ASN A N 1
ATOM 2861 C CA . ASN A 1 361 ? 7.780 2.928 -5.385 1.00 88.50 361 ASN A CA 1
ATOM 2862 C C . ASN A 1 361 ? 6.855 4.053 -4.915 1.00 88.50 361 ASN A C 1
ATOM 2864 O O . ASN A 1 361 ? 6.132 3.857 -3.948 1.00 88.50 361 ASN A O 1
ATOM 2868 N N . GLU A 1 362 ? 6.862 5.200 -5.584 1.00 88.06 362 GLU A N 1
ATOM 2869 C CA . GLU A 1 362 ? 6.005 6.358 -5.366 1.00 88.06 362 GLU A CA 1
ATOM 2870 C C . GLU A 1 362 ? 4.814 6.385 -6.350 1.00 88.06 362 GLU A C 1
ATOM 2872 O O . GLU A 1 362 ? 4.010 7.317 -6.343 1.00 88.06 362 GLU A O 1
ATOM 2877 N N . GLY A 1 363 ? 4.666 5.364 -7.204 1.00 86.62 363 GLY A N 1
ATOM 2878 C CA . GLY A 1 363 ? 3.565 5.225 -8.161 1.00 86.62 363 GLY A CA 1
ATOM 2879 C C . GLY A 1 363 ? 3.693 6.070 -9.438 1.00 86.62 363 GLY A C 1
ATOM 2880 O O . GLY A 1 363 ? 2.744 6.126 -10.236 1.00 86.62 363 GLY A O 1
ATOM 2881 N N . ASN A 1 364 ? 4.831 6.722 -9.677 1.00 85.38 364 ASN A N 1
ATOM 2882 C CA . ASN A 1 364 ? 5.097 7.469 -10.907 1.00 85.38 364 ASN A CA 1
ATOM 2883 C C . ASN A 1 364 ? 5.420 6.519 -12.058 1.00 85.38 364 ASN A C 1
ATOM 2885 O O . ASN A 1 364 ? 6.066 5.498 -11.860 1.00 85.38 364 ASN A O 1
ATOM 2889 N N . ALA A 1 365 ? 4.987 6.864 -13.272 1.00 86.94 365 ALA A N 1
ATOM 2890 C CA . ALA A 1 365 ? 5.286 6.079 -14.467 1.00 86.94 365 ALA A CA 1
ATOM 2891 C C . ALA A 1 365 ? 6.783 6.148 -14.802 1.00 86.94 365 ALA A C 1
ATOM 2893 O O . ALA A 1 365 ? 7.360 7.235 -14.796 1.00 86.94 365 ALA A O 1
ATOM 2894 N N . LEU A 1 366 ? 7.379 5.006 -15.136 1.00 89.19 366 LEU A N 1
ATOM 2895 C CA . LEU A 1 366 ? 8.769 4.911 -15.577 1.00 89.19 366 LEU A CA 1
ATOM 2896 C C . LEU A 1 366 ? 8.851 4.938 -17.106 1.00 89.19 366 LEU A C 1
ATOM 2898 O O . LEU A 1 366 ? 8.101 4.234 -17.772 1.00 89.19 366 LEU A O 1
ATOM 2902 N N . GLU A 1 367 ? 9.761 5.732 -17.666 1.00 90.38 367 GLU A N 1
ATOM 2903 C CA . GLU A 1 367 ? 10.053 5.737 -19.109 1.00 90.38 367 GLU A CA 1
ATOM 2904 C C . GLU A 1 367 ? 11.192 4.768 -19.413 1.00 90.38 367 GLU A C 1
ATOM 2906 O O . GLU A 1 367 ? 12.184 4.760 -18.687 1.00 90.38 367 GLU A O 1
ATOM 2911 N N . PHE A 1 368 ? 11.080 3.982 -20.483 1.00 91.88 368 PHE A N 1
ATOM 2912 C CA . PHE A 1 368 ? 12.018 2.913 -20.821 1.00 91.88 368 PHE A CA 1
ATOM 2913 C C . PHE A 1 368 ? 12.690 3.113 -22.175 1.00 91.88 368 PHE A C 1
ATOM 2915 O O . PHE A 1 368 ? 12.089 3.609 -23.126 1.00 91.88 368 PHE A O 1
ATOM 2922 N N . SER A 1 369 ? 13.928 2.642 -22.267 1.00 91.69 369 SER A N 1
ATOM 2923 C CA . SER A 1 369 ? 14.691 2.497 -23.503 1.00 91.69 369 SER A CA 1
ATOM 2924 C C . SER A 1 369 ? 15.661 1.324 -23.355 1.00 91.69 369 SER A C 1
ATOM 2926 O O . SER A 1 369 ? 15.782 0.728 -22.283 1.00 91.69 369 SER A O 1
ATOM 2928 N N . VAL A 1 370 ? 16.370 0.978 -24.421 1.00 93.31 370 VAL A N 1
ATOM 2929 C CA . VAL A 1 370 ? 17.389 -0.076 -24.402 1.00 93.31 370 VAL A CA 1
ATOM 2930 C C . VAL A 1 370 ? 18.767 0.499 -24.665 1.00 93.31 370 VAL A C 1
ATOM 2932 O O . VAL A 1 370 ? 18.951 1.404 -25.475 1.00 93.31 370 VAL A O 1
ATOM 2935 N N . VAL A 1 371 ? 19.759 -0.084 -24.005 1.00 90.81 371 VAL A N 1
ATOM 2936 C CA . VAL A 1 371 ? 21.165 0.089 -24.358 1.00 90.81 371 VAL A CA 1
ATOM 2937 C C . VAL A 1 371 ? 21.592 -1.138 -25.150 1.00 90.81 371 VAL A C 1
ATOM 2939 O O . VAL A 1 371 ? 21.531 -2.256 -24.637 1.00 90.81 371 VAL A O 1
ATOM 2942 N N . GLN A 1 372 ? 22.013 -0.921 -26.396 1.00 91.19 372 GLN A N 1
ATOM 2943 C CA . GLN A 1 372 ? 22.564 -1.959 -27.264 1.00 91.19 372 GLN A CA 1
ATOM 2944 C C . GLN A 1 372 ? 24.095 -1.934 -27.212 1.00 91.19 372 GLN A C 1
ATOM 2946 O O . GLN A 1 372 ? 24.712 -0.891 -27.430 1.00 91.19 372 GLN A O 1
ATOM 2951 N N . VAL A 1 373 ? 24.708 -3.095 -26.984 1.00 90.12 373 VAL A N 1
ATOM 2952 C CA . VAL A 1 373 ? 26.165 -3.302 -27.062 1.00 90.12 373 VAL A CA 1
ATOM 2953 C C . VAL A 1 373 ? 26.499 -4.394 -28.082 1.00 90.12 373 VAL A C 1
ATOM 2955 O O . VAL A 1 373 ? 25.633 -5.191 -28.433 1.00 90.12 373 VAL A O 1
ATOM 2958 N N . GLY A 1 374 ? 27.747 -4.429 -28.565 1.00 89.25 374 GLY A N 1
ATOM 2959 C CA . GLY A 1 374 ? 28.212 -5.408 -29.566 1.00 89.25 374 GLY A CA 1
ATOM 2960 C C . GLY A 1 374 ? 28.467 -4.843 -30.970 1.00 89.25 374 GLY A C 1
ATOM 2961 O O . GLY A 1 374 ? 28.901 -5.575 -31.851 1.00 89.25 374 GLY A O 1
ATOM 2962 N N . LEU A 1 375 ? 28.258 -3.537 -31.186 1.00 91.00 375 LEU A N 1
ATOM 2963 C CA . LEU A 1 375 ? 28.582 -2.875 -32.462 1.00 91.00 375 LEU A CA 1
ATOM 2964 C C . LEU A 1 375 ? 30.038 -2.383 -32.564 1.00 91.00 375 LEU A C 1
ATOM 2966 O O . LEU A 1 375 ? 30.469 -1.965 -33.639 1.00 91.00 375 LEU A O 1
ATOM 2970 N N . GLU A 1 376 ? 30.795 -2.392 -31.465 1.00 87.50 376 GLU A N 1
ATOM 2971 C CA . GLU A 1 376 ? 32.160 -1.858 -31.430 1.00 87.50 376 GLU A CA 1
ATOM 2972 C C . GLU A 1 376 ? 33.080 -2.605 -32.410 1.00 87.50 376 GLU A C 1
ATOM 2974 O O . GLU A 1 376 ? 33.135 -3.833 -32.422 1.00 87.50 376 GLU A O 1
ATOM 2979 N N . GLY A 1 377 ? 33.793 -1.856 -33.257 1.00 83.94 377 GLY A N 1
ATOM 2980 C CA . GLY A 1 377 ? 34.670 -2.418 -34.292 1.00 83.94 377 GLY A CA 1
ATOM 2981 C C . GLY A 1 377 ? 33.943 -3.004 -35.509 1.00 83.94 377 GLY A C 1
ATOM 2982 O O . GLY A 1 377 ? 34.605 -3.508 -36.415 1.00 83.94 377 GLY A O 1
ATOM 2983 N N . SER A 1 378 ? 32.610 -2.931 -35.557 1.00 88.88 378 SER A N 1
ATOM 2984 C CA . SER A 1 378 ? 31.817 -3.343 -36.717 1.00 88.88 378 SER A CA 1
ATOM 2985 C C . SER A 1 378 ? 31.595 -2.193 -37.710 1.00 88.88 378 SER A C 1
ATOM 2987 O O . SER A 1 378 ? 31.862 -1.028 -37.424 1.00 88.88 378 SER A O 1
ATOM 2989 N N . VAL A 1 379 ? 31.066 -2.534 -38.886 1.00 91.38 379 VAL A N 1
ATOM 2990 C CA . VAL A 1 379 ? 30.616 -1.595 -39.934 1.00 91.38 379 VAL A CA 1
ATOM 2991 C C . VAL A 1 379 ? 29.148 -1.180 -39.763 1.00 91.38 379 VAL A C 1
ATOM 2993 O O . VAL A 1 379 ? 28.520 -0.690 -40.695 1.00 91.38 379 VAL A O 1
ATOM 2996 N N . TRP A 1 380 ? 28.575 -1.404 -38.582 1.00 93.69 380 TRP A N 1
ATOM 2997 C CA . TRP A 1 380 ? 27.193 -1.073 -38.259 1.00 93.69 380 TRP A CA 1
ATOM 2998 C C . TRP A 1 380 ? 27.146 -0.013 -37.163 1.00 93.69 380 TRP A C 1
ATOM 3000 O O . TRP A 1 380 ? 27.924 -0.057 -36.211 1.00 93.69 380 TRP A O 1
ATOM 3010 N N . THR A 1 381 ? 26.202 0.919 -37.268 1.00 93.62 381 THR A N 1
ATOM 3011 C CA . THR A 1 381 ? 25.953 1.940 -36.245 1.00 93.62 381 THR A CA 1
ATOM 3012 C C . THR A 1 381 ? 24.495 1.934 -35.805 1.00 93.62 381 THR A C 1
ATOM 3014 O O . THR A 1 381 ? 23.607 1.554 -36.570 1.00 93.62 381 THR A O 1
ATOM 3017 N N . ASN A 1 382 ? 24.234 2.380 -34.577 1.00 91.25 382 ASN A N 1
ATOM 3018 C CA . ASN A 1 382 ? 22.872 2.616 -34.121 1.00 91.25 382 ASN A CA 1
ATOM 3019 C C . ASN A 1 382 ? 22.335 3.900 -34.772 1.00 91.25 382 ASN A C 1
ATOM 3021 O O . ASN A 1 382 ? 22.931 4.967 -34.620 1.00 91.25 382 ASN A O 1
ATOM 3025 N N . LYS A 1 383 ? 21.226 3.789 -35.505 1.00 92.25 383 LYS A N 1
ATOM 3026 C CA . LYS A 1 383 ? 20.567 4.924 -36.159 1.00 92.25 383 LYS A CA 1
ATOM 3027 C C . LYS A 1 383 ? 19.475 5.523 -35.284 1.00 92.25 383 LYS A C 1
ATOM 3029 O O . LYS A 1 383 ? 19.381 6.743 -35.166 1.00 92.25 383 LYS A O 1
ATOM 3034 N N . SER A 1 384 ? 18.633 4.672 -34.703 1.00 90.81 384 SER A N 1
ATOM 3035 C CA . SER A 1 384 ? 17.554 5.103 -33.815 1.00 90.81 384 SER A CA 1
ATOM 3036 C C . SER A 1 384 ? 17.111 3.998 -32.867 1.00 90.81 384 SER A C 1
ATOM 3038 O O . SER A 1 384 ? 17.134 2.820 -33.222 1.00 90.81 384 SER A O 1
ATOM 3040 N N . ILE A 1 385 ? 16.631 4.405 -31.694 1.00 90.38 385 ILE A N 1
ATOM 3041 C CA . ILE A 1 385 ? 15.980 3.559 -30.692 1.00 90.38 385 ILE A CA 1
ATOM 3042 C C . ILE A 1 385 ? 14.722 4.298 -30.233 1.00 90.38 385 ILE A C 1
ATOM 3044 O O . ILE A 1 385 ? 14.792 5.490 -29.930 1.00 90.38 385 ILE A O 1
ATOM 3048 N N . THR A 1 386 ? 13.571 3.626 -30.201 1.00 88.38 386 THR A N 1
ATOM 3049 C CA . THR A 1 386 ? 12.333 4.214 -29.663 1.00 88.38 386 THR A CA 1
ATOM 3050 C C . THR A 1 386 ? 12.266 4.097 -28.142 1.00 88.38 386 THR A C 1
ATOM 3052 O O . THR A 1 386 ? 12.664 3.079 -27.584 1.00 88.38 386 THR A O 1
ATOM 3055 N N . GLU A 1 387 ? 11.673 5.083 -27.474 1.00 87.00 387 GLU A N 1
ATOM 3056 C CA . GLU A 1 387 ? 11.398 5.035 -26.032 1.00 87.00 387 GLU A CA 1
ATOM 3057 C C . GLU A 1 387 ? 9.938 4.633 -25.759 1.00 87.00 387 GLU A C 1
ATOM 3059 O O . GLU A 1 387 ? 9.040 4.910 -26.562 1.00 87.00 387 GLU A O 1
ATOM 3064 N N . ILE A 1 388 ? 9.690 3.999 -24.611 1.00 83.25 388 ILE A N 1
ATOM 3065 C CA . ILE A 1 388 ? 8.350 3.650 -24.126 1.00 83.25 388 ILE A CA 1
ATOM 3066 C C . ILE A 1 388 ? 8.024 4.491 -22.897 1.00 83.25 388 ILE A C 1
ATOM 3068 O O . ILE A 1 388 ? 8.684 4.379 -21.869 1.00 83.25 388 ILE A O 1
ATOM 3072 N N . THR A 1 389 ? 6.926 5.240 -22.965 1.00 80.06 389 THR A N 1
ATOM 3073 C CA . THR A 1 389 ? 6.327 5.910 -21.804 1.00 80.06 389 THR A CA 1
ATOM 3074 C C . THR A 1 389 ? 4.958 5.282 -21.522 1.00 80.06 389 THR A C 1
ATOM 3076 O O . THR A 1 389 ? 4.049 5.413 -22.355 1.00 80.06 389 THR A O 1
ATOM 3079 N N . PRO A 1 390 ? 4.767 4.599 -20.378 1.00 76.50 390 PRO A N 1
ATOM 3080 C CA . PRO A 1 390 ? 3.465 4.112 -19.946 1.00 76.50 390 PRO A CA 1
ATOM 3081 C C . PRO A 1 390 ? 2.465 5.269 -19.851 1.00 76.50 390 PRO A C 1
ATOM 3083 O O . PRO A 1 390 ? 2.748 6.313 -19.263 1.00 76.50 390 PRO A O 1
ATOM 3086 N N . ALA A 1 391 ? 1.284 5.099 -20.445 1.00 67.69 391 ALA A N 1
ATOM 3087 C CA . ALA A 1 391 ? 0.249 6.126 -20.420 1.00 67.69 391 ALA A CA 1
ATOM 3088 C C . ALA A 1 391 ? -0.562 6.035 -19.122 1.00 67.69 391 ALA A C 1
ATOM 3090 O O . ALA A 1 391 ? -0.832 4.940 -18.636 1.00 67.69 391 ALA A O 1
ATOM 3091 N N . LYS A 1 392 ? -1.007 7.175 -18.589 1.00 65.44 392 LYS A N 1
ATOM 3092 C CA . LYS A 1 392 ? -2.069 7.223 -17.574 1.00 65.44 392 LYS A CA 1
ATOM 3093 C C . LYS A 1 392 ? -3.413 7.419 -18.274 1.00 65.44 392 LYS A C 1
ATOM 3095 O O . LYS A 1 392 ? -3.499 8.219 -19.206 1.00 65.44 392 LYS A O 1
ATOM 3100 N N . ASN A 1 393 ? -4.440 6.689 -17.852 1.00 64.81 393 ASN A N 1
ATOM 3101 C CA . ASN A 1 393 ? -5.814 6.956 -18.273 1.00 64.81 393 ASN A CA 1
ATOM 3102 C C . ASN A 1 393 ? -6.390 8.182 -17.529 1.00 64.81 393 ASN A C 1
ATOM 3104 O O . ASN A 1 393 ? -5.704 8.803 -16.714 1.00 64.81 393 ASN A O 1
ATOM 3108 N N . GLU A 1 394 ? -7.644 8.544 -17.824 1.00 60.50 394 GLU A N 1
ATOM 3109 C CA . GLU A 1 394 ? -8.332 9.695 -17.207 1.00 60.50 394 GLU A CA 1
ATOM 3110 C C . GLU A 1 394 ? -8.455 9.573 -15.677 1.00 60.50 394 GLU A C 1
ATOM 3112 O O . GLU A 1 394 ? -8.452 10.589 -14.985 1.00 60.50 394 GLU A O 1
ATOM 3117 N N . ASP A 1 395 ? -8.455 8.345 -15.151 1.00 55.62 395 ASP A N 1
ATOM 3118 C CA . ASP A 1 395 ? -8.500 8.038 -13.717 1.00 55.62 395 ASP A CA 1
ATOM 3119 C C . ASP A 1 395 ? -7.102 7.996 -13.063 1.00 55.62 395 ASP A C 1
ATOM 3121 O O . ASP A 1 395 ? -6.956 7.615 -11.903 1.00 55.62 395 ASP A O 1
ATOM 3125 N N . GLY A 1 396 ? -6.040 8.347 -13.800 1.00 58.34 396 GLY A N 1
ATOM 3126 C CA . GLY A 1 396 ? -4.659 8.339 -13.306 1.00 58.34 396 GLY A CA 1
ATOM 3127 C C . GLY A 1 396 ? -4.021 6.947 -13.198 1.00 58.34 396 GLY A C 1
ATOM 3128 O O . GLY A 1 396 ? -2.855 6.840 -12.807 1.00 58.34 396 GLY A O 1
ATOM 3129 N N . VAL A 1 397 ? -4.741 5.892 -13.588 1.00 64.12 397 VAL A N 1
ATOM 3130 C CA . VAL A 1 397 ? -4.262 4.507 -13.624 1.00 64.12 397 VAL A CA 1
ATOM 3131 C C . VAL A 1 397 ? -3.324 4.332 -14.810 1.00 64.12 397 VAL A C 1
ATOM 3133 O O . VAL A 1 397 ? -3.647 4.698 -15.942 1.00 64.12 397 VAL A O 1
ATOM 3136 N N . ILE A 1 398 ? -2.157 3.736 -14.569 1.00 68.12 398 ILE A N 1
ATOM 3137 C CA . ILE A 1 398 ? -1.250 3.388 -15.659 1.00 68.12 398 ILE A CA 1
ATOM 3138 C C . ILE A 1 398 ? -1.871 2.279 -16.501 1.00 68.12 398 ILE A C 1
ATOM 3140 O O . ILE A 1 398 ? -2.145 1.178 -16.023 1.00 68.12 398 ILE A O 1
ATOM 3144 N N . THR A 1 399 ? -2.062 2.590 -17.775 1.00 61.56 399 THR A N 1
ATOM 3145 C CA . THR A 1 399 ? -2.488 1.671 -18.818 1.00 61.56 399 THR A CA 1
ATOM 3146 C C . THR A 1 399 ? -1.364 1.538 -19.824 1.00 61.56 399 THR A C 1
ATOM 3148 O O . THR A 1 399 ? -0.924 2.518 -20.433 1.00 61.56 399 THR A O 1
ATOM 3151 N N . ILE A 1 400 ? -0.913 0.313 -20.036 1.00 62.84 400 ILE A N 1
ATOM 3152 C CA . ILE A 1 400 ? 0.017 0.029 -21.115 1.00 62.84 400 ILE A CA 1
ATOM 3153 C C . ILE A 1 400 ? -0.814 -0.206 -22.361 1.00 62.84 400 ILE A C 1
ATOM 3155 O O . ILE A 1 400 ? -1.676 -1.081 -22.382 1.00 62.84 400 ILE A O 1
ATOM 3159 N N . ASN A 1 401 ? -0.569 0.579 -23.403 1.00 60.62 401 ASN A N 1
ATOM 3160 C CA . ASN A 1 401 ? -1.093 0.238 -24.712 1.00 60.62 401 ASN A CA 1
ATOM 3161 C C . ASN A 1 401 ? -0.266 -0.945 -25.243 1.00 60.62 401 ASN A C 1
ATOM 3163 O O . ASN A 1 401 ? 0.931 -0.752 -25.455 1.00 60.62 401 ASN A O 1
ATOM 3167 N N . PRO A 1 402 ? -0.856 -2.127 -25.501 1.00 53.78 402 PRO A N 1
ATOM 3168 C CA . PRO A 1 402 ? -0.120 -3.269 -26.048 1.00 53.78 402 PRO A CA 1
ATOM 3169 C C . PRO A 1 402 ? 0.539 -2.966 -27.403 1.00 53.78 402 PRO A C 1
ATOM 3171 O O . PRO A 1 402 ? 1.522 -3.588 -27.769 1.00 53.78 402 PRO A O 1
ATOM 3174 N N . ALA A 1 403 ? 0.041 -1.971 -28.148 1.00 53.16 403 ALA A N 1
ATOM 3175 C CA . ALA A 1 403 ? 0.673 -1.499 -29.381 1.00 53.16 403 ALA A CA 1
ATOM 3176 C C . ALA A 1 403 ? 1.912 -0.604 -29.146 1.00 53.16 403 ALA A C 1
ATOM 3178 O O . ALA A 1 403 ? 2.515 -0.139 -30.107 1.00 53.16 403 ALA A O 1
ATOM 3179 N N . LYS A 1 404 ? 2.266 -0.313 -27.885 1.00 64.69 404 LYS A N 1
ATOM 3180 C CA . LYS A 1 404 ? 3.408 0.521 -27.466 1.00 64.69 404 LYS A CA 1
ATOM 3181 C C . LYS A 1 404 ? 4.327 -0.187 -26.455 1.00 64.69 404 LYS A C 1
ATOM 3183 O O . LYS A 1 404 ? 5.071 0.483 -25.752 1.00 64.69 404 LYS A O 1
ATOM 3188 N N . THR A 1 405 ? 4.266 -1.516 -26.349 1.00 72.31 405 THR A N 1
ATOM 3189 C CA . THR A 1 405 ? 5.155 -2.315 -25.475 1.00 72.31 405 THR A CA 1
ATOM 3190 C C . THR A 1 405 ? 6.461 -2.719 -26.140 1.00 72.31 405 THR A C 1
ATOM 3192 O O . THR A 1 405 ? 7.281 -3.386 -25.512 1.00 72.31 405 THR A O 1
ATOM 3195 N N . ASN A 1 406 ? 6.638 -2.347 -27.406 1.00 86.56 406 ASN A N 1
ATOM 3196 C CA . ASN A 1 406 ? 7.740 -2.802 -28.223 1.00 86.56 406 ASN A CA 1
ATOM 3197 C C . ASN A 1 406 ? 8.720 -1.668 -28.538 1.00 86.56 406 ASN A C 1
ATOM 3199 O O . ASN A 1 406 ? 8.319 -0.613 -29.033 1.00 86.56 406 ASN A O 1
ATOM 3203 N N . ILE A 1 407 ? 9.996 -1.905 -28.243 1.00 90.25 407 ILE A N 1
ATOM 3204 C CA . ILE A 1 407 ? 11.105 -0.998 -28.528 1.00 90.25 407 ILE A CA 1
ATOM 3205 C C . ILE A 1 407 ? 11.707 -1.371 -29.883 1.00 90.25 407 ILE A C 1
ATOM 3207 O O . ILE A 1 407 ? 12.322 -2.423 -30.025 1.00 90.25 407 ILE A O 1
ATOM 3211 N N . HIS A 1 408 ? 11.566 -0.482 -30.862 1.00 91.44 408 HIS A N 1
ATOM 3212 C CA . HIS A 1 408 ? 12.145 -0.650 -32.189 1.00 91.44 408 HIS A CA 1
ATOM 3213 C C . HIS A 1 408 ? 13.553 -0.054 -32.240 1.00 91.44 408 HIS A C 1
ATOM 3215 O O . HIS A 1 408 ? 13.760 1.125 -31.924 1.00 91.44 408 HIS A O 1
ATOM 3221 N N . ILE A 1 409 ? 14.519 -0.864 -32.668 1.00 94.50 409 ILE A N 1
ATOM 3222 C CA . ILE A 1 409 ? 15.917 -0.474 -32.849 1.00 94.50 409 ILE A CA 1
ATOM 3223 C C . ILE A 1 409 ? 16.253 -0.560 -34.331 1.00 94.50 409 ILE A C 1
ATOM 3225 O O . ILE A 1 409 ? 16.024 -1.590 -34.953 1.00 94.50 409 ILE A O 1
ATOM 3229 N N . VAL A 1 410 ? 16.848 0.493 -34.890 1.00 95.44 410 VAL A N 1
ATOM 3230 C CA . VAL A 1 410 ? 17.319 0.504 -36.279 1.00 95.44 410 VAL A CA 1
ATOM 3231 C C . VAL A 1 410 ? 18.833 0.645 -36.288 1.00 95.44 410 VAL A C 1
ATOM 3233 O O . VAL A 1 410 ? 19.374 1.656 -35.831 1.00 95.44 410 VAL A O 1
ATOM 3236 N N . ASN A 1 411 ? 19.514 -0.356 -36.834 1.00 95.88 411 ASN A N 1
ATOM 3237 C CA . ASN A 1 411 ? 20.942 -0.320 -37.121 1.00 95.88 411 ASN A CA 1
ATOM 3238 C C . ASN A 1 411 ? 21.159 -0.048 -38.612 1.00 95.88 411 ASN A C 1
ATOM 3240 O O . ASN A 1 411 ? 20.482 -0.622 -39.464 1.00 95.88 411 ASN A O 1
ATOM 3244 N N . GLU A 1 412 ? 22.122 0.811 -38.930 1.00 95.88 412 GLU A N 1
ATOM 3245 C CA . GLU A 1 412 ? 22.456 1.197 -40.300 1.00 95.88 412 GLU A CA 1
ATOM 3246 C C . GLU A 1 412 ? 23.874 0.767 -40.655 1.00 95.88 412 GLU A C 1
ATOM 3248 O O . GLU A 1 412 ? 24.815 0.958 -39.878 1.00 95.88 412 GLU A O 1
ATOM 3253 N N . TYR A 1 413 ? 24.013 0.172 -41.838 1.00 94.75 413 TYR A N 1
ATOM 3254 C CA . TYR A 1 413 ? 25.312 -0.152 -42.405 1.00 94.75 413 TYR A CA 1
ATOM 3255 C C . TYR A 1 413 ? 26.056 1.124 -42.809 1.00 94.75 413 TYR A C 1
ATOM 3257 O O . TYR A 1 413 ? 25.558 1.932 -43.596 1.00 94.75 413 TYR A O 1
ATOM 3265 N N . VAL A 1 414 ? 27.269 1.281 -42.286 1.00 92.69 414 VAL A N 1
ATOM 3266 C CA . VAL A 1 414 ? 28.190 2.363 -42.625 1.00 92.69 414 VAL A CA 1
ATOM 3267 C C . VAL A 1 414 ? 29.148 1.848 -43.691 1.00 92.69 414 VAL A C 1
ATOM 3269 O O . VAL A 1 414 ? 29.961 0.962 -43.428 1.00 92.69 414 VAL A O 1
ATOM 3272 N N . VAL A 1 415 ? 29.055 2.409 -44.899 1.00 92.00 415 VAL A N 1
ATOM 3273 C CA . VAL A 1 415 ? 29.945 2.061 -46.014 1.00 92.00 415 VAL A CA 1
ATOM 3274 C C . VAL A 1 415 ? 31.380 2.448 -45.640 1.00 92.00 415 VAL A C 1
ATOM 3276 O O . VAL A 1 415 ? 31.650 3.633 -45.435 1.00 92.00 415 VAL A O 1
ATOM 3279 N N . PRO A 1 416 ? 32.314 1.488 -45.537 1.00 91.69 416 PRO A N 1
ATOM 3280 C CA . PRO A 1 416 ? 33.693 1.811 -45.235 1.00 91.69 416 PRO A CA 1
ATOM 3281 C C . PRO A 1 416 ? 34.386 2.391 -46.460 1.00 91.69 416 PRO A C 1
ATOM 3283 O O . PRO A 1 416 ? 34.042 2.101 -47.612 1.00 91.69 416 PRO A O 1
ATOM 3286 N N . THR A 1 417 ? 35.413 3.181 -46.190 1.00 92.06 417 THR A N 1
ATOM 3287 C CA . THR A 1 417 ? 36.214 3.842 -47.208 1.00 92.06 417 THR A CA 1
ATOM 3288 C C . THR A 1 417 ? 37.683 3.448 -47.095 1.00 92.06 417 THR A C 1
ATOM 3290 O O . THR A 1 417 ? 38.152 2.969 -46.059 1.00 92.06 417 THR A O 1
ATOM 3293 N N . THR A 1 418 ? 38.423 3.602 -48.188 1.00 93.56 418 THR A N 1
ATOM 3294 C CA . THR A 1 418 ? 39.874 3.425 -48.214 1.00 93.56 418 THR A CA 1
ATOM 3295 C C . THR A 1 418 ? 40.520 4.396 -49.192 1.00 93.56 418 THR A C 1
ATOM 3297 O O . THR A 1 418 ? 39.855 4.942 -50.074 1.00 93.56 418 THR A O 1
ATOM 3300 N N . ASP A 1 419 ? 41.830 4.571 -49.064 1.00 93.62 419 ASP A N 1
ATOM 3301 C CA . ASP A 1 419 ? 42.606 5.337 -50.026 1.00 93.62 419 ASP A CA 1
ATOM 3302 C C . ASP A 1 419 ? 43.045 4.422 -51.170 1.00 93.62 419 ASP A C 1
ATOM 3304 O O . ASP A 1 419 ? 43.678 3.386 -50.955 1.00 93.62 419 ASP A O 1
ATOM 3308 N N . ILE A 1 420 ? 42.746 4.824 -52.403 1.00 94.50 420 ILE A N 1
ATOM 3309 C CA . ILE A 1 420 ? 43.238 4.163 -53.610 1.00 94.50 420 ILE A CA 1
ATOM 3310 C C . ILE A 1 420 ? 44.405 4.971 -54.157 1.00 94.50 420 ILE A C 1
ATOM 3312 O O . ILE A 1 420 ? 44.274 6.152 -54.477 1.00 94.50 420 ILE A O 1
ATOM 3316 N N . THR A 1 421 ? 45.550 4.318 -54.317 1.00 93.94 421 THR A N 1
ATOM 3317 C CA . THR A 1 421 ? 46.734 4.920 -54.932 1.00 93.94 421 THR A CA 1
ATOM 3318 C C . THR A 1 421 ? 46.852 4.498 -56.388 1.00 93.94 421 THR A C 1
ATOM 3320 O O . THR A 1 421 ? 46.422 3.420 -56.788 1.00 93.94 421 THR A O 1
ATOM 3323 N N . VAL A 1 422 ? 47.439 5.363 -57.201 1.00 94.69 422 VAL A N 1
ATOM 3324 C CA . VAL A 1 422 ? 47.768 5.103 -58.597 1.00 94.69 422 VAL A CA 1
ATOM 3325 C C . VAL A 1 422 ? 49.262 5.293 -58.753 1.00 94.69 422 VAL A C 1
ATOM 3327 O O . VAL A 1 422 ? 49.796 6.290 -58.272 1.00 94.69 422 VAL A O 1
ATOM 3330 N N . SER A 1 423 ? 49.929 4.377 -59.447 1.00 93.25 423 SER A N 1
ATOM 3331 C CA . SER A 1 423 ? 51.348 4.500 -59.784 1.00 93.25 423 SER A CA 1
ATOM 3332 C C . SER A 1 423 ? 51.585 4.219 -61.263 1.00 93.25 423 SER A C 1
ATOM 3334 O O . SER A 1 423 ? 50.987 3.312 -61.843 1.00 93.25 423 SER A O 1
ATOM 3336 N N . THR A 1 424 ? 52.445 5.022 -61.891 1.00 91.25 424 THR A N 1
ATOM 3337 C CA . THR A 1 424 ? 52.681 4.971 -63.340 1.00 91.25 424 THR A CA 1
ATOM 3338 C C . THR A 1 424 ? 54.100 4.513 -63.666 1.00 91.25 424 THR A C 1
ATOM 3340 O O . THR A 1 424 ? 55.076 5.201 -63.364 1.00 91.25 424 THR A O 1
ATOM 3343 N N . GLU A 1 425 ? 54.213 3.391 -64.370 1.00 91.00 425 GLU A N 1
ATOM 3344 C CA . GLU A 1 425 ? 55.450 2.878 -64.950 1.00 91.00 425 GLU A CA 1
ATOM 3345 C C . GLU A 1 425 ? 55.579 3.294 -66.423 1.00 91.00 425 GLU A C 1
ATOM 3347 O O . GLU A 1 425 ? 54.620 3.254 -67.195 1.00 91.00 425 GLU A O 1
ATOM 3352 N N . TRP A 1 426 ? 56.788 3.691 -66.825 1.00 89.56 426 TRP A N 1
ATOM 3353 C CA . TRP A 1 426 ? 57.086 4.178 -68.172 1.00 89.56 426 TRP A CA 1
ATOM 3354 C C . TRP A 1 426 ? 58.178 3.313 -68.807 1.00 89.56 426 TRP A C 1
ATOM 3356 O O . TRP A 1 426 ? 59.326 3.339 -68.365 1.00 89.56 426 TRP A O 1
ATOM 3366 N N . LEU A 1 427 ? 57.832 2.564 -69.854 1.00 90.44 427 LEU A N 1
ATOM 3367 C CA . LEU A 1 427 ? 58.713 1.597 -70.514 1.00 90.44 427 LEU A CA 1
ATOM 3368 C C . LEU A 1 427 ? 59.247 2.113 -71.855 1.00 90.44 427 LEU A C 1
ATOM 3370 O O . LEU A 1 427 ? 58.556 2.819 -72.589 1.00 90.44 427 LEU A O 1
ATOM 3374 N N . ASN A 1 428 ? 60.462 1.687 -72.215 1.00 85.88 428 ASN A N 1
ATOM 3375 C CA . ASN A 1 428 ? 61.067 1.865 -73.546 1.00 85.88 428 ASN A CA 1
ATOM 3376 C C . ASN A 1 428 ? 61.298 3.325 -74.004 1.00 85.88 428 ASN A C 1
ATOM 3378 O O . ASN A 1 428 ? 61.560 3.560 -75.183 1.00 85.88 428 ASN A O 1
ATOM 3382 N N . GLY A 1 429 ? 61.241 4.301 -73.090 1.00 81.19 429 GLY A N 1
ATOM 3383 C CA . GLY A 1 429 ? 61.385 5.737 -73.379 1.00 81.19 429 GLY A CA 1
ATOM 3384 C C . GLY A 1 429 ? 62.461 6.441 -72.548 1.00 81.19 429 GLY A C 1
ATOM 3385 O O . GLY A 1 429 ? 62.255 7.572 -72.110 1.00 81.19 429 GLY A O 1
ATOM 3386 N N . GLU A 1 430 ? 63.591 5.781 -72.279 1.00 83.94 430 GLU A N 1
ATOM 3387 C CA . GLU A 1 430 ? 64.700 6.378 -71.520 1.00 83.94 430 GLU A CA 1
ATOM 3388 C C . GLU A 1 430 ? 65.151 7.715 -72.143 1.00 83.94 430 GLU A C 1
ATOM 3390 O O . GLU A 1 430 ? 65.471 7.793 -73.329 1.00 83.94 430 GLU A O 1
ATOM 3395 N N . GLY A 1 431 ? 65.154 8.787 -71.342 1.00 79.00 431 GLY A N 1
ATOM 3396 C CA . GLY A 1 431 ? 65.504 10.143 -71.788 1.00 79.00 431 GLY A CA 1
ATOM 3397 C C . GLY A 1 431 ? 64.385 10.918 -72.502 1.00 79.00 431 GLY A C 1
ATOM 3398 O O . GLY A 1 431 ? 64.611 12.060 -72.901 1.00 79.00 431 GLY A O 1
ATOM 3399 N N . VAL A 1 432 ? 63.185 10.345 -72.645 1.00 82.50 432 VAL A N 1
ATOM 3400 C CA . VAL A 1 432 ? 62.008 11.019 -73.216 1.00 82.50 432 VAL A CA 1
ATOM 3401 C C . VAL A 1 432 ? 61.204 11.702 -72.107 1.00 82.50 432 VAL A C 1
ATOM 3403 O O . VAL A 1 432 ? 60.957 11.119 -71.052 1.00 82.50 432 VAL A O 1
ATOM 3406 N N . SER A 1 433 ? 60.777 12.947 -72.345 1.00 83.62 433 SER A N 1
ATOM 3407 C CA . SER A 1 433 ? 59.932 13.685 -71.398 1.00 83.62 433 SER A CA 1
ATOM 3408 C C . SER A 1 433 ? 58.586 12.981 -71.188 1.00 83.62 433 SER A C 1
ATOM 3410 O O . SER A 1 433 ? 57.947 12.540 -72.151 1.00 83.62 433 SER A O 1
ATOM 3412 N N . LYS A 1 434 ? 58.151 12.888 -69.929 1.00 86.62 434 LYS A N 1
ATOM 3413 C CA . LYS A 1 434 ? 56.856 12.319 -69.541 1.00 86.62 434 LYS A CA 1
ATOM 3414 C C . LYS A 1 434 ? 55.794 13.425 -69.597 1.00 86.62 434 LYS A C 1
ATOM 3416 O O . LYS A 1 434 ? 56.022 14.490 -69.021 1.00 86.62 434 LYS A O 1
ATOM 3421 N N . PRO A 1 435 ? 54.659 13.225 -70.285 1.00 84.19 435 PRO A N 1
ATOM 3422 C CA . PRO A 1 435 ? 53.584 14.210 -70.286 1.00 84.19 435 PRO A CA 1
ATOM 3423 C C . PRO A 1 435 ? 52.925 14.298 -68.901 1.00 84.19 435 PRO A C 1
ATOM 3425 O O . PRO A 1 435 ? 52.849 13.305 -68.178 1.00 84.19 435 PRO A O 1
ATOM 3428 N N . GLY A 1 436 ? 52.406 15.477 -68.553 1.00 84.25 436 GLY A N 1
ATOM 3429 C CA . GLY A 1 436 ? 51.494 15.615 -67.418 1.00 84.25 436 GLY A CA 1
ATOM 3430 C C . GLY A 1 436 ? 50.185 14.894 -67.732 1.00 84.25 436 GLY A C 1
ATOM 3431 O O . GLY A 1 436 ? 49.600 15.115 -68.793 1.00 84.25 436 GLY A O 1
ATOM 3432 N N . THR A 1 437 ? 49.738 14.021 -66.833 1.00 89.19 437 THR A N 1
ATOM 3433 C CA . THR A 1 437 ? 48.518 13.232 -67.037 1.00 89.19 437 THR A CA 1
ATOM 3434 C C . THR A 1 437 ? 47.529 13.449 -65.906 1.00 89.19 437 THR A C 1
ATOM 3436 O O . THR A 1 437 ? 47.899 13.808 -64.787 1.00 89.19 437 THR A O 1
ATOM 3439 N N . THR A 1 438 ? 46.255 13.242 -66.212 1.00 91.44 438 THR A N 1
ATOM 3440 C CA . THR A 1 438 ? 45.189 13.169 -65.214 1.00 91.44 438 THR A CA 1
ATOM 3441 C C . THR A 1 438 ? 44.559 11.792 -65.270 1.00 91.44 438 THR A C 1
ATOM 3443 O O . THR A 1 438 ? 44.498 11.163 -66.329 1.00 91.44 438 THR A O 1
ATOM 3446 N N . VAL A 1 439 ? 44.103 11.306 -64.125 1.00 94.69 439 VAL A N 1
ATOM 3447 C CA . VAL A 1 439 ? 43.409 10.027 -64.002 1.00 94.69 439 VAL A CA 1
ATOM 3448 C C . VAL A 1 439 ? 41.990 10.272 -63.516 1.00 94.69 439 VAL A C 1
ATOM 3450 O O . VAL A 1 439 ? 41.750 11.091 -62.634 1.00 94.69 439 VAL A O 1
ATOM 3453 N N . THR A 1 440 ? 41.034 9.598 -64.141 1.00 96.06 440 THR A N 1
ATOM 3454 C CA . THR A 1 440 ? 39.628 9.569 -63.726 1.00 96.06 440 THR A CA 1
ATOM 3455 C C . THR A 1 440 ? 39.358 8.226 -63.068 1.00 96.06 440 THR A C 1
ATOM 3457 O O . THR A 1 440 ? 39.634 7.203 -63.697 1.00 96.06 440 THR A O 1
ATOM 3460 N N . LEU A 1 441 ? 38.852 8.222 -61.834 1.00 96.81 441 LEU A N 1
ATOM 3461 C CA . LEU A 1 441 ? 38.478 6.986 -61.149 1.00 96.81 441 LEU A CA 1
ATOM 3462 C C . LEU A 1 441 ? 37.225 6.406 -61.810 1.00 96.81 441 LEU A C 1
ATOM 3464 O O . LEU A 1 441 ? 36.248 7.118 -62.042 1.00 96.81 441 LEU A O 1
ATOM 3468 N N . MET A 1 442 ? 37.262 5.117 -62.123 1.00 96.75 442 MET A N 1
ATOM 3469 C CA . MET A 1 442 ? 36.151 4.394 -62.728 1.00 96.75 442 MET A CA 1
ATOM 3470 C C . MET A 1 442 ? 35.718 3.269 -61.797 1.00 96.75 442 MET A C 1
ATOM 3472 O O . MET A 1 442 ? 36.561 2.522 -61.304 1.00 96.75 442 MET A O 1
ATOM 3476 N N . VAL A 1 443 ? 34.413 3.122 -61.600 1.00 96.50 443 VAL A N 1
ATOM 3477 C CA . VAL A 1 443 ? 33.801 2.050 -60.812 1.00 96.50 443 VAL A CA 1
ATOM 3478 C C . VAL A 1 443 ? 33.012 1.128 -61.732 1.00 96.50 443 VAL A C 1
ATOM 3480 O O . VAL A 1 443 ? 32.425 1.572 -62.720 1.00 96.50 443 VAL A O 1
ATOM 3483 N N . LYS A 1 444 ? 33.035 -0.169 -61.442 1.00 95.44 444 LYS A N 1
ATOM 3484 C CA . LYS A 1 444 ? 32.269 -1.168 -62.185 1.00 95.44 444 LYS A CA 1
ATOM 3485 C C . LYS A 1 444 ? 30.805 -1.141 -61.745 1.00 95.44 444 LYS A C 1
ATOM 3487 O O . LYS A 1 444 ? 30.528 -1.296 -60.559 1.00 95.44 444 LYS A O 1
ATOM 3492 N N . ASP A 1 445 ? 29.890 -0.941 -62.685 1.00 92.19 445 ASP A N 1
ATOM 3493 C CA . ASP A 1 445 ? 28.448 -0.987 -62.443 1.00 92.19 445 ASP A CA 1
ATOM 3494 C C . ASP A 1 445 ? 27.909 -2.432 -62.384 1.00 92.19 445 ASP A C 1
ATOM 3496 O O . ASP A 1 445 ? 28.645 -3.413 -62.546 1.00 92.19 445 ASP A O 1
ATOM 3500 N N . SER A 1 446 ? 26.602 -2.572 -62.150 1.00 86.31 446 SER A N 1
ATOM 3501 C CA . SER A 1 446 ? 25.913 -3.867 -62.069 1.00 86.31 446 SER A CA 1
ATOM 3502 C C . SER A 1 446 ? 25.841 -4.623 -63.402 1.00 86.31 446 SER A C 1
ATOM 3504 O O . SER A 1 446 ? 25.656 -5.840 -63.399 1.00 86.31 446 SER A O 1
ATOM 3506 N N . GLU A 1 447 ? 26.014 -3.940 -64.536 1.00 89.75 447 GLU A N 1
ATOM 3507 C CA . GLU A 1 447 ? 26.108 -4.550 -65.868 1.00 89.75 447 GLU A CA 1
ATOM 3508 C C . GLU A 1 447 ? 27.539 -5.023 -66.181 1.00 89.75 447 GLU A C 1
ATOM 3510 O O . GLU A 1 447 ? 27.776 -5.698 -67.185 1.00 89.75 447 GLU A O 1
ATOM 3515 N N . GLY A 1 448 ? 28.495 -4.711 -65.301 1.00 87.69 448 GLY A N 1
ATOM 3516 C CA . GLY A 1 448 ? 29.904 -5.050 -65.442 1.00 87.69 448 GLY A CA 1
ATOM 3517 C C . GLY A 1 448 ? 30.707 -4.031 -66.251 1.00 87.69 448 GLY A C 1
ATOM 3518 O O . GLY A 1 448 ? 31.867 -4.310 -66.566 1.00 87.69 448 GLY A O 1
ATOM 3519 N N . ASN A 1 449 ? 30.132 -2.873 -66.579 1.00 93.44 449 ASN A N 1
ATOM 3520 C CA . ASN A 1 449 ? 30.794 -1.803 -67.316 1.00 93.44 449 ASN A CA 1
ATOM 3521 C C . ASN A 1 449 ? 31.463 -0.812 -66.357 1.00 93.44 449 ASN A C 1
ATOM 3523 O O . ASN A 1 449 ? 30.975 -0.550 -65.263 1.00 93.44 449 ASN A O 1
ATOM 3527 N N . PHE A 1 450 ? 32.588 -0.229 -66.772 1.00 94.88 450 PHE A N 1
ATOM 3528 C CA . PHE A 1 450 ? 33.238 0.830 -66.001 1.00 94.88 450 PHE A CA 1
ATOM 3529 C C . PHE A 1 450 ? 32.631 2.193 -66.324 1.00 94.88 450 PHE A C 1
ATOM 3531 O O . PHE A 1 450 ? 32.726 2.673 -67.456 1.00 94.88 450 PHE A O 1
ATOM 3538 N N . VAL A 1 451 ? 32.072 2.837 -65.304 1.00 95.44 451 VAL A N 1
ATOM 3539 C CA . VAL A 1 451 ? 31.516 4.193 -65.358 1.00 95.44 451 VAL A CA 1
ATOM 3540 C C . VAL A 1 451 ? 32.326 5.137 -64.462 1.00 95.44 451 VAL A C 1
ATOM 3542 O O . VAL A 1 451 ? 32.992 4.667 -63.537 1.00 95.44 451 VAL A O 1
ATOM 3545 N N . PRO A 1 452 ? 32.342 6.458 -64.723 1.00 95.75 452 PRO A N 1
ATOM 3546 C CA . PRO A 1 452 ? 33.066 7.394 -63.868 1.00 95.75 452 PRO A CA 1
ATOM 3547 C C . PRO A 1 452 ? 32.536 7.350 -62.433 1.00 95.75 452 PRO A C 1
ATOM 3549 O O . PRO A 1 452 ? 31.329 7.464 -62.222 1.00 95.75 452 PRO A O 1
ATOM 3552 N N . ALA A 1 453 ? 33.432 7.198 -61.457 1.00 93.81 453 ALA A N 1
ATOM 3553 C CA . ALA A 1 453 ? 33.075 7.317 -60.051 1.00 93.81 453 ALA A CA 1
ATOM 3554 C C . ALA A 1 453 ? 32.702 8.773 -59.749 1.00 93.81 453 ALA A C 1
ATOM 3556 O O . ALA A 1 453 ? 33.370 9.703 -60.220 1.00 93.81 453 ALA A O 1
ATOM 3557 N N . LEU A 1 454 ? 31.622 8.955 -58.994 1.00 92.38 454 LEU A N 1
ATOM 3558 C CA . LEU A 1 454 ? 31.087 10.263 -58.645 1.00 92.38 454 LEU A CA 1
ATOM 3559 C C . LEU A 1 454 ? 31.311 10.542 -57.158 1.00 92.38 454 LEU A C 1
ATOM 3561 O O . LEU A 1 454 ? 31.230 9.618 -56.349 1.00 92.38 454 LEU A O 1
ATOM 3565 N N . ASP A 1 455 ? 31.600 11.794 -56.818 1.00 86.12 455 ASP A N 1
ATOM 3566 C CA . ASP A 1 455 ? 31.576 12.270 -55.435 1.00 86.12 455 ASP A CA 1
ATOM 3567 C C . ASP A 1 455 ? 30.130 12.478 -54.941 1.00 86.12 455 ASP A C 1
ATOM 3569 O O . ASP A 1 455 ? 29.160 12.264 -55.676 1.00 86.12 455 ASP A O 1
ATOM 3573 N N . GLU A 1 456 ? 29.975 12.902 -53.685 1.00 82.44 456 GLU A N 1
ATOM 3574 C CA . GLU A 1 456 ? 28.663 13.167 -53.075 1.00 82.44 456 GLU A CA 1
ATOM 3575 C C . GLU A 1 456 ? 27.851 14.249 -53.813 1.00 82.44 456 GLU A C 1
ATOM 3577 O O . GLU A 1 456 ? 26.622 14.273 -53.731 1.00 82.44 456 GLU A O 1
ATOM 3582 N N . GLU A 1 457 ? 28.515 15.129 -54.565 1.00 87.31 457 GLU A N 1
ATOM 3583 C CA . GLU A 1 457 ? 27.895 16.199 -55.351 1.00 87.31 457 GLU A CA 1
ATOM 3584 C C . GLU A 1 457 ? 27.535 15.745 -56.779 1.00 87.31 457 GLU A C 1
ATOM 3586 O O . GLU A 1 457 ? 26.930 16.499 -57.546 1.00 87.31 457 GLU A O 1
ATOM 3591 N N . GLY A 1 458 ? 27.872 14.504 -57.142 1.00 85.62 458 GLY A N 1
ATOM 3592 C CA . GLY A 1 458 ? 27.645 13.939 -58.468 1.00 85.62 458 GLY A CA 1
ATOM 3593 C C . GLY A 1 458 ? 28.704 14.333 -59.502 1.00 85.62 458 GLY A C 1
ATOM 3594 O O . GLY A 1 458 ? 28.493 14.115 -60.699 1.00 85.62 458 GLY A O 1
ATOM 3595 N N . ASN A 1 459 ? 29.836 14.904 -59.084 1.00 90.06 459 ASN A N 1
ATOM 3596 C CA . ASN A 1 459 ? 30.937 15.244 -59.978 1.00 90.06 459 ASN A CA 1
ATOM 3597 C C . ASN A 1 459 ? 31.868 14.049 -60.177 1.00 90.06 459 ASN A C 1
ATOM 3599 O O . ASN A 1 459 ? 32.113 13.254 -59.276 1.00 90.06 459 ASN A O 1
ATOM 3603 N N . THR A 1 460 ? 32.448 13.941 -61.371 1.00 92.88 460 THR A N 1
ATOM 3604 C CA . THR A 1 460 ? 33.440 12.904 -61.662 1.00 92.88 460 THR A CA 1
ATOM 3605 C C . THR A 1 460 ? 34.722 13.101 -60.855 1.00 92.88 460 THR A C 1
ATOM 3607 O O . THR A 1 460 ? 35.374 14.142 -60.956 1.00 92.88 460 THR A O 1
ATOM 3610 N N . ILE A 1 461 ? 35.139 12.055 -60.143 1.00 93.12 461 ILE A N 1
ATOM 3611 C CA . ILE A 1 461 ? 36.359 12.052 -59.336 1.00 93.12 461 ILE A CA 1
ATOM 3612 C C . ILE A 1 461 ? 37.586 11.954 -60.254 1.00 93.12 461 ILE A C 1
ATOM 3614 O O . ILE A 1 461 ? 37.784 10.971 -60.979 1.00 93.12 461 ILE A O 1
ATOM 3618 N N . THR A 1 462 ? 38.440 12.980 -60.224 1.00 92.62 462 THR A N 1
ATOM 3619 C CA . THR A 1 462 ? 39.680 13.041 -61.013 1.00 92.62 462 THR A CA 1
ATOM 3620 C C . THR A 1 462 ? 40.863 13.482 -60.158 1.00 92.62 462 THR A C 1
ATOM 3622 O O . THR A 1 462 ? 40.701 14.279 -59.239 1.00 92.62 462 THR A O 1
ATOM 3625 N N . ALA A 1 463 ? 42.059 12.984 -60.474 1.00 92.38 463 ALA A N 1
ATOM 3626 C CA . ALA A 1 463 ? 43.302 13.377 -59.818 1.00 92.38 463 ALA A CA 1
ATOM 3627 C C . ALA A 1 463 ? 44.389 13.705 -60.851 1.00 92.38 463 ALA A C 1
ATOM 3629 O O . ALA A 1 463 ? 44.481 13.079 -61.913 1.00 92.38 463 ALA A O 1
ATOM 3630 N N . VAL A 1 464 ? 45.216 14.707 -60.547 1.00 88.75 464 VAL A N 1
ATOM 3631 C CA . VAL A 1 464 ? 46.413 15.035 -61.334 1.00 88.75 464 VAL A CA 1
ATOM 3632 C C . VAL A 1 464 ? 47.547 14.125 -60.878 1.00 88.75 464 VAL A C 1
ATOM 3634 O O . VAL A 1 464 ? 47.774 13.988 -59.678 1.00 88.75 464 VAL A O 1
ATOM 3637 N N . VAL A 1 465 ? 48.251 13.509 -61.827 1.00 88.31 465 VAL A N 1
ATOM 3638 C CA . VAL A 1 465 ? 49.416 12.669 -61.529 1.00 88.31 465 VAL A CA 1
ATOM 3639 C C . VAL A 1 465 ? 50.617 13.563 -61.216 1.00 88.31 465 VAL A C 1
ATOM 3641 O O . VAL A 1 465 ? 50.906 14.495 -61.969 1.00 88.31 465 VAL A O 1
ATOM 3644 N N . ASP A 1 466 ? 51.300 13.291 -60.105 1.00 88.12 466 ASP A N 1
ATOM 3645 C CA . ASP A 1 466 ? 52.452 14.063 -59.639 1.00 88.12 466 ASP A CA 1
ATOM 3646 C C . ASP A 1 466 ? 53.720 13.843 -60.495 1.00 88.12 466 ASP A C 1
ATOM 3648 O O . ASP A 1 466 ? 53.762 13.025 -61.418 1.00 88.12 466 ASP A O 1
ATOM 3652 N N . GLU A 1 467 ? 54.793 14.577 -60.179 1.00 80.31 467 GLU A N 1
ATOM 3653 C CA . GLU A 1 467 ? 56.084 14.484 -60.884 1.00 80.31 467 GLU A CA 1
ATOM 3654 C C . GLU A 1 467 ? 56.742 13.093 -60.778 1.00 80.31 467 GLU A C 1
ATOM 3656 O O . GLU A 1 467 ? 57.559 12.720 -61.627 1.00 80.31 467 GLU A O 1
ATOM 3661 N N . ASN A 1 468 ? 56.367 12.307 -59.765 1.00 80.81 468 ASN A N 1
ATOM 3662 C CA . ASN A 1 468 ? 56.852 10.950 -59.534 1.00 80.81 468 ASN A CA 1
ATOM 3663 C C . ASN A 1 468 ? 55.993 9.887 -60.240 1.00 80.81 468 ASN A C 1
ATOM 3665 O O . ASN A 1 468 ? 56.385 8.720 -60.271 1.00 80.81 468 ASN A O 1
ATOM 3669 N N . GLY A 1 469 ? 54.873 10.273 -60.857 1.00 80.94 469 GLY A N 1
ATOM 3670 C CA . GLY A 1 469 ? 53.963 9.368 -61.552 1.00 80.94 469 GLY A CA 1
ATOM 3671 C C . GLY A 1 469 ? 52.852 8.789 -60.673 1.00 80.94 469 GLY A C 1
ATOM 3672 O O . GLY A 1 469 ? 52.243 7.800 -61.090 1.00 80.94 469 GLY A O 1
ATOM 3673 N N . ASN A 1 470 ? 52.581 9.376 -59.503 1.00 89.19 470 ASN A N 1
ATOM 3674 C CA . ASN A 1 470 ? 51.607 8.880 -58.533 1.00 89.19 470 ASN A CA 1
ATOM 3675 C C . ASN A 1 470 ? 50.383 9.799 -58.375 1.00 89.19 470 ASN A C 1
ATOM 3677 O O . ASN A 1 470 ? 50.457 11.005 -58.605 1.00 89.19 470 ASN A O 1
ATOM 3681 N N . ALA A 1 471 ? 49.256 9.226 -57.955 1.00 92.75 471 ALA A N 1
ATOM 3682 C CA . ALA A 1 471 ? 48.062 9.954 -57.517 1.00 92.75 471 ALA A CA 1
ATOM 3683 C C . ALA A 1 471 ? 47.350 9.180 -56.395 1.00 92.75 471 ALA A C 1
ATOM 3685 O O . ALA A 1 471 ? 47.515 7.966 -56.294 1.00 92.75 471 ALA A O 1
ATOM 3686 N N . THR A 1 472 ? 46.539 9.861 -55.585 1.00 93.12 472 THR A N 1
ATOM 3687 C CA . THR A 1 472 ? 45.751 9.232 -54.513 1.00 93.12 472 THR A CA 1
ATOM 3688 C C . THR A 1 472 ? 44.314 9.733 -54.564 1.00 93.12 472 THR A C 1
ATOM 3690 O O . THR A 1 472 ? 44.081 10.936 -54.673 1.00 93.12 472 THR A O 1
ATOM 3693 N N . PHE A 1 473 ? 43.365 8.808 -54.467 1.00 94.38 473 PHE A N 1
ATOM 3694 C CA . PHE A 1 473 ? 41.959 9.070 -54.193 1.00 94.38 473 PHE A CA 1
ATOM 3695 C C . PHE A 1 473 ? 41.696 8.691 -52.739 1.00 94.38 473 PHE A C 1
ATOM 3697 O O . PHE A 1 473 ? 41.964 7.552 -52.364 1.00 94.38 473 PHE A O 1
ATOM 3704 N N . THR A 1 474 ? 41.218 9.632 -51.931 1.00 92.38 474 THR A N 1
ATOM 3705 C CA . THR A 1 474 ? 40.917 9.396 -50.515 1.00 92.38 474 THR A CA 1
ATOM 3706 C C . THR A 1 474 ? 39.444 9.089 -50.312 1.00 92.38 474 THR A C 1
ATOM 3708 O O . THR A 1 474 ? 38.620 9.454 -51.151 1.00 92.38 474 THR A O 1
ATOM 3711 N N . ASP A 1 475 ? 39.122 8.435 -49.198 1.00 90.69 475 ASP A N 1
ATOM 3712 C CA . ASP A 1 475 ? 37.743 8.147 -48.782 1.00 90.69 475 ASP A CA 1
ATOM 3713 C C . ASP A 1 475 ? 36.900 7.436 -49.860 1.00 90.69 475 ASP A C 1
ATOM 3715 O O . ASP A 1 475 ? 35.694 7.647 -49.983 1.00 90.69 475 ASP A O 1
ATOM 3719 N N . VAL A 1 476 ? 37.525 6.557 -50.649 1.00 93.19 476 VAL A N 1
ATOM 3720 C CA . VAL A 1 476 ? 36.825 5.826 -51.708 1.00 93.19 476 VAL A CA 1
ATOM 3721 C C . VAL A 1 476 ? 36.001 4.695 -51.090 1.00 93.19 476 VAL A C 1
ATOM 3723 O O . VAL A 1 476 ? 36.582 3.851 -50.401 1.00 93.19 476 VAL A O 1
ATOM 3726 N N . PRO A 1 477 ? 34.681 4.616 -51.350 1.00 93.56 477 PRO A N 1
ATOM 3727 C CA . PRO A 1 477 ? 33.848 3.506 -50.897 1.00 93.56 477 PRO A CA 1
ATOM 3728 C C . PRO A 1 477 ? 34.416 2.162 -51.348 1.00 93.56 477 PRO A C 1
ATOM 3730 O O . PRO A 1 477 ? 34.736 1.976 -52.516 1.00 93.56 477 PRO A O 1
ATOM 3733 N N . VAL A 1 478 ? 34.537 1.190 -50.449 1.00 92.81 478 VAL A N 1
ATOM 3734 C CA . VAL A 1 478 ? 35.015 -0.150 -50.846 1.00 92.81 478 VAL A CA 1
ATOM 3735 C C . VAL A 1 478 ? 33.876 -1.105 -51.206 1.00 92.81 478 VAL A C 1
ATOM 3737 O O . VAL A 1 478 ? 34.110 -2.162 -51.795 1.00 92.81 478 VAL A O 1
ATOM 3740 N N . THR A 1 479 ? 32.641 -0.724 -50.888 1.00 93.62 479 THR A N 1
ATOM 3741 C CA . THR A 1 479 ? 31.405 -1.466 -51.151 1.00 93.62 479 THR A CA 1
ATOM 3742 C C . THR A 1 479 ? 30.289 -0.531 -51.608 1.00 93.62 479 THR A C 1
ATOM 3744 O O . THR A 1 479 ? 30.353 0.681 -51.401 1.00 93.62 479 THR A O 1
ATOM 3747 N N . ASP A 1 480 ? 29.245 -1.096 -52.211 1.00 91.44 480 ASP A N 1
ATOM 3748 C CA . ASP A 1 480 ? 27.969 -0.400 -52.375 1.00 91.44 480 ASP A CA 1
ATOM 3749 C C . ASP A 1 480 ? 27.179 -0.337 -51.050 1.00 91.44 480 ASP A C 1
ATOM 3751 O O . ASP A 1 480 ? 27.602 -0.856 -50.010 1.00 91.44 480 ASP A O 1
ATOM 3755 N N . LYS A 1 481 ? 25.997 0.290 -51.091 1.00 90.56 481 LYS A N 1
ATOM 3756 C CA . LYS A 1 481 ? 25.078 0.394 -49.946 1.00 90.56 481 LYS A CA 1
ATOM 3757 C C . LYS A 1 481 ? 24.582 -0.962 -49.429 1.00 90.56 481 LYS A C 1
ATOM 3759 O O . LYS A 1 481 ? 24.143 -1.041 -48.291 1.00 90.56 481 LYS A O 1
ATOM 3764 N N . ASP A 1 482 ? 24.637 -2.012 -50.242 1.00 90.88 482 ASP A N 1
ATOM 3765 C CA . ASP A 1 482 ? 24.177 -3.356 -49.893 1.00 90.88 482 ASP A CA 1
ATOM 3766 C C . ASP A 1 482 ? 25.348 -4.233 -49.406 1.00 90.88 482 ASP A C 1
ATOM 3768 O O . ASP A 1 482 ? 25.150 -5.400 -49.066 1.00 90.88 482 ASP A O 1
ATOM 3772 N N . GLY A 1 483 ? 26.562 -3.671 -49.329 1.00 90.06 483 GLY A N 1
ATOM 3773 C CA . GLY A 1 483 ? 27.776 -4.339 -48.865 1.00 90.06 483 GLY A CA 1
ATOM 3774 C C . GLY A 1 483 ? 28.520 -5.135 -49.934 1.00 90.06 483 GLY A C 1
ATOM 3775 O O . GLY A 1 483 ? 29.466 -5.853 -49.608 1.00 90.06 483 GLY A O 1
ATOM 3776 N N . ASN A 1 484 ? 28.130 -5.037 -51.207 1.00 90.94 484 ASN A N 1
ATOM 3777 C CA . ASN A 1 484 ? 28.837 -5.727 -52.281 1.00 90.94 484 ASN A CA 1
ATOM 3778 C C . ASN A 1 484 ? 30.159 -5.014 -52.574 1.00 90.94 484 ASN A C 1
ATOM 3780 O O . ASN A 1 484 ? 30.145 -3.801 -52.792 1.00 90.94 484 ASN A O 1
ATOM 3784 N N . PRO A 1 485 ? 31.305 -5.719 -52.633 1.00 92.94 485 PRO A N 1
ATOM 3785 C CA . PRO A 1 485 ? 32.573 -5.039 -52.841 1.00 92.94 485 PRO A CA 1
ATOM 3786 C C . PRO A 1 485 ? 32.713 -4.467 -54.252 1.00 92.94 485 PRO A C 1
ATOM 3788 O O . PRO A 1 485 ? 32.522 -5.174 -55.249 1.00 92.94 485 PRO A O 1
ATOM 3791 N N . LEU A 1 486 ? 33.109 -3.199 -54.321 1.00 93.88 486 LEU A N 1
ATOM 3792 C CA . LEU A 1 486 ? 33.264 -2.450 -55.560 1.00 93.88 486 LEU A CA 1
ATOM 3793 C C . LEU A 1 486 ? 34.594 -2.777 -56.243 1.00 93.88 486 LEU A C 1
ATOM 3795 O O . LEU A 1 486 ? 35.601 -3.098 -55.611 1.00 93.88 486 LEU A O 1
ATOM 3799 N N . THR A 1 487 ? 34.582 -2.717 -57.573 1.00 95.44 487 THR A N 1
ATOM 3800 C CA . THR A 1 487 ? 35.773 -2.905 -58.408 1.00 95.44 487 THR A CA 1
ATOM 3801 C C . THR A 1 487 ? 36.111 -1.590 -59.086 1.00 95.44 487 THR A C 1
ATOM 3803 O O . THR A 1 487 ? 35.235 -0.965 -59.690 1.00 95.44 487 THR A O 1
ATOM 3806 N N . TYR A 1 488 ? 37.379 -1.199 -59.011 1.00 96.19 488 TYR A N 1
ATOM 3807 C CA . TYR A 1 488 ? 37.875 0.076 -59.508 1.00 96.19 488 TYR A CA 1
ATOM 3808 C C . TYR A 1 488 ? 38.957 -0.096 -60.566 1.00 96.19 488 TYR A C 1
ATOM 3810 O O . TYR A 1 488 ? 39.757 -1.028 -60.532 1.00 96.19 488 TYR A O 1
ATOM 3818 N N . THR A 1 489 ? 39.009 0.856 -61.487 1.00 95.88 489 THR A N 1
ATOM 3819 C CA . THR A 1 489 ? 40.148 1.098 -62.376 1.00 95.88 489 THR A CA 1
ATOM 3820 C C . THR A 1 489 ? 40.262 2.601 -62.629 1.00 95.88 489 THR A C 1
ATOM 3822 O O . THR A 1 489 ? 39.522 3.393 -62.042 1.00 95.88 489 THR A O 1
ATOM 3825 N N . VAL A 1 490 ? 41.175 3.029 -63.498 1.00 96.25 490 VAL A N 1
ATOM 3826 C CA . VAL A 1 490 ? 41.267 4.431 -63.916 1.00 96.25 490 VAL A CA 1
ATOM 3827 C C . VAL A 1 490 ? 41.285 4.568 -65.427 1.00 96.25 490 VAL A C 1
ATOM 3829 O O . VAL A 1 490 ? 41.770 3.702 -66.148 1.00 96.25 490 VAL A O 1
ATOM 3832 N N . VAL A 1 491 ? 40.812 5.712 -65.913 1.00 94.12 491 VAL A N 1
ATOM 3833 C CA . VAL A 1 491 ? 41.084 6.173 -67.277 1.00 94.12 491 VAL A CA 1
ATOM 3834 C C . VAL A 1 491 ? 42.128 7.280 -67.212 1.00 94.12 491 VAL A C 1
ATOM 3836 O O . VAL A 1 491 ? 41.902 8.313 -66.582 1.00 94.12 491 VAL A O 1
ATOM 3839 N N . GLN A 1 492 ? 43.266 7.078 -67.880 1.00 92.81 492 GLN A N 1
ATOM 3840 C CA . GLN A 1 492 ? 44.327 8.080 -67.991 1.00 92.81 492 GLN A CA 1
ATOM 3841 C C . GLN A 1 492 ? 44.096 9.001 -69.200 1.00 92.81 492 GLN A C 1
ATOM 3843 O O . GLN A 1 492 ? 43.871 8.535 -70.317 1.00 92.81 492 GLN A O 1
ATOM 3848 N N . LYS A 1 493 ? 44.201 10.315 -68.987 1.00 90.12 493 LYS A N 1
ATOM 3849 C CA . LYS A 1 493 ? 44.110 11.370 -70.010 1.00 90.12 493 LYS A CA 1
ATOM 3850 C C . LYS A 1 493 ? 45.399 12.198 -70.057 1.00 90.12 493 LYS A C 1
ATOM 3852 O O . LYS A 1 493 ? 46.179 12.206 -69.108 1.00 90.12 493 LYS A O 1
ATOM 3857 N N . GLY A 1 494 ? 45.628 12.900 -71.171 1.00 85.44 494 GLY A N 1
ATOM 3858 C CA . GLY A 1 494 ? 46.828 13.732 -71.381 1.00 85.44 494 GLY A CA 1
ATOM 3859 C C . GLY A 1 494 ? 47.950 13.074 -72.197 1.00 85.44 494 GLY A C 1
ATOM 3860 O O . GLY A 1 494 ? 49.006 13.670 -72.375 1.00 85.44 494 GLY A O 1
ATOM 3861 N N . LEU A 1 495 ? 47.721 11.872 -72.744 1.00 86.12 495 LEU A N 1
ATOM 3862 C CA . LEU A 1 495 ? 48.636 11.226 -73.702 1.00 86.12 495 LEU A CA 1
ATOM 3863 C C . LEU A 1 495 ? 48.398 11.669 -75.161 1.00 86.12 495 LEU A C 1
ATOM 3865 O O . LEU A 1 495 ? 49.135 11.271 -76.068 1.00 86.12 495 LEU A O 1
ATOM 3869 N N . GLU A 1 496 ? 47.358 12.465 -75.412 1.00 84.06 496 GLU A N 1
ATOM 3870 C CA . GLU A 1 496 ? 46.971 12.936 -76.744 1.00 84.06 496 GLU A CA 1
ATOM 3871 C C . GLU A 1 496 ? 48.077 13.804 -77.365 1.00 84.06 496 GLU A C 1
ATOM 3873 O O . GLU A 1 496 ? 48.591 14.727 -76.740 1.00 84.06 496 GLU A O 1
ATOM 3878 N N . GLY A 1 497 ? 48.482 13.487 -78.598 1.00 75.50 497 GLY A N 1
ATOM 3879 C CA . GLY A 1 497 ? 49.601 14.161 -79.270 1.00 75.50 497 GLY A CA 1
ATOM 3880 C C . GLY A 1 497 ? 50.999 13.723 -78.812 1.00 75.50 497 GLY A C 1
ATOM 3881 O O . GLY A 1 497 ? 51.981 14.206 -79.371 1.00 75.50 497 GLY A O 1
ATOM 3882 N N . SER A 1 498 ? 51.103 12.795 -77.852 1.00 83.25 498 SER A N 1
ATOM 3883 C CA . SER A 1 498 ? 52.372 12.186 -77.437 1.00 83.25 498 SER A CA 1
ATOM 3884 C C . SER A 1 498 ? 52.634 10.830 -78.116 1.00 83.25 498 SER A C 1
ATOM 3886 O O . SER A 1 498 ? 51.707 10.128 -78.544 1.00 83.25 498 SER A O 1
ATOM 3888 N N . ASP A 1 499 ? 53.914 10.453 -78.165 1.00 87.94 499 ASP A N 1
ATOM 3889 C CA . ASP A 1 499 ? 54.401 9.134 -78.607 1.00 87.94 499 ASP A CA 1
ATOM 3890 C C . ASP A 1 499 ? 54.210 8.036 -77.538 1.00 87.94 499 ASP A C 1
ATOM 3892 O O . ASP A 1 499 ? 54.457 6.855 -77.786 1.00 87.94 499 ASP A O 1
ATOM 3896 N N . TRP A 1 500 ? 53.761 8.409 -76.338 1.00 87.94 500 TRP A N 1
ATOM 3897 C CA . TRP A 1 500 ? 53.422 7.468 -75.280 1.00 87.94 500 TRP A CA 1
ATOM 3898 C C . TRP A 1 500 ? 52.025 6.895 -75.504 1.00 87.94 500 TRP A C 1
ATOM 3900 O O . TRP A 1 500 ? 51.075 7.619 -75.821 1.00 87.94 500 TRP A O 1
ATOM 3910 N N . LYS A 1 501 ? 51.887 5.582 -75.323 1.00 87.75 501 LYS A N 1
ATOM 3911 C CA . LYS A 1 501 ? 50.601 4.884 -75.380 1.00 87.75 501 LYS A CA 1
ATOM 3912 C C . LYS A 1 501 ? 50.361 4.127 -74.086 1.00 87.75 501 LYS A C 1
ATOM 3914 O O . LYS A 1 501 ? 51.283 3.538 -73.525 1.00 87.75 501 LYS A O 1
ATOM 3919 N N . ASN A 1 502 ? 49.109 4.143 -73.638 1.00 88.69 502 ASN A N 1
ATOM 3920 C CA . ASN A 1 502 ? 48.685 3.307 -72.529 1.00 88.69 502 ASN A CA 1
ATOM 3921 C C . ASN A 1 502 ? 48.743 1.838 -72.965 1.00 88.69 502 ASN A C 1
ATOM 3923 O O . ASN A 1 502 ? 48.164 1.475 -73.991 1.00 88.69 502 ASN A O 1
ATOM 3927 N N . ARG A 1 503 ? 49.496 1.025 -72.220 1.00 89.75 503 ARG A N 1
ATOM 3928 C CA . ARG A 1 503 ? 49.688 -0.402 -72.496 1.00 89.75 503 ARG A CA 1
ATOM 3929 C C . ARG A 1 503 ? 48.764 -1.260 -71.642 1.00 89.75 503 ARG A C 1
ATOM 3931 O O . ARG A 1 503 ? 48.180 -2.211 -72.153 1.00 89.75 503 ARG A O 1
ATOM 3938 N N . SER A 1 504 ? 48.660 -0.946 -70.354 1.00 90.12 504 SER A N 1
ATOM 3939 C CA . SER A 1 504 ? 47.767 -1.634 -69.423 1.00 90.12 504 SER A CA 1
ATOM 3940 C C . SER A 1 504 ? 47.449 -0.768 -68.210 1.00 90.12 504 SER A C 1
ATOM 3942 O O . SER A 1 504 ? 48.278 0.033 -67.776 1.00 90.12 504 SER A O 1
ATOM 3944 N N . ILE A 1 505 ? 46.271 -0.988 -67.635 1.00 93.00 505 ILE A N 1
ATOM 3945 C CA . ILE A 1 505 ? 45.833 -0.435 -66.353 1.00 93.00 505 ILE A CA 1
ATOM 3946 C C . ILE A 1 505 ? 45.244 -1.600 -65.563 1.00 93.00 505 ILE A C 1
ATOM 3948 O O . ILE A 1 505 ? 44.486 -2.391 -66.127 1.00 93.00 505 ILE A O 1
ATOM 3952 N N . THR A 1 506 ? 45.618 -1.751 -64.294 1.00 93.00 506 THR A N 1
ATOM 3953 C CA . THR A 1 506 ? 45.046 -2.806 -63.453 1.00 93.00 506 THR A CA 1
ATOM 3954 C C . THR A 1 506 ? 43.635 -2.450 -62.980 1.00 93.00 506 THR A C 1
ATOM 3956 O O . THR A 1 506 ? 43.271 -1.283 -62.817 1.00 93.00 506 THR A O 1
ATOM 3959 N N . GLU A 1 507 ? 42.826 -3.481 -62.760 1.00 93.50 507 GLU A N 1
ATOM 3960 C CA . GLU A 1 507 ? 41.608 -3.387 -61.958 1.00 93.50 507 GLU A CA 1
ATOM 3961 C C . GLU A 1 507 ? 41.955 -3.809 -60.531 1.00 93.50 507 GLU A C 1
ATOM 3963 O O . GLU A 1 507 ? 42.741 -4.739 -60.335 1.00 93.50 507 GLU A O 1
ATOM 3968 N N . ILE A 1 508 ? 41.366 -3.147 -59.543 1.00 94.19 508 ILE A N 1
ATOM 3969 C CA . ILE A 1 508 ? 41.501 -3.513 -58.136 1.00 94.19 508 ILE A CA 1
ATOM 3970 C C . ILE A 1 508 ? 40.133 -3.752 -57.520 1.00 94.19 508 ILE A C 1
ATOM 3972 O O . ILE A 1 508 ? 39.123 -3.176 -57.927 1.00 94.19 508 ILE A O 1
ATOM 3976 N N . LYS A 1 509 ? 40.120 -4.601 -56.501 1.00 92.38 509 LYS A N 1
ATOM 3977 C CA . LYS A 1 509 ? 38.946 -4.898 -55.693 1.00 92.38 509 LYS A CA 1
ATOM 3978 C C . LYS A 1 509 ? 39.350 -4.703 -54.230 1.00 92.38 509 LYS A C 1
ATOM 3980 O O . LYS A 1 509 ? 39.823 -5.658 -53.613 1.00 92.38 509 LYS A O 1
ATOM 3985 N N . PRO A 1 510 ? 39.239 -3.469 -53.705 1.00 90.75 510 PRO A N 1
ATOM 3986 C CA . PRO A 1 510 ? 39.818 -3.103 -52.413 1.00 90.75 510 PRO A CA 1
ATOM 3987 C C . PRO A 1 510 ? 39.234 -3.865 -51.223 1.00 90.75 510 PRO A C 1
ATOM 3989 O O . PRO A 1 510 ? 39.841 -3.893 -50.158 1.00 90.75 510 PRO A O 1
ATOM 3992 N N . ALA A 1 511 ? 38.062 -4.482 -51.385 1.00 90.25 511 ALA A N 1
ATOM 3993 C CA . ALA A 1 511 ? 37.465 -5.311 -50.355 1.00 90.25 511 ALA A CA 1
ATOM 3994 C C . ALA A 1 511 ? 36.930 -6.641 -50.889 1.00 90.25 511 ALA A C 1
ATOM 3996 O O . ALA A 1 511 ? 36.584 -6.807 -52.062 1.00 90.25 511 ALA A O 1
ATOM 3997 N N . VAL A 1 512 ? 36.831 -7.608 -49.987 1.00 89.31 512 VAL A N 1
ATOM 3998 C CA . VAL A 1 512 ? 36.250 -8.920 -50.244 1.00 89.31 512 VAL A CA 1
ATOM 3999 C C . VAL A 1 512 ? 35.408 -9.343 -49.047 1.00 89.31 512 VAL A C 1
ATOM 4001 O O . VAL A 1 512 ? 35.723 -9.016 -47.906 1.00 89.31 512 VAL A O 1
ATOM 4004 N N . LEU A 1 513 ? 34.320 -10.061 -49.314 1.00 85.94 513 LEU A N 1
ATOM 4005 C CA . LEU A 1 513 ? 33.538 -10.713 -48.271 1.00 85.94 513 LEU A CA 1
ATOM 4006 C C . LEU A 1 513 ? 34.143 -12.095 -48.005 1.00 85.94 513 LEU A C 1
ATOM 4008 O O . LEU A 1 513 ? 34.194 -12.929 -48.912 1.00 85.94 513 LEU A O 1
ATOM 4012 N N . VAL A 1 514 ? 34.599 -12.327 -46.776 1.00 85.56 514 VAL A N 1
ATOM 4013 C CA . VAL A 1 514 ? 35.062 -13.632 -46.283 1.00 85.56 514 VAL A CA 1
ATOM 4014 C C . VAL A 1 514 ? 34.059 -14.090 -45.239 1.00 85.56 514 VAL A C 1
ATOM 4016 O O . VAL A 1 514 ? 33.908 -13.438 -44.212 1.00 85.56 514 VAL A O 1
ATOM 4019 N N . ASP A 1 515 ? 33.323 -15.161 -45.532 1.00 80.69 515 ASP A N 1
ATOM 4020 C CA . ASP A 1 515 ? 32.260 -15.680 -44.659 1.00 80.69 515 ASP A CA 1
ATOM 4021 C C . ASP A 1 515 ? 31.244 -14.596 -44.224 1.00 80.69 515 ASP A C 1
ATOM 4023 O O . ASP A 1 515 ? 30.776 -14.566 -43.091 1.00 80.69 515 ASP A O 1
ATOM 4027 N N . GLY A 1 516 ? 30.922 -13.667 -45.136 1.00 74.50 516 GLY A N 1
ATOM 4028 C CA . GLY A 1 516 ? 30.001 -12.546 -44.891 1.00 74.50 516 GLY A CA 1
ATOM 4029 C C . GLY A 1 516 ? 30.610 -11.362 -44.129 1.00 74.50 516 GLY A C 1
ATOM 4030 O O . GLY A 1 516 ? 29.958 -10.331 -43.978 1.00 74.50 516 GLY A O 1
ATOM 4031 N N . VAL A 1 517 ? 31.860 -11.465 -43.677 1.00 81.00 517 VAL A N 1
ATOM 4032 C CA . VAL A 1 517 ? 32.596 -10.366 -43.044 1.00 81.00 517 VAL A CA 1
ATOM 4033 C C . VAL A 1 517 ? 33.351 -9.582 -44.108 1.00 81.00 517 VAL A C 1
ATOM 4035 O O . VAL A 1 517 ? 34.057 -10.151 -44.943 1.00 81.00 517 VAL A O 1
ATOM 4038 N N . LEU A 1 518 ? 33.210 -8.259 -44.079 1.00 84.25 518 LEU A N 1
ATOM 4039 C CA . LEU A 1 518 ? 33.921 -7.379 -44.993 1.00 84.25 518 LEU A CA 1
ATOM 4040 C C . LEU A 1 518 ? 35.384 -7.226 -44.572 1.00 84.25 518 LEU A C 1
ATOM 4042 O O . LEU A 1 518 ? 35.680 -6.767 -43.471 1.00 84.25 518 LEU A O 1
ATOM 4046 N N . VAL A 1 519 ? 36.292 -7.571 -45.480 1.00 86.38 519 VAL A N 1
ATOM 4047 C CA . VAL A 1 519 ? 37.737 -7.433 -45.295 1.00 86.38 519 VAL A CA 1
ATOM 4048 C C . VAL A 1 519 ? 38.266 -6.450 -46.328 1.00 86.38 519 VAL A C 1
ATOM 4050 O O . VAL A 1 519 ? 38.162 -6.697 -47.530 1.00 86.38 519 VAL A O 1
ATOM 4053 N N . VAL A 1 520 ? 38.845 -5.341 -45.862 1.00 85.81 520 VAL A N 1
ATOM 4054 C CA . VAL A 1 520 ? 39.593 -4.411 -46.717 1.00 85.81 520 VAL A CA 1
ATOM 4055 C C . VAL A 1 520 ? 40.991 -4.978 -46.929 1.00 85.81 520 VAL A C 1
ATOM 4057 O O . VAL A 1 520 ? 41.753 -5.158 -45.978 1.00 85.81 520 VAL A O 1
ATOM 4060 N N . ASP A 1 521 ? 41.332 -5.267 -48.179 1.00 86.38 521 ASP A N 1
ATOM 4061 C CA . ASP A 1 521 ? 42.661 -5.720 -48.561 1.00 86.38 521 ASP A CA 1
ATOM 4062 C C . ASP A 1 521 ? 43.538 -4.503 -48.866 1.00 86.38 521 ASP A C 1
ATOM 4064 O O . ASP A 1 521 ? 43.576 -3.999 -49.988 1.00 86.38 521 ASP A O 1
ATOM 4068 N N . ALA A 1 522 ? 44.275 -4.043 -47.854 1.00 77.62 522 ALA A N 1
ATOM 4069 C CA . ALA A 1 522 ? 45.193 -2.911 -47.977 1.00 77.62 522 ALA A CA 1
ATOM 4070 C C . ALA A 1 522 ? 46.321 -3.138 -49.003 1.00 77.62 522 ALA A C 1
ATOM 4072 O O . ALA A 1 522 ? 46.989 -2.182 -49.390 1.00 77.62 522 ALA A O 1
ATOM 4073 N N . THR A 1 523 ? 46.558 -4.380 -49.441 1.00 82.06 523 THR A N 1
ATOM 4074 C CA . THR A 1 523 ? 47.527 -4.675 -50.505 1.00 82.06 523 THR A CA 1
ATOM 4075 C C . THR A 1 523 ? 46.926 -4.532 -51.904 1.00 82.06 523 THR A C 1
ATOM 4077 O O . THR A 1 523 ? 47.668 -4.359 -52.869 1.00 82.06 523 THR A O 1
ATOM 4080 N N . ASN A 1 524 ? 45.593 -4.516 -52.013 1.00 85.44 524 ASN A N 1
ATOM 4081 C CA . ASN A 1 524 ? 44.844 -4.382 -53.260 1.00 85.44 524 ASN A CA 1
ATOM 4082 C C . ASN A 1 524 ? 44.219 -2.984 -53.432 1.00 85.44 524 ASN A C 1
ATOM 4084 O O . ASN A 1 524 ? 43.079 -2.842 -53.874 1.00 85.44 524 ASN A O 1
ATOM 4088 N N . THR A 1 525 ? 44.969 -1.944 -53.066 1.00 89.69 525 THR A N 1
ATOM 4089 C CA . THR A 1 525 ? 44.562 -0.530 -53.169 1.00 89.69 525 THR A CA 1
ATOM 4090 C C . THR A 1 525 ? 45.402 0.270 -54.170 1.00 89.69 525 THR A C 1
ATOM 4092 O O . THR A 1 525 ? 45.200 1.474 -54.313 1.00 89.69 525 THR A O 1
ATOM 4095 N N . ASN A 1 526 ? 46.345 -0.368 -54.876 1.00 93.12 526 ASN A N 1
ATOM 4096 C CA . ASN A 1 526 ? 47.204 0.292 -55.863 1.00 93.12 526 ASN A CA 1
ATOM 4097 C C . ASN A 1 526 ? 46.810 -0.082 -57.297 1.00 93.12 526 ASN A C 1
ATOM 4099 O O . ASN A 1 526 ? 46.888 -1.243 -57.701 1.00 93.12 526 ASN A O 1
ATOM 4103 N N . ILE A 1 527 ? 46.417 0.921 -58.077 1.00 94.69 527 ILE A N 1
ATOM 4104 C CA . ILE A 1 527 ? 46.202 0.802 -59.515 1.00 94.69 527 ILE A CA 1
ATOM 4105 C C . ILE A 1 527 ? 47.517 1.105 -60.236 1.00 94.69 527 ILE A C 1
ATOM 4107 O O . ILE A 1 527 ? 48.019 2.231 -60.225 1.00 94.69 527 ILE A O 1
ATOM 4111 N N . HIS A 1 528 ? 48.055 0.100 -60.921 1.00 93.50 528 HIS A N 1
ATOM 4112 C CA . HIS A 1 528 ? 49.283 0.214 -61.694 1.00 93.50 528 HIS A CA 1
ATOM 4113 C C . HIS A 1 528 ? 48.967 0.533 -63.157 1.00 93.50 528 HIS A C 1
ATOM 4115 O O . HIS A 1 528 ? 48.294 -0.232 -63.855 1.00 93.50 528 HIS A O 1
ATOM 4121 N N . ILE A 1 529 ? 49.481 1.667 -63.630 1.00 93.25 529 ILE A N 1
ATOM 4122 C CA . ILE A 1 529 ? 49.430 2.090 -65.029 1.00 93.25 529 ILE A CA 1
ATOM 4123 C C . ILE A 1 529 ? 50.779 1.787 -65.675 1.00 93.25 529 ILE A C 1
ATOM 4125 O O . ILE A 1 529 ? 51.812 2.221 -65.173 1.00 93.25 529 ILE A O 1
ATOM 4129 N N . VAL A 1 530 ? 50.778 1.118 -66.827 1.00 92.69 530 VAL A N 1
ATOM 4130 C CA . VAL A 1 530 ? 51.980 0.922 -67.647 1.00 92.69 530 VAL A CA 1
ATOM 4131 C C . VAL A 1 530 ? 51.811 1.669 -68.961 1.00 92.69 530 VAL A C 1
ATOM 4133 O O . VAL A 1 530 ? 50.917 1.368 -69.757 1.00 92.69 530 VAL A O 1
ATOM 4136 N N . ASN A 1 531 ? 52.704 2.622 -69.204 1.00 90.62 531 ASN A N 1
ATOM 4137 C CA . ASN A 1 531 ? 52.806 3.354 -70.456 1.00 90.62 531 ASN A CA 1
ATOM 4138 C C . ASN A 1 531 ? 54.031 2.882 -71.236 1.00 90.62 531 ASN A C 1
ATOM 4140 O O . ASN A 1 531 ? 55.116 2.708 -70.683 1.00 90.62 531 ASN A O 1
ATOM 4144 N N . GLU A 1 532 ? 53.870 2.696 -72.541 1.00 91.44 532 GLU A N 1
ATOM 4145 C CA . GLU A 1 532 ? 54.946 2.278 -73.433 1.00 91.44 532 GLU A CA 1
ATOM 4146 C C . GLU A 1 532 ? 55.232 3.367 -74.462 1.00 91.44 532 GLU A C 1
ATOM 4148 O O . GLU A 1 532 ? 54.322 3.910 -75.098 1.00 91.44 532 GLU A O 1
ATOM 4153 N N . TYR A 1 533 ? 56.513 3.706 -74.604 1.00 89.06 533 TYR A N 1
ATOM 4154 C CA . TYR A 1 533 ? 56.961 4.618 -75.642 1.00 89.06 533 TYR A CA 1
ATOM 4155 C C . TYR A 1 533 ? 56.948 3.899 -76.988 1.00 89.06 533 TYR A C 1
ATOM 4157 O O . TYR A 1 533 ? 57.669 2.921 -77.200 1.00 89.06 533 TYR A O 1
ATOM 4165 N N . VAL A 1 534 ? 56.156 4.412 -77.925 1.00 86.00 534 VAL A N 1
ATOM 4166 C CA . VAL A 1 534 ? 56.117 3.901 -79.291 1.00 86.00 534 VAL A CA 1
ATOM 4167 C C . VAL A 1 534 ? 56.934 4.845 -80.155 1.00 86.00 534 VAL A C 1
ATOM 4169 O O . VAL A 1 534 ? 56.467 5.914 -80.541 1.00 86.00 534 VAL A O 1
ATOM 4172 N N . LYS A 1 535 ? 58.174 4.448 -80.462 1.00 80.44 535 LYS A N 1
ATOM 4173 C CA . LYS A 1 535 ? 59.053 5.244 -81.323 1.00 80.44 535 LYS A CA 1
ATOM 4174 C C . LYS A 1 535 ? 58.342 5.522 -82.656 1.00 80.44 535 LYS A C 1
ATOM 4176 O O . LYS A 1 535 ? 57.926 4.562 -83.312 1.00 80.44 535 LYS A O 1
ATOM 4181 N N . PRO A 1 536 ? 58.223 6.789 -83.087 1.00 68.75 536 PRO A N 1
ATOM 4182 C CA . PRO A 1 536 ? 57.518 7.115 -84.314 1.00 68.75 536 PRO A CA 1
ATOM 4183 C C . PRO A 1 536 ? 58.205 6.428 -85.497 1.00 68.75 536 PRO A C 1
ATOM 4185 O O . PRO A 1 536 ? 59.384 6.660 -85.784 1.00 68.75 536 PRO A O 1
ATOM 4188 N N . VAL A 1 537 ? 57.469 5.552 -86.182 1.00 62.22 537 VAL A N 1
ATOM 4189 C CA . VAL A 1 537 ? 57.909 4.982 -87.456 1.00 62.22 537 VAL A CA 1
ATOM 4190 C C . VAL A 1 537 ? 57.812 6.107 -88.477 1.00 62.22 537 VAL A C 1
ATOM 4192 O O . VAL A 1 537 ? 56.713 6.545 -88.807 1.00 62.22 537 VAL A O 1
ATOM 4195 N N . VAL A 1 538 ? 58.955 6.603 -88.954 1.00 53.72 538 VAL A N 1
ATOM 4196 C CA . VAL A 1 538 ? 58.995 7.540 -90.083 1.00 53.72 538 VAL A CA 1
ATOM 4197 C C . VAL A 1 538 ? 58.381 6.813 -91.287 1.00 53.72 538 VAL A C 1
ATOM 4199 O O . VAL A 1 538 ? 58.949 5.806 -91.712 1.00 53.72 538 VAL A O 1
ATOM 4202 N N . PRO A 1 539 ? 57.226 7.246 -91.828 1.00 48.75 539 PRO A N 1
ATOM 4203 C CA . PRO A 1 539 ? 56.656 6.587 -92.992 1.00 48.75 539 PRO A CA 1
ATOM 4204 C C . PRO A 1 539 ? 57.567 6.821 -94.204 1.00 48.75 539 PRO A C 1
ATOM 4206 O O . PRO A 1 539 ? 57.887 7.964 -94.535 1.00 48.75 539 PRO A O 1
ATOM 4209 N N . GLU A 1 540 ? 57.975 5.744 -94.880 1.00 51.25 540 GLU A N 1
ATOM 4210 C CA . GLU A 1 540 ? 58.550 5.845 -96.224 1.00 51.25 540 GLU A CA 1
ATOM 4211 C C . GLU A 1 540 ? 57.525 6.501 -97.174 1.00 51.25 540 GLU A C 1
ATOM 4213 O O . GLU A 1 540 ? 56.318 6.247 -97.057 1.00 51.25 540 GLU A O 1
ATOM 4218 N N . PRO A 1 541 ? 57.962 7.370 -98.106 1.00 45.53 541 PRO A N 1
ATOM 4219 C CA . PRO A 1 541 ? 57.060 8.119 -98.971 1.00 45.53 541 PRO A CA 1
ATOM 4220 C C . PRO A 1 541 ? 56.222 7.175 -99.845 1.00 45.53 541 PRO A C 1
ATOM 4222 O O . PRO A 1 541 ? 56.752 6.385 -100.627 1.00 45.53 541 PRO A O 1
ATOM 4225 N N . LYS A 1 542 ? 54.891 7.282 -99.732 1.00 42.75 542 LYS A N 1
ATOM 4226 C CA . LYS A 1 542 ? 53.940 6.607 -100.628 1.00 42.75 542 LYS A CA 1
ATOM 4227 C C . LYS A 1 542 ? 54.208 7.023 -102.088 1.00 42.75 542 LYS A C 1
ATOM 4229 O O . LYS A 1 542 ? 54.243 8.225 -102.351 1.00 42.75 542 LYS A O 1
ATOM 4234 N N . PRO A 1 543 ? 54.332 6.078 -103.039 1.00 51.19 543 PRO A N 1
ATOM 4235 C CA . PRO A 1 543 ? 54.417 6.403 -104.458 1.00 51.19 543 PRO A CA 1
ATOM 4236 C C . PRO A 1 543 ? 53.084 6.966 -104.974 1.00 51.19 543 PRO A C 1
ATOM 4238 O O . PRO A 1 543 ? 52.005 6.502 -104.598 1.00 51.19 543 PRO A O 1
ATOM 4241 N N . GLU A 1 544 ? 53.184 7.982 -105.831 1.00 45.84 544 GLU A N 1
ATOM 4242 C CA . GLU A 1 544 ? 52.072 8.671 -106.492 1.00 45.84 544 GLU A CA 1
ATOM 4243 C C . GLU A 1 544 ? 51.134 7.701 -107.246 1.00 45.84 544 GLU A C 1
ATOM 4245 O O . GLU A 1 544 ? 51.605 6.750 -107.881 1.00 45.84 544 GLU A O 1
ATOM 4250 N N . PRO A 1 545 ? 49.807 7.934 -107.241 1.00 48.16 545 PRO A N 1
ATOM 4251 C CA . PRO A 1 545 ? 48.870 7.108 -107.993 1.00 48.16 545 PRO A CA 1
ATOM 4252 C C . PRO A 1 545 ? 48.997 7.359 -109.506 1.00 48.16 545 PRO A C 1
ATOM 4254 O O . PRO A 1 545 ? 48.838 8.479 -109.992 1.00 48.16 545 PRO A O 1
ATOM 4257 N N . LYS A 1 546 ? 49.249 6.282 -110.262 1.00 44.41 546 LYS A N 1
ATOM 4258 C CA . LYS A 1 546 ? 49.132 6.240 -111.730 1.00 44.41 546 LYS A CA 1
ATOM 4259 C C . LYS A 1 546 ? 47.651 6.300 -112.158 1.00 44.41 546 LYS A C 1
ATOM 4261 O O . LYS A 1 546 ? 46.797 5.792 -111.436 1.00 44.41 546 LYS A O 1
ATOM 4266 N N . PRO A 1 547 ? 47.345 6.880 -113.333 1.00 48.75 547 PRO A N 1
ATOM 4267 C CA . PRO A 1 547 ? 45.984 7.195 -113.759 1.00 48.75 547 PRO A CA 1
ATOM 4268 C C . PRO A 1 547 ? 45.239 5.962 -114.287 1.00 48.75 547 PRO A C 1
ATOM 4270 O O . PRO A 1 547 ? 45.789 5.197 -115.081 1.00 48.75 547 PRO A O 1
ATOM 4273 N N . GLU A 1 548 ? 43.969 5.818 -113.905 1.00 44.06 548 GLU A N 1
ATOM 4274 C CA . GLU A 1 548 ? 43.038 4.844 -114.489 1.00 44.06 548 GLU A CA 1
ATOM 4275 C C . GLU A 1 548 ? 42.087 5.479 -115.525 1.00 44.06 548 GLU A C 1
ATOM 4277 O O . GLU A 1 548 ? 41.870 6.696 -115.518 1.00 44.06 548 GLU A O 1
ATOM 4282 N N . PRO A 1 549 ? 41.557 4.674 -116.470 1.00 49.53 549 PRO A N 1
ATOM 4283 C CA . PRO A 1 549 ? 41.037 5.136 -117.750 1.00 49.53 549 PRO A CA 1
ATOM 4284 C C . PRO A 1 549 ? 39.534 5.457 -117.733 1.00 49.53 549 PRO A C 1
ATOM 4286 O O . PRO A 1 549 ? 38.733 4.860 -117.021 1.00 49.53 549 PRO A O 1
ATOM 4289 N N . LYS A 1 550 ? 39.166 6.383 -118.624 1.00 45.34 550 LYS A N 1
ATOM 4290 C CA . LYS A 1 550 ? 37.804 6.787 -119.013 1.00 45.34 550 LYS A CA 1
ATOM 4291 C C . LYS A 1 550 ? 36.910 5.607 -119.442 1.00 45.34 550 LYS A C 1
ATOM 4293 O O . LYS A 1 550 ? 37.349 4.814 -120.274 1.00 45.34 550 LYS A O 1
ATOM 4298 N N . PRO A 1 551 ? 35.618 5.623 -119.069 1.00 49.12 551 PRO A N 1
ATOM 4299 C CA . PRO A 1 551 ? 34.554 5.006 -119.864 1.00 49.12 551 PRO A CA 1
ATOM 4300 C C . PRO A 1 551 ? 33.738 6.038 -120.671 1.00 49.12 551 PRO A C 1
ATOM 4302 O O . PRO A 1 551 ? 33.518 7.173 -120.246 1.00 49.12 551 PRO A O 1
ATOM 4305 N N . GLU A 1 552 ? 33.319 5.602 -121.858 1.00 41.12 552 GLU A N 1
ATOM 4306 C CA . GLU A 1 552 ? 32.540 6.280 -122.910 1.00 41.12 552 GLU A CA 1
ATOM 4307 C C . GLU A 1 552 ? 31.007 6.363 -122.636 1.00 41.12 552 GLU A C 1
ATOM 4309 O O . GLU A 1 552 ? 30.539 5.799 -121.648 1.00 41.12 552 GLU A O 1
ATOM 4314 N N . PRO A 1 553 ? 30.209 7.101 -123.455 1.00 53.06 553 PRO A N 1
ATOM 4315 C CA . PRO A 1 553 ? 28.986 7.785 -123.003 1.00 53.06 553 PRO A CA 1
ATOM 4316 C C . PRO A 1 553 ? 27.618 7.232 -123.490 1.00 53.06 553 PRO A C 1
ATOM 4318 O O . PRO A 1 553 ? 27.535 6.509 -124.480 1.00 53.06 553 PRO A O 1
ATOM 4321 N N . LYS A 1 554 ? 26.560 7.820 -122.879 1.00 40.41 554 LYS A N 1
ATOM 4322 C CA . LYS A 1 554 ? 25.145 8.047 -123.311 1.00 40.41 554 LYS A CA 1
ATOM 4323 C C . LYS A 1 554 ? 24.085 6.964 -122.979 1.00 40.41 554 LYS A C 1
ATOM 4325 O O . LYS A 1 554 ? 24.444 5.796 -122.918 1.00 40.41 554 LYS A O 1
ATOM 4330 N N . PRO A 1 555 ? 22.791 7.329 -122.738 1.00 47.22 555 PRO A N 1
ATOM 4331 C CA . PRO A 1 555 ? 21.989 8.292 -123.524 1.00 47.22 555 PRO A CA 1
ATOM 4332 C C . PRO A 1 555 ? 21.211 9.399 -122.767 1.00 47.22 555 PRO A C 1
ATOM 4334 O O . PRO A 1 555 ? 20.848 9.280 -121.603 1.00 47.22 555 PRO A O 1
ATOM 4337 N N . GLU A 1 556 ? 20.944 10.487 -123.502 1.00 46.81 556 GLU A N 1
ATOM 4338 C CA . GLU A 1 556 ? 20.090 11.638 -123.150 1.00 46.81 556 GLU A CA 1
ATOM 4339 C C . GLU A 1 556 ? 18.592 11.290 -123.149 1.00 46.81 556 GLU A C 1
ATOM 4341 O O . GLU A 1 556 ? 18.135 10.533 -124.007 1.00 46.81 556 GLU A O 1
ATOM 4346 N N . PRO A 1 557 ? 17.805 12.012 -122.336 1.00 43.66 557 PRO A N 1
ATOM 4347 C CA . PRO A 1 557 ? 16.474 12.456 -122.738 1.00 43.66 557 PRO A CA 1
ATOM 4348 C C . PRO A 1 557 ? 16.363 13.996 -122.790 1.00 43.66 557 PRO A C 1
ATOM 4350 O O . PRO A 1 557 ? 16.805 14.714 -121.896 1.00 43.66 557 PRO A O 1
ATOM 4353 N N . LYS A 1 558 ? 15.712 14.485 -123.849 1.00 39.84 558 LYS A N 1
ATOM 4354 C CA . LYS A 1 558 ? 15.094 15.820 -124.035 1.00 39.84 558 LYS A CA 1
ATOM 4355 C C . LYS A 1 558 ? 13.558 15.610 -124.086 1.00 39.84 558 LYS A C 1
ATOM 4357 O O . LYS A 1 558 ? 13.174 14.483 -124.402 1.00 39.84 558 LYS A O 1
ATOM 4362 N N . PRO A 1 559 ? 12.678 16.637 -124.035 1.00 53.66 559 PRO A N 1
ATOM 4363 C CA . PRO A 1 559 ? 12.788 17.996 -123.477 1.00 53.66 559 PRO A CA 1
ATOM 4364 C C . PRO A 1 559 ? 11.535 18.474 -122.664 1.00 53.66 559 PRO A C 1
ATOM 4366 O O . PRO A 1 559 ? 10.498 17.821 -122.675 1.00 53.66 559 PRO A O 1
ATOM 4369 N N . GLU A 1 560 ? 11.646 19.696 -122.099 1.00 40.19 560 GLU A N 1
ATOM 4370 C CA . GLU A 1 560 ? 10.589 20.727 -121.852 1.00 40.19 560 GLU A CA 1
ATOM 4371 C C . GLU A 1 560 ? 9.635 20.627 -120.629 1.00 40.19 560 GLU A C 1
ATOM 4373 O O . GLU A 1 560 ? 9.411 19.526 -120.138 1.00 40.19 560 GLU A O 1
ATOM 4378 N N . PRO A 1 561 ? 9.007 21.735 -120.129 1.00 48.44 561 PRO A N 1
ATOM 4379 C CA . PRO A 1 561 ? 9.134 23.176 -120.451 1.00 48.44 561 PRO A CA 1
ATOM 4380 C C . PRO A 1 561 ? 9.285 24.136 -119.220 1.00 48.44 561 PRO A C 1
ATOM 4382 O O . PRO A 1 561 ? 9.029 23.792 -118.070 1.00 48.44 561 PRO A O 1
ATOM 4385 N N . LYS A 1 562 ? 9.653 25.399 -119.486 1.00 41.34 562 LYS A N 1
ATOM 4386 C CA . LYS A 1 562 ? 9.378 26.630 -118.680 1.00 41.34 562 LYS A CA 1
ATOM 4387 C C . LYS A 1 562 ? 8.163 27.341 -119.347 1.00 41.34 562 LYS A C 1
ATOM 4389 O O . LYS A 1 562 ? 7.961 27.007 -120.516 1.00 41.34 562 LYS A O 1
ATOM 4394 N N . PRO A 1 563 ? 7.443 28.367 -118.808 1.00 48.88 563 PRO A N 1
ATOM 4395 C CA . PRO A 1 563 ? 7.542 29.114 -117.528 1.00 48.88 563 PRO A CA 1
ATOM 4396 C C . PRO A 1 563 ? 6.186 29.547 -116.838 1.00 48.88 563 PRO A C 1
ATOM 4398 O O . PRO A 1 563 ? 5.125 29.419 -117.432 1.00 48.88 563 PRO A O 1
ATOM 4401 N N . GLU A 1 564 ? 6.286 30.162 -115.631 1.00 38.91 564 GLU A N 1
ATOM 4402 C CA . GLU A 1 564 ? 5.434 31.239 -115.001 1.00 38.91 564 GLU A CA 1
ATOM 4403 C C . GLU A 1 564 ? 3.932 31.002 -114.594 1.00 38.91 564 GLU A C 1
ATOM 4405 O O . GLU A 1 564 ? 3.315 30.062 -115.075 1.00 38.91 564 GLU A O 1
ATOM 4410 N N . PRO A 1 565 ? 3.254 31.870 -113.779 1.00 52.84 565 PRO A N 1
ATOM 4411 C CA . PRO A 1 565 ? 3.511 32.298 -112.379 1.00 52.84 565 PRO A CA 1
ATOM 4412 C C . PRO A 1 565 ? 2.247 32.367 -111.433 1.00 52.84 565 PRO A C 1
ATOM 4414 O O . PRO A 1 565 ? 1.126 32.465 -111.911 1.00 52.84 565 PRO A O 1
ATOM 4417 N N . LYS A 1 566 ? 2.480 32.450 -110.095 1.00 40.00 566 LYS A N 1
ATOM 4418 C CA . LYS A 1 566 ? 1.704 33.053 -108.941 1.00 40.00 566 LYS A CA 1
ATOM 4419 C C . LYS A 1 566 ? 0.193 32.726 -108.700 1.00 40.00 566 LYS A C 1
ATOM 4421 O O . LYS A 1 566 ? -0.536 32.528 -109.660 1.00 40.00 566 LYS A O 1
ATOM 4426 N N . PRO A 1 567 ? -0.331 32.727 -107.435 1.00 45.41 567 PRO A N 1
ATOM 4427 C CA . PRO A 1 567 ? -0.378 33.908 -106.537 1.00 45.41 567 PRO A CA 1
ATOM 4428 C C . PRO A 1 567 ? -0.179 33.667 -105.009 1.00 45.41 567 PRO A C 1
ATOM 4430 O O . PRO A 1 567 ? -0.289 32.557 -104.502 1.00 45.41 567 PRO A O 1
ATOM 4433 N N . GLU A 1 568 ? 0.082 34.760 -104.274 1.00 46.56 568 GLU A N 1
ATOM 4434 C CA . GLU A 1 568 ? -0.056 34.903 -102.800 1.00 46.56 568 GLU A CA 1
ATOM 4435 C C . GLU A 1 568 ? -1.546 35.027 -102.400 1.00 46.56 568 GLU A C 1
ATOM 4437 O O . GLU A 1 568 ? -2.334 35.490 -103.232 1.00 46.56 568 GLU A O 1
ATOM 4442 N N . PRO A 1 569 ? -1.962 34.712 -101.147 1.00 49.56 569 PRO A N 1
ATOM 4443 C CA . PRO A 1 569 ? -2.131 35.798 -100.156 1.00 49.56 569 PRO A CA 1
ATOM 4444 C C . PRO A 1 569 ? -2.006 35.445 -98.642 1.00 49.56 569 PRO A C 1
ATOM 4446 O O . PRO A 1 569 ? -2.466 34.411 -98.176 1.00 49.56 569 PRO A O 1
ATOM 4449 N N . LYS A 1 570 ? -1.479 36.441 -97.903 1.00 37.12 570 LYS A N 1
ATOM 4450 C CA . LYS A 1 570 ? -1.846 37.038 -96.584 1.00 37.12 570 LYS A CA 1
ATOM 4451 C C . LYS A 1 570 ? -2.107 36.191 -95.305 1.00 37.12 570 LYS A C 1
ATOM 4453 O O . LYS A 1 570 ? -2.980 35.331 -95.303 1.00 37.12 570 LYS A O 1
ATOM 4458 N N . PRO A 1 571 ? -1.537 36.604 -94.144 1.00 47.81 571 PRO A N 1
ATOM 4459 C CA . PRO A 1 571 ? -1.996 36.217 -92.805 1.00 47.81 571 PRO A CA 1
ATOM 4460 C C . PRO A 1 571 ? -3.102 37.157 -92.267 1.00 47.81 571 PRO A C 1
ATOM 4462 O O . PRO A 1 571 ? -3.085 38.364 -92.524 1.00 47.81 571 PRO A O 1
ATOM 4465 N N . VAL A 1 572 ? -4.055 36.607 -91.501 1.00 42.03 572 VAL A N 1
ATOM 4466 C CA . VAL A 1 572 ? -5.196 37.320 -90.883 1.00 42.03 572 VAL A CA 1
ATOM 4467 C C . VAL A 1 572 ? -5.000 37.508 -89.366 1.00 42.03 572 VAL A C 1
ATOM 4469 O O . VAL A 1 572 ? -4.282 36.769 -88.703 1.00 42.03 572 VAL A O 1
ATOM 4472 N N . VAL A 1 573 ? -5.628 38.577 -88.874 1.00 39.38 573 VAL A N 1
ATOM 4473 C CA . VAL A 1 573 ? -5.468 39.363 -87.640 1.00 39.38 573 VAL A CA 1
ATOM 4474 C C . VAL A 1 573 ? -6.111 38.742 -86.373 1.00 39.38 573 VAL A C 1
ATOM 4476 O O . VAL A 1 573 ? -7.066 37.979 -86.458 1.00 39.38 573 VAL A O 1
ATOM 4479 N N . LYS A 1 574 ? -5.592 39.155 -85.197 1.00 39.94 574 LYS A N 1
ATOM 4480 C CA . LYS A 1 574 ? -6.055 38.944 -83.794 1.00 39.94 574 LYS A CA 1
ATOM 4481 C C . LYS A 1 574 ? -7.497 39.426 -83.489 1.00 39.94 574 LYS A C 1
ATOM 4483 O O . LYS A 1 574 ? -8.016 40.272 -84.213 1.00 39.94 574 LYS A O 1
ATOM 4488 N N . PRO A 1 575 ? -8.056 39.068 -82.307 1.00 42.41 575 PRO A N 1
ATOM 4489 C CA . PRO A 1 575 ? -8.228 40.096 -81.256 1.00 42.41 575 PRO A CA 1
ATOM 4490 C C . PRO A 1 575 ? -7.874 39.698 -79.789 1.00 42.41 575 PRO A C 1
ATOM 4492 O O . PRO A 1 575 ? -7.695 38.536 -79.451 1.00 42.41 575 PRO A O 1
ATOM 4495 N N . LYS A 1 576 ? -7.732 40.768 -78.980 1.00 33.50 576 LYS A N 1
ATOM 4496 C CA . LYS A 1 576 ? -7.344 41.054 -77.557 1.00 33.50 576 LYS A CA 1
ATOM 4497 C C . LYS A 1 576 ? -8.507 40.826 -76.532 1.00 33.50 576 LYS A C 1
ATOM 4499 O O . LYS A 1 576 ? -9.579 40.484 -77.022 1.00 33.50 576 LYS A O 1
ATOM 4504 N N . PRO A 1 577 ? -8.478 41.301 -75.243 1.00 54.81 577 PRO A N 1
ATOM 4505 C CA . PRO A 1 577 ? -7.461 41.463 -74.149 1.00 54.81 577 PRO A CA 1
ATOM 4506 C C . PRO A 1 577 ? -7.959 40.842 -72.783 1.00 54.81 577 PRO A C 1
ATOM 4508 O O . PRO A 1 577 ? -9.057 40.309 -72.761 1.00 54.81 577 PRO A O 1
ATOM 4511 N N . ALA A 1 578 ? -7.295 40.811 -71.605 1.00 32.25 578 ALA A N 1
ATOM 4512 C CA . ALA A 1 578 ? -6.765 41.865 -70.696 1.00 32.25 578 ALA A CA 1
ATOM 4513 C C . ALA A 1 578 ? -6.133 41.205 -69.396 1.00 32.25 578 ALA A C 1
ATOM 4515 O O . ALA A 1 578 ? -5.964 39.992 -69.419 1.00 32.25 578 ALA A O 1
ATOM 4516 N N . PRO A 1 579 ? -5.716 41.904 -68.301 1.00 50.09 579 PRO A N 1
ATOM 4517 C CA . PRO A 1 579 ? -4.319 41.933 -67.809 1.00 50.09 579 PRO A CA 1
ATOM 4518 C C . PRO A 1 579 ? -4.065 41.445 -66.347 1.00 50.09 579 PRO A C 1
ATOM 4520 O O . PRO A 1 579 ? -5.013 41.165 -65.622 1.00 50.09 579 PRO A O 1
ATOM 4523 N N . LYS A 1 580 ? -2.782 41.552 -65.910 1.00 32.50 580 LYS A N 1
ATOM 4524 C CA . LYS A 1 580 ? -2.199 41.495 -64.528 1.00 32.50 580 LYS A CA 1
ATOM 4525 C C . LYS A 1 580 ? -1.810 40.071 -64.052 1.00 32.50 580 LYS A C 1
ATOM 4527 O O . LYS A 1 580 ? -2.518 39.138 -64.385 1.00 32.50 580 LYS A O 1
ATOM 4532 N N . THR A 1 581 ? -0.704 39.780 -63.344 1.00 30.09 581 THR A N 1
ATOM 4533 C CA . THR A 1 581 ? 0.151 40.533 -62.388 1.00 30.09 581 THR A CA 1
ATOM 4534 C C . THR A 1 581 ? 1.407 39.700 -62.023 1.00 30.09 581 THR A C 1
ATOM 4536 O O . THR A 1 581 ? 1.289 38.482 -62.004 1.00 30.09 581 THR A O 1
ATOM 4539 N N . GLY A 1 582 ? 2.521 40.365 -61.653 1.00 32.41 582 GLY A N 1
ATOM 4540 C CA . GLY A 1 582 ? 3.595 39.915 -60.723 1.00 32.41 582 GLY A CA 1
ATOM 4541 C C . GLY A 1 582 ? 4.572 38.848 -61.245 1.00 32.41 582 GLY A C 1
ATOM 4542 O O . GLY A 1 582 ? 4.213 37.683 -61.285 1.00 32.41 582 GLY A O 1
ATOM 4543 N N . ASP A 1 583 ? 5.753 39.138 -61.798 1.00 31.73 583 ASP A N 1
ATOM 4544 C CA . ASP A 1 583 ? 6.938 39.879 -61.307 1.00 31.73 583 ASP A CA 1
ATOM 4545 C C . ASP A 1 583 ? 7.755 39.120 -60.241 1.00 31.73 583 ASP A C 1
ATOM 4547 O O . ASP A 1 583 ? 7.364 39.101 -59.083 1.00 31.73 583 ASP A O 1
ATOM 4551 N N . TYR A 1 584 ? 8.881 38.516 -60.653 1.00 33.16 584 TYR A N 1
ATOM 4552 C CA . TYR A 1 584 ? 10.069 38.240 -59.827 1.00 33.16 584 TYR A CA 1
ATOM 4553 C C . TYR A 1 584 ? 11.302 38.162 -60.742 1.00 33.16 584 TYR A C 1
ATOM 4555 O O . TYR A 1 584 ? 11.639 37.118 -61.300 1.00 33.16 584 TYR A O 1
ATOM 4563 N N . GLY A 1 585 ? 11.950 39.313 -60.926 1.00 31.22 585 GLY A N 1
ATOM 4564 C CA . GLY A 1 585 ? 13.282 39.438 -61.506 1.00 31.22 585 GLY A CA 1
ATOM 4565 C C . GLY A 1 585 ? 14.349 39.430 -60.413 1.00 31.22 585 GLY A C 1
ATOM 4566 O O . GLY A 1 585 ? 14.330 40.247 -59.497 1.00 31.22 585 GLY A O 1
ATOM 4567 N N . ILE A 1 586 ? 15.287 38.499 -60.538 1.00 32.75 586 ILE A N 1
ATOM 4568 C CA . ILE A 1 586 ? 16.564 38.450 -59.826 1.00 32.75 586 ILE A CA 1
ATOM 4569 C C . ILE A 1 586 ? 17.514 39.425 -60.536 1.00 32.75 586 ILE A C 1
ATOM 4571 O O . ILE A 1 586 ? 17.574 39.377 -61.757 1.00 32.75 586 ILE A O 1
ATOM 4575 N N . TYR A 1 587 ? 18.215 40.296 -59.801 1.00 32.22 587 TYR A N 1
ATOM 4576 C CA . TYR A 1 587 ? 19.630 40.694 -59.975 1.00 32.22 587 TYR A CA 1
ATOM 4577 C C . TYR A 1 587 ? 19.940 41.924 -59.103 1.00 32.22 587 TYR A C 1
ATOM 4579 O O . TYR A 1 587 ? 19.247 42.932 -59.211 1.00 32.22 587 TYR A O 1
ATOM 4587 N N . ALA A 1 588 ? 21.017 41.837 -58.307 1.00 27.89 588 ALA A N 1
ATOM 4588 C CA . ALA A 1 588 ? 22.086 42.845 -58.149 1.00 27.89 588 ALA A CA 1
ATOM 4589 C C . ALA A 1 588 ? 22.671 42.910 -56.716 1.00 27.89 588 ALA A C 1
ATOM 4591 O O . ALA A 1 588 ? 22.081 43.460 -55.795 1.00 27.89 588 ALA A O 1
ATOM 4592 N N . THR A 1 589 ? 23.873 42.340 -56.580 1.00 29.61 589 THR A N 1
ATOM 4593 C CA . THR A 1 589 ? 25.099 42.921 -55.982 1.00 29.61 589 THR A CA 1
ATOM 4594 C C . THR A 1 589 ? 25.031 43.899 -54.787 1.00 29.61 589 THR A C 1
ATOM 4596 O O . THR A 1 589 ? 24.615 45.041 -54.935 1.00 29.61 589 THR A O 1
ATOM 4599 N N . LEU A 1 590 ? 25.662 43.463 -53.680 1.00 32.59 590 LEU A N 1
ATOM 4600 C CA . LEU A 1 590 ? 26.710 44.139 -52.872 1.00 32.59 590 LEU A CA 1
ATOM 4601 C C . LEU A 1 590 ? 26.573 45.643 -52.535 1.00 32.59 590 LEU A C 1
ATOM 4603 O O . LEU A 1 590 ? 26.910 46.454 -53.387 1.00 32.59 590 LEU A O 1
ATOM 4607 N N . VAL A 1 591 ? 26.325 45.984 -51.250 1.00 29.20 591 VAL A N 1
ATOM 4608 C CA . VAL A 1 591 ? 26.969 47.100 -50.495 1.00 29.20 591 VAL A CA 1
ATOM 4609 C C . VAL A 1 591 ? 26.924 46.858 -48.959 1.00 29.20 591 VAL A C 1
ATOM 4611 O O . VAL A 1 591 ? 25.873 46.893 -48.336 1.00 29.20 591 VAL A O 1
ATOM 4614 N N . VAL A 1 592 ? 28.097 46.567 -48.389 1.00 28.84 592 VAL A N 1
ATOM 4615 C CA . VAL A 1 592 ? 28.808 47.110 -47.200 1.00 28.84 592 VAL A CA 1
ATOM 4616 C C . VAL A 1 592 ? 28.098 47.996 -46.117 1.00 28.84 592 VAL A C 1
ATOM 4618 O O . VAL A 1 592 ? 27.424 48.965 -46.439 1.00 28.84 592 VAL A O 1
ATOM 4621 N N . LEU A 1 593 ? 28.512 47.757 -44.845 1.00 27.64 593 LEU A N 1
ATOM 4622 C CA . LEU A 1 593 ? 28.650 48.635 -43.636 1.00 27.64 593 LEU A CA 1
ATOM 4623 C C . LEU A 1 593 ? 27.536 48.735 -42.548 1.00 27.64 593 LEU A C 1
ATOM 4625 O O . LEU A 1 593 ? 26.543 49.431 -42.704 1.00 27.64 593 LEU A O 1
ATOM 4629 N N . ILE A 1 594 ? 27.843 48.097 -41.397 1.00 32.78 594 ILE A N 1
ATOM 4630 C CA . ILE A 1 594 ? 27.823 48.518 -39.963 1.00 32.78 594 ILE A CA 1
ATOM 4631 C C . ILE A 1 594 ? 26.746 49.507 -39.459 1.00 32.78 594 ILE A C 1
ATOM 4633 O O . ILE A 1 594 ? 26.666 50.622 -39.957 1.00 32.78 594 ILE A O 1
ATOM 4637 N N . LEU A 1 595 ? 26.080 49.138 -38.342 1.00 29.03 595 LEU A N 1
ATOM 4638 C CA . LEU A 1 595 ? 25.838 49.890 -37.073 1.00 29.03 595 LEU A CA 1
ATOM 4639 C C . LEU A 1 595 ? 24.729 49.146 -36.273 1.00 29.03 595 LEU A C 1
ATOM 4641 O O . LEU A 1 595 ? 23.636 48.965 -36.787 1.00 29.03 595 LEU A O 1
ATOM 4645 N N . SER A 1 596 ? 24.995 48.483 -35.136 1.00 30.38 596 SER A N 1
ATOM 4646 C CA . SER A 1 596 ? 25.199 48.979 -33.751 1.00 30.38 596 SER A CA 1
ATOM 4647 C C . SER A 1 596 ? 23.950 48.870 -32.849 1.00 30.38 596 SER A C 1
ATOM 4649 O O . SER A 1 596 ? 22.850 49.134 -33.318 1.00 30.38 596 SER A O 1
ATOM 4651 N N . ALA A 1 597 ? 24.197 48.630 -31.547 1.00 33.44 597 ALA A N 1
ATOM 4652 C CA . ALA A 1 597 ? 23.293 48.541 -30.375 1.00 33.44 597 ALA A CA 1
ATOM 4653 C C . ALA A 1 597 ? 22.729 47.127 -30.124 1.00 33.44 597 ALA A C 1
ATOM 4655 O O . ALA A 1 597 ? 22.043 46.583 -30.974 1.00 33.44 597 ALA A O 1
ATOM 4656 N N . GLY A 1 598 ? 23.045 46.418 -29.033 1.00 31.38 598 GLY A N 1
ATOM 4657 C CA . GLY A 1 598 ? 23.081 46.782 -27.600 1.00 31.38 598 GLY A CA 1
ATOM 4658 C C . GLY A 1 598 ? 22.174 45.749 -26.893 1.00 31.38 598 GLY A C 1
ATOM 4659 O O . GLY A 1 598 ? 21.094 45.494 -27.400 1.00 31.38 598 GLY A O 1
ATOM 4660 N N . MET A 1 599 ? 22.523 45.029 -25.820 1.00 35.25 599 MET A N 1
ATOM 4661 C CA . MET A 1 599 ? 22.865 45.511 -24.479 1.00 35.25 599 MET A CA 1
ATOM 4662 C C . MET A 1 599 ? 23.254 44.305 -23.571 1.00 35.25 599 MET A C 1
ATOM 4664 O O . MET A 1 599 ? 22.574 43.289 -23.627 1.00 35.25 599 MET A O 1
ATOM 4668 N N . LEU A 1 600 ? 24.352 44.456 -22.798 1.00 33.09 600 LEU A N 1
ATOM 4669 C CA . LEU A 1 600 ? 24.665 44.048 -21.392 1.00 33.09 600 LEU A CA 1
ATOM 4670 C C . LEU A 1 600 ? 23.980 42.814 -20.728 1.00 33.09 600 LEU A C 1
ATOM 4672 O O . LEU A 1 600 ? 22.793 42.617 -20.907 1.00 33.09 600 LEU A O 1
ATOM 4676 N N . PHE A 1 601 ? 24.557 42.031 -19.794 1.00 32.16 601 PHE A N 1
ATOM 4677 C CA . PHE A 1 601 ? 25.838 41.961 -19.056 1.00 32.16 601 PHE A CA 1
ATOM 4678 C C . PHE A 1 601 ? 25.834 40.643 -18.220 1.00 32.16 601 PHE A C 1
ATOM 4680 O O . PHE A 1 601 ? 24.804 40.336 -17.636 1.00 32.16 601 PHE A O 1
ATOM 4687 N N . VAL A 1 602 ? 26.987 39.951 -18.127 1.00 30.28 602 VAL A N 1
ATOM 4688 C CA . VAL A 1 602 ? 27.722 39.497 -16.902 1.00 30.28 602 VAL A CA 1
ATOM 4689 C C . VAL A 1 602 ? 26.979 38.600 -15.874 1.00 30.28 602 VAL A C 1
ATOM 4691 O O . VAL A 1 602 ? 25.892 38.919 -15.429 1.00 30.28 602 VAL A O 1
ATOM 4694 N N . VAL A 1 603 ? 27.516 37.441 -15.450 1.00 30.22 603 VAL A N 1
ATOM 4695 C CA . VAL A 1 603 ? 28.515 37.271 -14.362 1.00 30.22 603 VAL A CA 1
ATOM 4696 C C . VAL A 1 603 ? 29.178 35.871 -14.409 1.00 30.22 603 VAL A C 1
ATOM 4698 O O . VAL A 1 603 ? 28.495 34.872 -14.572 1.00 30.22 603 VAL A O 1
ATOM 4701 N N . SER A 1 604 ? 30.510 35.875 -14.200 1.00 31.38 604 SER A N 1
ATOM 4702 C CA . SER A 1 604 ? 31.472 34.910 -13.589 1.00 31.38 604 SER A CA 1
ATOM 4703 C C . SER A 1 604 ? 31.127 33.407 -13.502 1.00 31.38 604 SER A C 1
ATOM 4705 O O . SER A 1 604 ? 30.030 33.043 -13.122 1.00 31.38 604 SER A O 1
ATOM 4707 N N . LYS A 1 605 ? 32.054 32.450 -13.640 1.00 32.72 605 LYS A N 1
ATOM 4708 C CA . LYS A 1 605 ? 33.354 32.353 -12.949 1.00 32.72 605 LYS A CA 1
ATOM 4709 C C . LYS A 1 605 ? 34.098 31.130 -13.517 1.00 32.72 605 LYS A C 1
ATOM 4711 O O . LYS A 1 605 ? 33.520 30.052 -13.595 1.00 32.72 605 LYS A O 1
ATOM 4716 N N . LYS A 1 606 ? 35.382 31.254 -13.858 1.00 32.50 606 LYS A N 1
ATOM 4717 C CA . LYS A 1 606 ? 36.281 30.101 -14.039 1.00 32.50 606 LYS A CA 1
ATOM 4718 C C . LYS A 1 606 ? 37.616 30.462 -13.394 1.00 32.50 606 LYS A C 1
ATOM 4720 O O . LYS A 1 606 ? 38.351 31.279 -13.939 1.00 32.50 606 LYS A O 1
ATOM 4725 N N . SER A 1 607 ? 37.905 29.898 -12.223 1.00 33.66 607 SER A N 1
ATOM 4726 C CA . SER A 1 607 ? 39.272 29.828 -11.705 1.00 33.66 607 SER A CA 1
ATOM 4727 C C . SER A 1 607 ? 39.794 28.420 -11.952 1.00 33.66 607 SER A C 1
ATOM 4729 O O . SER A 1 607 ? 39.207 27.441 -11.500 1.00 33.66 607 SER A O 1
ATOM 4731 N N . LYS A 1 608 ? 40.900 28.340 -12.690 1.00 39.72 608 LYS A N 1
ATOM 4732 C CA . LYS A 1 608 ? 41.853 27.239 -12.574 1.00 39.72 608 LYS A CA 1
ATOM 4733 C C . LYS A 1 608 ? 42.471 27.317 -11.179 1.00 39.72 608 LYS A C 1
ATOM 4735 O O . LYS A 1 608 ? 42.892 28.408 -10.816 1.00 39.72 608 LYS A O 1
ATOM 4740 N N . GLU A 1 609 ? 42.615 26.196 -10.484 1.00 33.81 609 GLU A N 1
ATOM 4741 C CA . GLU A 1 609 ? 43.925 25.840 -9.935 1.00 33.81 609 GLU A CA 1
ATOM 4742 C C . GLU A 1 609 ? 44.045 24.350 -9.605 1.00 33.81 609 GLU A C 1
ATOM 4744 O O . GLU A 1 609 ? 43.084 23.656 -9.288 1.00 33.81 609 GLU A O 1
ATOM 4749 N N . THR A 1 610 ? 45.274 23.912 -9.810 1.00 37.44 610 THR A N 1
ATOM 4750 C CA . THR A 1 610 ? 45.891 22.594 -9.805 1.00 37.44 610 THR A CA 1
ATOM 4751 C C . THR A 1 610 ? 46.118 22.056 -8.381 1.00 37.44 610 THR A C 1
ATOM 4753 O O . THR A 1 610 ? 46.319 22.837 -7.462 1.00 37.44 610 THR A O 1
ATOM 4756 N N . GLU A 1 611 ? 46.229 20.725 -8.267 1.00 37.75 611 GLU A N 1
ATOM 4757 C CA . GLU A 1 611 ? 47.121 19.979 -7.349 1.00 37.75 611 GLU A CA 1
ATOM 4758 C C . GLU A 1 611 ? 46.977 20.109 -5.809 1.00 37.75 611 GLU A C 1
ATOM 4760 O O . GLU A 1 611 ? 47.270 21.140 -5.215 1.00 37.75 611 GLU A O 1
ATOM 4765 N N . LYS A 1 612 ? 46.763 18.954 -5.143 1.00 38.62 612 LYS A N 1
ATOM 4766 C CA . LYS A 1 612 ? 47.750 18.216 -4.299 1.00 38.62 612 LYS A CA 1
ATOM 4767 C C . LYS A 1 612 ? 47.166 17.646 -2.984 1.00 38.62 612 LYS A C 1
ATOM 4769 O O . LYS A 1 612 ? 46.697 18.391 -2.137 1.00 38.62 612 LYS A O 1
ATOM 4774 N N . ASN A 1 613 ? 47.360 16.331 -2.807 1.00 40.88 613 ASN A N 1
ATOM 4775 C CA . ASN A 1 613 ? 47.453 15.534 -1.566 1.00 40.88 613 ASN A CA 1
ATOM 4776 C C . ASN A 1 613 ? 46.363 15.658 -0.475 1.00 40.88 613 ASN A C 1
ATOM 4778 O O . ASN A 1 613 ? 46.398 16.601 0.311 1.00 40.88 613 ASN A O 1
ATOM 4782 N N . ARG A 1 614 ? 45.617 14.569 -0.225 1.00 41.12 614 ARG A N 1
ATOM 4783 C CA . ARG A 1 614 ? 45.934 13.582 0.831 1.00 41.12 614 ARG A CA 1
ATOM 4784 C C . ARG A 1 614 ? 45.106 12.310 0.690 1.00 41.12 614 ARG A C 1
ATOM 4786 O O . ARG A 1 614 ? 43.944 12.439 0.257 1.00 41.12 614 ARG A O 1
#

Secondary structure (DSSP, 8-state):
--------------STTSS---EE-TT--EE------S--SB-TTSPBP------SSPPTTEEEEEEEEEEETTEEEEEEEEEE---EEEEEEEEEEESS-SSPPPEEEEEEEESSSSS-EEEEEEEE-SSS-SS-BTTEEEEEEEEEESB-TTSPBPEEEEEESSPPTTEEEEE-TTS-EEEEEE-PPEEEEEEEEEEESS-SSPPPEEEEEEEE-TT---EEEEEEEE-TTSB-SSTT-TTEEEEEEEEEESB-TTSPBPEEEEEES-PPTTEEEEEETTTEEEEEEE---EEEEEEEEEEES-TTSPPPP-EEEEEEEEEETTEEEEEE-B-TTSPBP--EE-TTS-EEEEEEE-B-TTSPBPPEEEEEE--TTSSEEEEEE--B-PEE-TTS-EE--GGGSEEEEEEEE---EEEEEEEEEEES-TTPPPPP-EEEEEEE-TTS-EEE-B-TTSPBPEEE--TTSEEEEEEEESB-TT-PBP-EEEEEE--TTSSEEEEEE--B--EEEETTEEEE-TTS-EEEEEEEE-----PPPPPPPPPPPPPP--------------------------------------------------------------

Solvent-accessible surface area (backbone atoms only — not comparable to full-atom values): 38073 Å² total; per-residue (Å²): 140,74,87,78,81,75,83,81,85,83,89,83,76,88,43,93,89,42,98,57,75,64,47,66,48,101,85,66,49,82,40,77,84,86,80,92,73,95,72,74,65,43,50,101,83,72,48,69,61,84,86,81,88,76,83,90,69,72,58,91,64,42,42,77,76,46,76,49,78,48,78,55,98,90,40,84,45,74,48,77,40,70,43,76,55,74,52,58,40,70,49,70,35,41,40,37,53,42,61,33,48,91,81,62,80,67,36,43,41,32,38,30,38,19,70,80,80,77,65,72,45,81,75,53,74,46,76,49,66,74,79,75,30,85,82,74,45,94,47,41,37,44,48,72,48,70,72,39,62,44,33,52,99,84,66,47,52,50,48,64,34,55,46,71,83,54,79,59,89,54,47,49,78,48,68,45,98,72,28,38,35,41,36,36,37,49,47,56,56,69,41,72,48,63,39,40,40,37,48,45,61,30,46,90,77,68,80,70,42,40,37,39,36,32,31,24,43,92,92,55,68,84,38,82,74,45,74,50,73,48,46,86,87,28,48,41,101,45,92,90,38,80,49,31,32,48,49,73,50,68,79,37,66,43,29,48,67,49,54,48,59,50,51,75,48,66,46,68,79,58,81,58,90,56,46,48,81,44,75,38,87,97,55,49,27,38,35,36,35,46,50,39,56,61,44,67,36,37,33,43,76,46,75,43,60,22,79,59,41,63,79,70,73,69,48,62,42,49,25,28,60,43,76,56,98,88,43,82,42,78,41,79,31,30,26,66,90,66,46,76,47,63,59,40,81,45,96,88,66,34,33,40,31,62,48,31,32,44,29,44,66,50,55,46,70,40,35,34,40,70,49,78,46,55,47,81,96,54,60,47,43,86,72,48,71,46,72,35,69,61,40,61,49,98,85,66,48,80,44,75,55,82,94,55,40,61,33,51,31,37,34,34,51,53,72,53,59,41,63,39,36,35,42,52,47,80,39,86,42,89,94,57,88,80,72,73,36,36,36,32,41,23,33,50,47,96,89,68,48,76,42,74,32,58,48,99,87,66,47,73,42,67,42,66,42,47,100,83,34,36,36,71,44,70,72,38,63,29,33,46,71,43,42,52,56,37,38,37,38,64,50,80,44,57,49,78,97,52,58,48,38,85,72,48,66,41,76,35,50,34,26,47,72,57,96,36,40,84,41,73,40,83,85,38,29,65,35,48,35,37,32,36,42,51,80,82,77,80,79,76,84,80,78,80,86,78,89,82,82,87,83,87,89,88,86,89,86,86,83,88,86,86,83,92,82,88,84,88,85,85,89,85,83,86,88,87,89,86,88,90,82,85,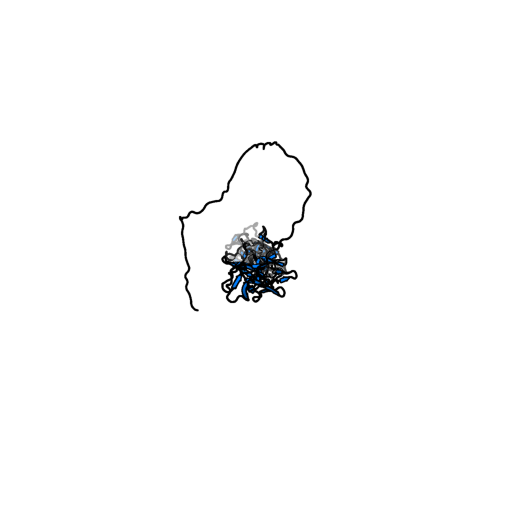90,86,84,88,87,84,84,90,85,89,85,90,85,85,87,87,82,90,78,90,82,89,87,87,81,88,84,80,90,84,87,133

Sequence (614 aa):
AGVEDTEFNMPVTLNEQGQENPLPDEEGKEVWSYTWTDLDLTDKNATPYTYYVVEEVVPTGYNKTGEVKQEVDGKLISVVTNEYIVEVMDVKAEKKWVGGSENRPSIPLQLSRSTDGEVWEDVIQVTLNGVDDEDQDENVWTYTFKSMPKTDLKGNPYTYKINETIVPENYTETYSDDGLTVTNTYSSPKIEKVVIKEWVGGPKDKPAVTFVLNRQIEGGELEEAGRITLTSDHLATNEENIDIWTYTFENLDLTDENANEYIYSVVEETVPEGYLMQPIAGTLGIINKFVPKSADLTADVEWINGENVSKPDVQLTLKYKKIVDGVEYWIDALDPEGNPVIGVLNEDGTWSFPNVALQDNEGNALEFSVVQVGLEGSVWTNKSITEITPAKNEDGVITINPAKTNIHIVNEYVVPTTDITVSTEWLNGEGVSKPGTTVTLMVKDSEGNFVPALDEEGNTITAVVDENGNATFTDVPVTDKDGNPLTYTVVQKGLEGSDWKNRSITEIKPAVLVDGVLVVDATNTNIHIVNEYVKPVVPEPKPEPKPEPKPEPKPEPKPEPKPEPKPEPKPVVKPKPAPKTGDYGIYATLVVLILSAGMLFVVSKKSKETEKNR

pLDDT: mean 81.01, std 19.16, range [27.64, 98.12]

Radius of gyration: 70.13 Å; Cα contacts (8 Å, |Δi|>4): 1099; chains: 1; bounding box: 130×77×242 Å